Protein AF-A0AAU3QZ60-F1 (afdb_monomer_lite)

pLDDT: mean 71.46, std 16.71, range [26.64, 95.88]

Secondary structure (DSSP, 8-state):
--SHHHHHHHHHHHHH---HHHHHHHHHT-S--S-SSPPPPHHHHHHHHHHHHHHTT---SSSGGGEEEEEEEETTEEEEEES-HHHHHHHHTTS-EE-TTS-EES-TTEEEEEETTEEEEEE--S-TTSS-TT-PPPEEEEEESSSS-HHHHHHHHHHHHHHTT-EES--TT-PPPPPSSPPPGGG-HHHHHHHSHHHHHHHHT-GGGTTSSTTEEEEEEEEEEETTEEEEEEEEEE-TTS-S--HHHHHHHH-SSSS--EEEEEEEEETTEEEEEEEEPTT--TT--S-EEEEEEE-S-SSPPPPPPPTTTTPPPPPSS------S--PPPP--EEEEEEPTT-TT--TTHHHHHHHHHHHHHHHTT-EEEEEES-GGGS--TTT--SS-----------TT-SEEEEEE---SSS-EEEEEEE--TT-TTPPPPHHHHHHHHHHHHHH-SEEEEE--SHHHHTT-S-TT--SEEEEEEEEPPP-SEEPPPHHHHHHH-S-PEEPPHHHHHHHHHHHHHTT--TTSS-EEEEEEEEPTT------HHHHHHHHHHHHTT--EEEEPPP--TT----S--TT--TTTTS-HHHHHHHHHHHHHHHHHH-

Foldseek 3Di:
DADLLQLLLQLLCLFQVDDSVVLSVVCVPDLALWPSADFADLQLLLVLLVLLQLLLVDWDQQFASQWNGWHDPDRQEIETEGADLVSVLSSLQQFWWADPVRDIDHDAQWAWDDDPQWIKIWGDDDDCPPDCPPDDTHIYTYHYPDPDRVVVSNVVSVVVCVVSVIGGPYDVPDGDDDPPDDDPPVPNSSQQQSQASRVSNQCSSRRSLQQQFAQWRTKHKHWDGDPFGIAIEMETAGADPDDQDGVVNVCQCCRRRSHSNWDWPDWDDDPFKTKTKTFHDPPDDGNRTYIYIYIYGYDPHNDGDGRDDRSLDDDDDDPPDPPPPPDPDDDPPQQAEEEEEAFPQDPQSDAQLSVVVQQLLLLLVLQVPFAEEEEEQAPVSHDPVLVDDPDDDQPQDDDDDPPQAQKGKGWQLRYPDNGTYIYIYGHDNPDNPDGDDQVSLVVSVVVCSVGGNYYYYYDHDLVVLVLNNHPVDHQAYEHEGADDPQPQWDFPPPVCCVPPNRDTDGDQLLRSLSVVCCNRPSVRCSGNGQHLAYEYEYDAPDDDDPDPSNVSNQVNNVSSRHHHQFYAYYDDPDPPVPDDDSNDHPCNSPDPVSSVSSSVRSVSSVVSRD

Radius of gyration: 30.72 Å; chains: 1; bounding box: 65×63×99 Å

Structure (mmCIF, N/CA/C/O backbone):
data_AF-A0AAU3QZ60-F1
#
_entry.id   AF-A0AAU3QZ60-F1
#
loop_
_atom_site.group_PDB
_atom_site.id
_atom_site.type_symbol
_atom_site.label_atom_id
_atom_site.label_alt_id
_atom_site.label_comp_id
_atom_site.label_asym_id
_atom_site.label_entity_id
_atom_site.label_seq_id
_atom_site.pdbx_PDB_ins_code
_atom_site.Cartn_x
_atom_site.Cartn_y
_atom_site.Cartn_z
_atom_site.occupancy
_atom_site.B_iso_or_equiv
_atom_site.auth_seq_id
_atom_site.auth_comp_id
_atom_site.auth_asym_id
_atom_site.auth_atom_id
_atom_site.pdbx_PDB_model_num
ATOM 1 N N . MET A 1 1 ? 8.382 -2.026 18.860 1.00 31.92 1 MET A N 1
ATOM 2 C CA . MET A 1 1 ? 8.533 -2.100 17.407 1.00 31.92 1 MET A CA 1
ATOM 3 C C . MET A 1 1 ? 7.582 -3.173 16.961 1.00 31.92 1 MET A C 1
ATOM 5 O O . MET A 1 1 ? 7.716 -4.229 17.567 1.00 31.92 1 MET A O 1
ATOM 9 N N . ASN A 1 2 ? 6.678 -2.932 15.985 1.00 47.28 2 ASN A N 1
ATOM 10 C CA . ASN A 1 2 ? 6.165 -3.965 15.076 1.00 47.28 2 ASN A CA 1
ATOM 11 C C . ASN A 1 2 ? 4.675 -4.409 15.048 1.00 47.28 2 ASN A C 1
ATOM 13 O O . ASN A 1 2 ? 4.444 -5.571 14.747 1.00 47.28 2 ASN A O 1
ATOM 17 N N . THR A 1 3 ? 3.642 -3.560 15.163 1.00 39.97 3 THR A N 1
ATOM 18 C CA . THR A 1 3 ? 2.307 -3.902 14.575 1.00 39.97 3 THR A CA 1
ATOM 19 C C . THR A 1 3 ? 1.943 -3.045 13.379 1.00 39.97 3 THR A C 1
ATOM 21 O O . THR A 1 3 ? 1.813 -3.605 12.303 1.00 39.97 3 THR A O 1
ATOM 24 N N . HIS A 1 4 ? 1.877 -1.714 13.470 1.00 46.62 4 HIS A N 1
ATOM 25 C CA . HIS A 1 4 ? 1.606 -0.900 12.270 1.00 46.62 4 HIS A CA 1
ATOM 26 C C . HIS A 1 4 ? 2.771 -0.888 11.286 1.00 46.62 4 HIS A C 1
ATOM 28 O O . HIS A 1 4 ? 2.549 -1.030 10.088 1.00 46.62 4 HIS A O 1
ATOM 34 N N . LEU A 1 5 ? 4.012 -0.824 11.784 1.00 53.22 5 LEU A N 1
ATOM 35 C CA . LEU A 1 5 ? 5.187 -1.031 10.939 1.00 53.22 5 LEU A CA 1
ATOM 36 C C . LEU A 1 5 ? 5.140 -2.417 10.290 1.00 53.22 5 LEU A C 1
ATOM 38 O O . LEU A 1 5 ? 5.463 -2.533 9.120 1.00 53.22 5 LEU A O 1
ATOM 42 N N . ASN A 1 6 ? 4.654 -3.444 10.997 1.00 55.28 6 ASN A N 1
ATOM 43 C CA . ASN A 1 6 ? 4.525 -4.788 10.439 1.00 55.28 6 ASN A CA 1
ATOM 44 C C . ASN A 1 6 ? 3.379 -4.925 9.451 1.00 55.28 6 ASN A C 1
ATOM 46 O O . ASN A 1 6 ? 3.558 -5.589 8.443 1.00 55.28 6 ASN A O 1
ATOM 50 N N . VAL A 1 7 ? 2.218 -4.335 9.709 1.00 59.06 7 VAL A N 1
ATOM 51 C CA . VAL A 1 7 ? 1.072 -4.356 8.797 1.00 59.06 7 VAL A CA 1
ATOM 52 C C . VAL A 1 7 ? 1.437 -3.590 7.532 1.00 59.06 7 VAL A C 1
ATOM 54 O O . VAL A 1 7 ? 1.302 -4.132 6.443 1.00 59.06 7 VAL A O 1
ATOM 57 N N . ASN A 1 8 ? 2.031 -2.404 7.663 1.00 66.31 8 ASN A N 1
ATOM 58 C CA . ASN A 1 8 ? 2.459 -1.588 6.529 1.00 66.31 8 ASN A CA 1
ATOM 59 C C . ASN A 1 8 ? 3.648 -2.213 5.785 1.00 66.31 8 ASN A C 1
ATOM 61 O O . ASN A 1 8 ? 3.658 -2.227 4.557 1.00 66.31 8 ASN A O 1
ATOM 65 N N . ALA A 1 9 ? 4.629 -2.788 6.487 1.00 68.06 9 ALA A N 1
ATOM 66 C CA . ALA A 1 9 ? 5.733 -3.515 5.856 1.00 68.06 9 ALA A CA 1
ATOM 67 C C . ALA A 1 9 ? 5.265 -4.818 5.211 1.00 68.06 9 ALA A C 1
ATOM 69 O O . ALA A 1 9 ? 5.802 -5.201 4.179 1.00 68.06 9 ALA A O 1
ATOM 70 N N . THR A 1 10 ? 4.252 -5.479 5.775 1.00 67.25 10 THR A N 1
ATOM 71 C CA . THR A 1 10 ? 3.607 -6.647 5.163 1.00 67.25 10 THR A CA 1
ATOM 72 C C . THR A 1 10 ? 2.858 -6.229 3.907 1.00 67.25 10 THR A C 1
ATOM 74 O O . THR A 1 10 ? 3.080 -6.828 2.867 1.00 67.25 10 THR A O 1
ATOM 77 N N . ALA A 1 11 ? 2.042 -5.176 3.970 1.00 72.31 11 ALA A N 1
ATOM 78 C CA . ALA A 1 11 ? 1.324 -4.617 2.830 1.00 72.31 11 ALA A CA 1
ATOM 79 C C . ALA A 1 11 ? 2.277 -4.241 1.688 1.00 72.31 11 ALA A C 1
ATOM 81 O O . ALA A 1 11 ? 2.063 -4.626 0.540 1.00 72.31 11 ALA A O 1
ATOM 82 N N . VAL A 1 12 ? 3.376 -3.555 2.013 1.00 80.25 12 VAL A N 1
ATOM 83 C CA . VAL A 1 12 ? 4.444 -3.260 1.056 1.00 80.25 12 VAL A CA 1
ATOM 84 C C . VAL A 1 12 ? 5.050 -4.546 0.512 1.00 80.25 12 VAL A C 1
ATOM 86 O O . VAL A 1 12 ? 5.045 -4.720 -0.697 1.00 80.25 12 VAL A O 1
ATOM 89 N N . ALA A 1 13 ? 5.522 -5.459 1.361 1.00 79.25 13 ALA A N 1
ATOM 90 C CA . ALA A 1 13 ? 6.157 -6.705 0.929 1.00 79.25 13 ALA A CA 1
ATOM 91 C C . ALA A 1 13 ? 5.235 -7.584 0.063 1.00 79.25 13 ALA A C 1
ATOM 93 O O . ALA A 1 13 ? 5.688 -8.257 -0.868 1.00 79.25 13 ALA A O 1
ATOM 94 N N . ASP A 1 14 ? 3.934 -7.577 0.341 1.00 79.44 14 ASP A N 1
ATOM 95 C CA . ASP A 1 14 ? 2.942 -8.328 -0.416 1.00 79.44 14 ASP A CA 1
ATOM 96 C C . ASP A 1 14 ? 2.655 -7.695 -1.782 1.00 79.44 14 ASP A C 1
ATOM 98 O O . ASP A 1 14 ? 2.452 -8.446 -2.731 1.00 79.44 14 ASP A O 1
ATOM 102 N N . LEU A 1 15 ? 2.726 -6.364 -1.924 1.00 85.25 15 LEU A N 1
ATOM 103 C CA . LEU A 1 15 ? 2.548 -5.659 -3.204 1.00 85.25 15 LEU A CA 1
ATOM 104 C C . LEU A 1 15 ? 3.822 -5.569 -4.055 1.00 85.25 15 LEU A C 1
ATOM 106 O O . LEU A 1 15 ? 3.790 -5.786 -5.268 1.00 85.25 15 LEU A O 1
ATOM 110 N N . THR A 1 16 ? 4.937 -5.192 -3.430 1.00 87.69 16 THR A N 1
ATOM 111 C CA . THR A 1 16 ? 6.219 -4.924 -4.095 1.00 87.69 16 THR A CA 1
ATOM 112 C C . THR A 1 16 ? 7.027 -6.191 -4.297 1.00 87.69 16 THR A C 1
ATOM 114 O O . THR A 1 16 ? 7.856 -6.263 -5.194 1.00 87.69 16 THR A O 1
ATOM 117 N N . GLY A 1 17 ? 6.812 -7.185 -3.440 1.00 83.12 17 GLY A N 1
ATOM 118 C CA . GLY A 1 17 ? 7.649 -8.364 -3.326 1.00 83.12 17 GLY A CA 1
ATOM 119 C C . GLY A 1 17 ? 8.917 -8.196 -2.500 1.00 83.12 17 GLY A C 1
ATOM 120 O O . GLY A 1 17 ? 9.594 -9.191 -2.267 1.00 83.12 17 GLY A O 1
ATOM 121 N N . GLU A 1 18 ? 9.197 -6.986 -2.015 1.00 86.56 18 GLU A N 1
ATOM 122 C CA . GLU A 1 18 ? 10.330 -6.671 -1.145 1.00 86.56 18 GLU A CA 1
ATOM 123 C C . GLU A 1 18 ? 10.376 -7.586 0.088 1.00 86.56 18 GLU A C 1
ATOM 125 O O . GLU A 1 18 ? 9.349 -7.938 0.673 1.00 86.56 18 GLU A O 1
ATOM 130 N N . ALA A 1 19 ? 11.585 -7.941 0.531 1.00 78.12 19 ALA A N 1
ATOM 131 C CA . ALA A 1 19 ? 11.753 -8.659 1.784 1.00 78.12 19 ALA A CA 1
ATOM 132 C C . ALA A 1 19 ? 11.180 -7.835 2.945 1.00 78.12 19 ALA A C 1
ATOM 134 O O . ALA A 1 19 ? 11.531 -6.671 3.131 1.00 78.12 19 ALA A O 1
ATOM 135 N N . PHE A 1 20 ? 10.362 -8.468 3.786 1.00 72.00 20 PHE A N 1
ATOM 136 C CA . PHE A 1 20 ? 9.688 -7.815 4.909 1.00 72.00 20 PHE A CA 1
ATOM 137 C C . PHE A 1 20 ? 10.620 -6.944 5.771 1.00 72.00 20 PHE A C 1
ATOM 139 O O . PHE A 1 20 ? 10.275 -5.822 6.129 1.00 72.00 20 PHE A O 1
ATOM 146 N N . ARG A 1 21 ? 11.827 -7.438 6.082 1.00 67.06 21 ARG A N 1
ATOM 147 C CA . ARG A 1 21 ? 12.812 -6.701 6.890 1.00 67.06 21 ARG A CA 1
ATOM 148 C C . ARG A 1 21 ? 13.298 -5.426 6.194 1.00 67.06 21 ARG A C 1
ATOM 150 O O . ARG A 1 21 ? 13.477 -4.415 6.863 1.00 67.06 21 ARG A O 1
ATOM 157 N N . ALA A 1 22 ? 13.495 -5.469 4.877 1.00 70.31 22 ALA A N 1
ATOM 158 C CA . ALA A 1 22 ? 13.880 -4.298 4.092 1.00 70.31 22 ALA A CA 1
ATOM 159 C C . ALA A 1 22 ? 12.735 -3.274 4.052 1.00 70.31 22 ALA A C 1
ATOM 161 O O . ALA A 1 22 ? 12.952 -2.111 4.396 1.00 70.31 22 ALA A O 1
ATOM 162 N N . ALA A 1 23 ? 11.504 -3.741 3.808 1.00 73.44 23 ALA A N 1
ATOM 163 C CA . ALA A 1 23 ? 10.313 -2.898 3.838 1.00 73.44 23 ALA A CA 1
ATOM 164 C C . ALA A 1 23 ? 10.128 -2.238 5.215 1.00 73.44 23 ALA A C 1
ATOM 166 O O . ALA A 1 23 ? 9.909 -1.034 5.306 1.00 73.44 23 ALA A O 1
ATOM 167 N N . SER A 1 24 ? 10.287 -3.003 6.297 1.00 67.12 24 SER A N 1
ATOM 168 C CA . SER A 1 24 ? 10.201 -2.503 7.672 1.00 67.12 24 SER A CA 1
ATOM 169 C C . SER A 1 24 ? 11.253 -1.438 7.967 1.00 67.12 24 SER A C 1
ATOM 171 O O . SER A 1 24 ? 10.922 -0.424 8.568 1.00 67.12 24 SER A O 1
ATOM 173 N N . ASN A 1 25 ? 12.503 -1.638 7.545 1.00 69.44 25 ASN A N 1
ATOM 174 C CA . ASN A 1 25 ? 13.556 -0.643 7.749 1.00 69.44 25 ASN A CA 1
ATOM 175 C C . ASN A 1 25 ? 13.252 0.647 6.978 1.00 69.44 25 ASN A C 1
ATOM 177 O O . ASN A 1 25 ? 13.355 1.732 7.534 1.00 69.44 25 ASN A O 1
ATOM 181 N N . ARG A 1 26 ? 12.816 0.535 5.719 1.00 74.06 26 ARG A N 1
ATOM 182 C CA . ARG A 1 26 ? 12.483 1.694 4.879 1.00 74.06 26 ARG A CA 1
ATOM 183 C C . ARG A 1 26 ? 11.285 2.482 5.406 1.00 74.06 26 ARG A C 1
ATOM 185 O O . ARG A 1 26 ? 11.220 3.697 5.244 1.00 74.06 26 ARG A O 1
ATOM 192 N N . LEU A 1 27 ? 10.318 1.793 6.005 1.00 72.56 27 LEU A N 1
ATOM 193 C CA . LEU A 1 27 ? 9.127 2.415 6.576 1.00 72.56 27 LEU A CA 1
ATOM 194 C C . LEU A 1 27 ? 9.350 2.989 7.980 1.00 72.56 27 LEU A C 1
ATOM 196 O O . LEU A 1 27 ? 8.508 3.758 8.430 1.00 72.56 27 LEU A O 1
ATOM 200 N N . ALA A 1 28 ? 10.444 2.647 8.665 1.00 65.31 28 ALA A N 1
ATOM 201 C CA . ALA A 1 28 ? 10.695 3.099 10.033 1.00 65.31 28 ALA A CA 1
ATOM 202 C C . ALA A 1 28 ? 10.846 4.628 10.138 1.00 65.31 28 ALA A C 1
ATOM 204 O O . ALA A 1 28 ? 10.367 5.219 11.100 1.00 65.31 28 ALA A O 1
ATOM 205 N N . ASP A 1 29 ? 11.428 5.267 9.118 1.00 61.03 29 ASP A N 1
ATOM 206 C CA . ASP A 1 29 ? 11.731 6.707 9.113 1.00 61.03 29 ASP A CA 1
ATOM 207 C C . ASP A 1 29 ? 10.696 7.546 8.336 1.00 61.03 29 ASP A C 1
ATOM 209 O O . ASP A 1 29 ? 10.920 8.716 8.000 1.00 61.03 29 ASP A O 1
ATOM 213 N N . ARG A 1 30 ? 9.550 6.948 7.984 1.00 60.94 30 ARG A N 1
ATOM 214 C CA . ARG A 1 30 ? 8.523 7.609 7.173 1.00 60.94 30 ARG A CA 1
ATOM 215 C C . ARG A 1 30 ? 7.753 8.648 7.987 1.00 60.94 30 ARG A C 1
ATOM 217 O O . ARG A 1 30 ? 7.205 8.364 9.043 1.00 60.94 30 ARG A O 1
ATOM 224 N N . ARG A 1 31 ? 7.645 9.853 7.416 1.00 51.75 31 ARG A N 1
ATOM 225 C CA . ARG A 1 31 ? 6.840 10.961 7.963 1.00 51.75 31 ARG A CA 1
ATOM 226 C C . ARG A 1 31 ? 5.351 10.853 7.629 1.00 51.75 31 ARG A C 1
ATOM 228 O O . ARG A 1 31 ? 4.541 11.443 8.328 1.00 51.75 31 ARG A O 1
ATOM 235 N N . THR A 1 32 ? 5.004 10.137 6.557 1.00 55.72 32 THR A N 1
ATOM 236 C CA . THR A 1 32 ? 3.622 9.924 6.106 1.00 55.72 32 THR A CA 1
ATOM 237 C C . THR A 1 32 ? 3.388 8.448 5.819 1.00 55.72 32 THR A C 1
ATOM 239 O O . THR A 1 32 ? 4.271 7.753 5.317 1.00 55.72 32 THR A O 1
ATOM 242 N N . TRP A 1 33 ? 2.178 7.976 6.109 1.00 59.31 33 TRP A N 1
ATOM 243 C CA . TRP A 1 33 ? 1.763 6.592 5.855 1.00 59.31 33 TRP A CA 1
ATOM 244 C C . TRP A 1 33 ? 0.889 6.450 4.603 1.00 59.31 33 TRP A C 1
ATOM 246 O O . TRP A 1 33 ? 0.543 5.340 4.212 1.00 59.31 33 TRP A O 1
ATOM 256 N N . THR A 1 34 ? 0.578 7.565 3.940 1.00 61.28 34 THR A N 1
ATOM 257 C CA . THR A 1 34 ? 0.006 7.603 2.592 1.00 61.28 34 THR A CA 1
ATOM 258 C C . THR A 1 34 ? 1.075 7.237 1.556 1.00 61.28 34 THR A C 1
ATOM 260 O O . THR A 1 34 ? 2.252 7.565 1.723 1.00 61.28 34 THR A O 1
ATOM 263 N N . HIS A 1 35 ? 0.682 6.529 0.492 1.00 72.38 35 HIS A N 1
ATOM 264 C CA . HIS A 1 35 ? 1.587 6.010 -0.543 1.00 72.38 35 HIS A CA 1
ATOM 265 C C . HIS A 1 35 ? 2.756 5.174 -0.001 1.00 72.38 35 HIS A C 1
ATOM 267 O O . HIS A 1 35 ? 3.920 5.455 -0.280 1.00 72.38 35 HIS A O 1
ATOM 273 N N . LEU A 1 36 ? 2.472 4.102 0.742 1.00 74.38 36 LEU A N 1
ATOM 274 C CA . LEU A 1 36 ? 3.447 3.144 1.270 1.00 74.38 36 LEU A CA 1
ATOM 275 C C . LEU A 1 36 ? 4.472 2.676 0.221 1.00 74.38 36 LEU A C 1
ATOM 277 O O . LEU A 1 36 ? 5.655 2.506 0.539 1.00 74.38 36 LEU A O 1
ATOM 281 N N . VAL A 1 37 ? 4.043 2.559 -1.035 1.00 84.06 37 VAL A N 1
ATOM 282 C CA . VAL A 1 37 ? 4.919 2.442 -2.204 1.00 84.06 37 VAL A CA 1
ATOM 283 C C . VAL A 1 37 ? 5.070 3.825 -2.851 1.00 84.06 37 VAL A C 1
ATOM 285 O O . VAL A 1 37 ? 4.139 4.328 -3.485 1.00 84.06 37 VAL A O 1
ATOM 288 N N . ASP A 1 38 ? 6.249 4.431 -2.669 1.00 78.19 38 ASP A N 1
ATOM 289 C CA . ASP A 1 38 ? 6.566 5.793 -3.119 1.00 78.19 38 ASP A CA 1
ATOM 290 C C . ASP A 1 38 ? 6.308 6.008 -4.614 1.00 78.19 38 ASP A C 1
ATOM 292 O O . ASP A 1 38 ? 6.589 5.136 -5.441 1.00 78.19 38 ASP A O 1
ATOM 296 N N . SER A 1 39 ? 5.884 7.223 -4.968 1.00 82.50 39 SER A N 1
ATOM 297 C CA . SER A 1 39 ? 5.967 7.710 -6.351 1.00 82.50 39 SER A CA 1
ATOM 298 C C . SER A 1 39 ? 7.424 8.002 -6.726 1.00 82.50 39 SER A C 1
ATOM 300 O O . SER A 1 39 ? 8.230 8.395 -5.880 1.00 82.50 39 SER A O 1
ATOM 302 N N . ALA A 1 40 ? 7.780 7.790 -7.989 1.00 87.88 40 ALA A N 1
ATOM 303 C CA . ALA A 1 40 ? 9.113 8.093 -8.492 1.00 87.88 40 ALA A CA 1
ATOM 304 C C . ALA A 1 40 ? 9.294 9.604 -8.739 1.00 87.88 40 ALA A C 1
ATOM 306 O O . ALA A 1 40 ? 8.330 10.336 -8.979 1.00 87.88 40 ALA A O 1
ATOM 307 N N . SER A 1 41 ? 10.543 10.084 -8.728 1.00 86.44 41 SER A N 1
ATOM 308 C CA . SER A 1 41 ? 10.864 11.402 -9.293 1.00 86.44 41 SER A CA 1
ATOM 309 C C . SER A 1 41 ? 10.535 11.419 -10.794 1.00 86.44 41 SER A C 1
ATOM 311 O O . SER A 1 41 ? 10.400 10.366 -11.404 1.00 86.44 41 SER A O 1
ATOM 313 N N . GLN A 1 42 ? 10.386 12.588 -11.420 1.00 85.38 42 GLN A N 1
ATOM 314 C CA . GLN A 1 42 ? 9.928 12.667 -12.817 1.00 85.38 42 GLN A CA 1
ATOM 315 C C . GLN A 1 42 ? 10.822 11.889 -13.804 1.00 85.38 42 GLN A C 1
ATOM 317 O O . GLN A 1 42 ? 10.310 11.151 -14.645 1.00 85.38 42 GLN A O 1
ATOM 322 N N . ASP A 1 43 ? 12.146 12.019 -13.684 1.00 86.44 43 ASP A N 1
ATOM 323 C CA . ASP A 1 43 ? 13.094 11.320 -14.561 1.00 86.44 43 ASP A CA 1
ATOM 324 C C . ASP A 1 43 ? 13.192 9.825 -14.223 1.00 86.44 43 ASP A C 1
ATOM 326 O O . ASP A 1 43 ? 13.292 8.992 -15.125 1.00 86.44 43 ASP A O 1
ATOM 330 N N . GLN A 1 44 ? 13.085 9.466 -12.940 1.00 91.88 44 GLN A N 1
ATOM 331 C CA . GLN A 1 44 ? 13.022 8.069 -12.513 1.00 91.88 44 GLN A CA 1
ATOM 332 C C . GLN A 1 44 ? 11.732 7.395 -13.000 1.00 91.88 44 GLN A C 1
ATOM 334 O O . GLN A 1 44 ? 11.781 6.287 -13.525 1.00 91.88 44 GLN A O 1
ATOM 339 N N . ALA A 1 45 ? 10.590 8.079 -12.906 1.00 91.81 45 ALA A N 1
ATOM 340 C CA . ALA A 1 45 ? 9.303 7.604 -13.400 1.00 91.81 45 ALA A CA 1
ATOM 341 C C . ALA A 1 45 ? 9.358 7.353 -14.909 1.00 91.81 45 ALA A C 1
ATOM 343 O O . ALA A 1 45 ? 8.811 6.373 -15.400 1.00 91.81 45 ALA A O 1
ATOM 344 N N . LEU A 1 46 ? 10.044 8.227 -15.649 1.00 91.31 46 LEU A N 1
ATOM 345 C CA . LEU A 1 46 ? 10.229 8.082 -17.087 1.00 91.31 46 LEU A CA 1
ATOM 346 C C . LEU A 1 46 ? 11.093 6.863 -17.430 1.00 91.31 46 LEU A C 1
ATOM 348 O O . LEU A 1 46 ? 10.723 6.100 -18.320 1.00 91.31 46 LEU A O 1
ATOM 352 N N . LEU A 1 47 ? 12.205 6.642 -16.720 1.00 93.00 47 LEU A N 1
ATOM 353 C CA . LEU A 1 47 ? 13.001 5.421 -16.880 1.00 93.00 47 LEU A CA 1
ATOM 354 C C . LEU A 1 47 ? 12.160 4.170 -16.581 1.00 93.00 47 LEU A C 1
ATOM 356 O O . LEU A 1 47 ? 12.146 3.231 -17.373 1.00 93.00 47 LEU A O 1
ATOM 360 N N . GLU A 1 48 ? 11.411 4.183 -15.481 1.00 94.81 48 GLU A N 1
ATOM 361 C CA . GLU A 1 48 ? 10.521 3.089 -15.086 1.00 94.81 48 GLU A CA 1
ATOM 362 C C . GLU A 1 48 ? 9.407 2.835 -16.111 1.00 94.81 48 GLU A C 1
ATOM 364 O O . GLU A 1 48 ? 9.102 1.684 -16.406 1.00 94.81 48 GLU A O 1
ATOM 369 N N . ALA A 1 49 ? 8.848 3.879 -16.723 1.00 92.94 49 ALA A N 1
ATOM 370 C CA . ALA A 1 49 ? 7.844 3.750 -17.775 1.00 92.94 49 ALA A CA 1
ATOM 371 C C . ALA A 1 49 ? 8.396 3.093 -19.046 1.00 92.94 49 ALA A C 1
ATOM 373 O O . ALA A 1 49 ? 7.723 2.270 -19.665 1.00 92.94 49 ALA A O 1
ATOM 374 N N . LEU A 1 50 ? 9.630 3.432 -19.426 1.00 91.56 50 LEU A N 1
ATOM 375 C CA . LEU A 1 50 ? 10.313 2.831 -20.573 1.00 91.56 50 LEU A CA 1
ATOM 376 C C . LEU A 1 50 ? 10.655 1.357 -20.309 1.00 91.56 50 LEU A C 1
ATOM 378 O O . LEU A 1 50 ? 10.471 0.515 -21.185 1.00 91.56 50 LEU A O 1
ATOM 382 N N . ILE A 1 51 ? 11.094 1.041 -19.087 1.00 93.81 51 ILE A N 1
ATOM 383 C CA . ILE A 1 51 ? 11.322 -0.334 -18.618 1.00 93.81 51 ILE A CA 1
ATOM 384 C C . ILE A 1 51 ? 10.021 -1.131 -18.660 1.00 93.81 51 ILE A C 1
ATOM 386 O O . ILE A 1 51 ? 9.998 -2.231 -19.208 1.00 93.81 51 ILE A O 1
ATOM 390 N N . LEU A 1 52 ? 8.929 -0.565 -18.142 1.00 92.44 52 LEU A N 1
ATOM 391 C CA . LEU A 1 52 ? 7.615 -1.194 -18.183 1.00 92.44 52 LEU A CA 1
ATOM 392 C C . LEU A 1 52 ? 7.183 -1.480 -19.631 1.00 92.44 52 LEU A C 1
ATOM 394 O O . LEU A 1 52 ? 6.713 -2.579 -19.916 1.00 92.44 52 LEU A O 1
ATOM 398 N N . GLY A 1 53 ? 7.393 -0.531 -20.549 1.00 89.00 53 GLY A N 1
ATOM 399 C CA . GLY A 1 53 ? 7.130 -0.716 -21.978 1.00 89.00 53 GLY A CA 1
ATOM 400 C C . GLY A 1 53 ? 7.938 -1.862 -22.601 1.00 89.00 53 GLY A C 1
ATOM 401 O O . GLY A 1 53 ? 7.398 -2.618 -23.405 1.00 89.00 53 GLY A O 1
ATOM 402 N N . GLY A 1 54 ? 9.200 -2.044 -22.196 1.00 88.62 54 GLY A N 1
ATOM 403 C CA . GLY A 1 54 ? 10.019 -3.189 -22.611 1.00 88.62 54 GLY A CA 1
ATOM 404 C C . GLY A 1 54 ? 9.513 -4.523 -22.052 1.00 88.62 54 GLY A C 1
ATOM 405 O O . GLY A 1 54 ? 9.384 -5.498 -22.790 1.00 88.62 54 GLY A O 1
ATOM 406 N N . LEU A 1 55 ? 9.162 -4.564 -20.763 1.00 89.75 55 LEU A N 1
ATOM 407 C CA . LEU A 1 55 ? 8.652 -5.771 -20.097 1.00 89.75 55 LEU A CA 1
ATOM 408 C C . LEU A 1 55 ? 7.257 -6.180 -20.573 1.00 89.75 55 LEU A C 1
ATOM 410 O O . LEU A 1 55 ? 6.935 -7.364 -20.547 1.00 89.75 55 LEU A O 1
ATOM 414 N N . ALA A 1 56 ? 6.448 -5.232 -21.050 1.00 83.00 56 ALA A N 1
ATOM 415 C CA . ALA A 1 56 ? 5.114 -5.482 -21.595 1.00 83.00 56 ALA A CA 1
ATOM 416 C C . ALA A 1 56 ? 5.114 -6.493 -22.760 1.00 83.00 56 ALA A C 1
ATOM 418 O O . ALA A 1 56 ? 4.130 -7.197 -22.988 1.00 83.00 56 ALA A O 1
ATOM 419 N N . LEU A 1 57 ? 6.238 -6.594 -23.478 1.00 71.31 57 LEU A N 1
ATOM 420 C CA . LEU A 1 57 ? 6.440 -7.537 -24.580 1.00 71.31 57 LEU A CA 1
ATOM 421 C C . LEU A 1 57 ? 6.719 -8.968 -24.099 1.00 71.31 57 LEU A C 1
ATOM 423 O O . LEU A 1 57 ? 6.655 -9.912 -24.889 1.00 71.31 57 LEU A O 1
ATOM 427 N N . HIS A 1 58 ? 7.028 -9.144 -22.814 1.00 74.31 58 HIS A N 1
ATOM 428 C CA . HIS A 1 58 ? 7.348 -10.427 -22.217 1.00 74.31 58 HIS A CA 1
ATOM 429 C C . HIS A 1 58 ? 6.152 -11.001 -21.450 1.00 74.31 58 HIS A C 1
ATOM 431 O O . HIS A 1 58 ? 5.488 -10.317 -20.675 1.00 74.31 58 HIS A O 1
ATOM 437 N N . ARG A 1 59 ? 5.891 -12.295 -21.653 1.00 68.25 59 ARG A N 1
ATOM 438 C CA . ARG A 1 59 ? 4.829 -13.033 -20.967 1.00 68.25 59 ARG A CA 1
ATOM 439 C C . ARG A 1 59 ? 5.465 -14.142 -20.152 1.00 68.25 59 ARG A C 1
ATOM 441 O O . ARG A 1 59 ? 6.107 -15.019 -20.734 1.00 68.25 59 ARG A O 1
ATOM 448 N N . THR A 1 60 ? 5.247 -14.134 -18.843 1.00 66.81 60 THR A N 1
ATOM 449 C CA . THR A 1 60 ? 5.457 -15.326 -18.023 1.00 66.81 60 THR A CA 1
ATOM 450 C C . THR A 1 60 ? 4.142 -15.741 -17.381 1.00 66.81 60 THR A C 1
ATOM 452 O O . THR A 1 60 ? 3.288 -14.890 -17.117 1.00 66.81 60 THR A O 1
ATOM 455 N N . PRO A 1 61 ? 3.937 -17.052 -17.170 1.00 62.00 61 PRO A N 1
ATOM 456 C CA . PRO A 1 61 ? 2.742 -17.526 -16.501 1.00 62.00 61 PRO A CA 1
ATOM 457 C C . PRO A 1 61 ? 2.723 -17.081 -15.038 1.00 62.00 61 PRO A C 1
ATOM 459 O O . PRO A 1 61 ? 1.662 -16.763 -14.529 1.00 62.00 61 PRO A O 1
ATOM 462 N N . GLU A 1 62 ? 3.858 -17.112 -14.332 1.00 68.44 62 GLU A N 1
ATOM 463 C CA . GLU A 1 62 ? 3.920 -16.954 -12.869 1.00 68.44 62 GLU A CA 1
ATOM 464 C C . GLU A 1 62 ? 3.858 -15.503 -12.390 1.00 68.44 62 GLU A C 1
ATOM 466 O O . GLU A 1 62 ? 3.098 -15.208 -11.466 1.00 68.44 62 GLU A O 1
ATOM 471 N N . HIS A 1 63 ? 4.601 -14.599 -13.030 1.00 75.62 63 HIS A N 1
ATOM 472 C CA . HIS A 1 63 ? 4.663 -13.193 -12.645 1.00 75.62 63 HIS A CA 1
ATOM 473 C C . HIS A 1 63 ? 4.284 -12.307 -13.831 1.00 75.62 63 HIS A C 1
ATOM 475 O O . HIS A 1 63 ? 5.049 -12.189 -14.786 1.00 75.62 63 HIS A O 1
ATOM 481 N N . PRO A 1 64 ? 3.138 -11.618 -13.791 1.00 69.31 64 PRO A N 1
ATOM 482 C CA . PRO A 1 64 ? 2.787 -10.631 -14.798 1.00 69.31 64 PRO A CA 1
ATOM 483 C C . PRO A 1 64 ? 3.948 -9.643 -15.010 1.00 69.31 64 PRO A C 1
ATOM 485 O O . PRO A 1 64 ? 4.454 -9.067 -14.049 1.00 69.31 64 PRO A O 1
ATOM 488 N N . LEU A 1 65 ? 4.392 -9.486 -16.267 1.00 78.00 65 LEU A N 1
ATOM 489 C CA . LEU A 1 65 ? 5.557 -8.680 -16.695 1.00 78.00 65 LEU A CA 1
ATOM 490 C C . LEU A 1 65 ? 6.949 -9.256 -16.342 1.00 78.00 65 LEU A C 1
ATOM 492 O O . LEU A 1 65 ? 7.963 -8.603 -16.584 1.00 78.00 65 LEU A O 1
ATOM 496 N N . GLY A 1 66 ? 7.031 -10.467 -15.782 1.00 85.44 66 GLY A N 1
ATOM 497 C CA . GLY A 1 66 ? 8.289 -11.121 -15.402 1.00 85.44 66 GLY A CA 1
ATOM 498 C C . GLY A 1 66 ? 9.011 -10.471 -14.215 1.00 85.44 66 GLY A C 1
ATOM 499 O O . GLY A 1 66 ? 10.204 -10.717 -14.027 1.00 85.44 66 GLY A O 1
ATOM 500 N N . VAL A 1 67 ? 8.315 -9.634 -13.434 1.00 89.81 67 VAL A N 1
ATOM 501 C CA . VAL A 1 67 ? 8.858 -8.927 -12.263 1.00 89.81 67 VAL A CA 1
ATOM 502 C C . VAL A 1 67 ? 8.422 -9.634 -10.986 1.00 89.81 67 VAL A C 1
ATOM 504 O O . VAL A 1 67 ? 7.238 -9.730 -10.681 1.00 89.81 67 VAL A O 1
ATOM 507 N N . VAL A 1 68 ? 9.393 -10.098 -10.207 1.00 87.25 68 VAL A N 1
ATOM 508 C CA . VAL A 1 68 ? 9.162 -10.816 -8.947 1.00 87.25 68 VAL A CA 1
ATOM 509 C C . VAL A 1 68 ? 9.168 -9.859 -7.758 1.00 87.25 68 VAL A C 1
ATOM 511 O O . VAL A 1 68 ? 8.389 -10.026 -6.811 1.00 87.25 68 VAL A O 1
ATOM 514 N N . GLU A 1 69 ? 10.055 -8.862 -7.806 1.00 91.06 69 GLU A N 1
ATOM 515 C CA . GLU A 1 69 ? 10.201 -7.828 -6.783 1.00 91.06 69 GLU A CA 1
ATOM 516 C C . GLU A 1 69 ? 10.529 -6.479 -7.426 1.00 91.06 69 GLU A C 1
ATOM 518 O O . GLU A 1 69 ? 11.334 -6.418 -8.357 1.00 91.06 69 GLU A O 1
ATOM 523 N N . ALA A 1 70 ? 9.934 -5.405 -6.908 1.00 92.19 70 ALA A N 1
ATOM 524 C CA . ALA A 1 70 ? 10.206 -4.033 -7.313 1.00 92.19 70 ALA A CA 1
ATOM 525 C C . ALA A 1 70 ? 10.169 -3.103 -6.100 1.00 92.19 70 ALA A C 1
ATOM 527 O O . ALA A 1 70 ? 9.096 -2.815 -5.576 1.00 92.19 70 ALA A O 1
ATOM 528 N N . PHE A 1 71 ? 11.316 -2.603 -5.645 1.00 89.06 71 PHE A N 1
ATOM 529 C CA . PHE A 1 71 ? 11.352 -1.705 -4.489 1.00 89.06 71 PHE A CA 1
ATOM 530 C C . PHE A 1 71 ? 12.378 -0.592 -4.641 1.00 89.06 71 PHE A C 1
ATOM 532 O O . PHE A 1 71 ? 13.390 -0.708 -5.330 1.00 89.06 71 PHE A O 1
ATOM 539 N N . ARG A 1 72 ? 12.087 0.524 -3.982 1.00 85.81 72 ARG A N 1
ATOM 540 C CA . ARG A 1 72 ? 12.937 1.707 -3.965 1.00 85.81 72 ARG A CA 1
ATOM 541 C C . ARG A 1 72 ? 14.057 1.512 -2.942 1.00 85.81 72 ARG A C 1
ATOM 543 O O . ARG A 1 72 ? 13.752 1.391 -1.759 1.00 85.81 72 ARG A O 1
ATOM 550 N N . ALA A 1 73 ? 15.316 1.551 -3.379 1.00 78.50 73 ALA A N 1
ATOM 551 C CA . ALA A 1 73 ? 16.453 1.636 -2.456 1.00 78.50 73 ALA A CA 1
ATOM 552 C C . ALA A 1 73 ? 16.783 3.090 -2.102 1.00 78.50 73 ALA A C 1
ATOM 554 O O . ALA A 1 73 ? 16.955 3.412 -0.932 1.00 78.50 73 ALA A O 1
ATOM 555 N N . GLU A 1 74 ? 16.795 3.985 -3.096 1.00 78.44 74 GLU A N 1
ATOM 556 C CA . GLU A 1 74 ? 17.103 5.410 -2.913 1.00 78.44 74 GLU A CA 1
ATOM 557 C C . GLU A 1 74 ? 16.155 6.296 -3.740 1.00 78.44 74 GLU A C 1
ATOM 559 O O . GLU A 1 74 ? 15.238 5.813 -4.399 1.00 78.44 74 GLU A O 1
ATOM 564 N N . VAL A 1 75 ? 16.303 7.625 -3.691 1.00 76.12 75 VAL A N 1
ATOM 565 C CA . VAL A 1 75 ? 15.418 8.566 -4.419 1.00 76.12 75 VAL A CA 1
ATOM 566 C C . VAL A 1 75 ? 15.366 8.277 -5.926 1.00 76.12 75 VAL A C 1
ATOM 568 O O . VAL A 1 75 ? 14.274 8.254 -6.491 1.00 76.12 75 VAL A O 1
ATOM 571 N N . ASN A 1 76 ? 16.515 8.007 -6.550 1.00 83.62 76 ASN A N 1
ATOM 572 C CA . ASN A 1 76 ? 16.651 7.775 -7.993 1.00 83.62 76 ASN A CA 1
ATOM 573 C C . ASN A 1 76 ? 17.179 6.362 -8.307 1.00 83.62 76 ASN A C 1
ATOM 575 O O . ASN A 1 76 ? 17.891 6.169 -9.290 1.00 83.62 76 ASN A O 1
ATOM 579 N N . LEU A 1 77 ? 16.860 5.385 -7.448 1.00 89.12 77 LEU A N 1
ATOM 580 C CA . LEU A 1 77 ? 17.275 3.994 -7.618 1.00 89.12 77 LEU A CA 1
ATOM 581 C C . LEU A 1 77 ? 16.137 3.021 -7.289 1.00 89.12 77 LEU A C 1
ATOM 583 O O . LEU A 1 77 ? 15.695 2.917 -6.138 1.00 89.12 77 LEU A O 1
ATOM 587 N N . LEU A 1 78 ? 15.710 2.274 -8.307 1.00 93.69 78 LEU A N 1
ATOM 588 C CA . LEU A 1 78 ? 14.785 1.148 -8.178 1.00 93.69 78 LEU A CA 1
ATOM 589 C C . LEU A 1 78 ? 15.549 -0.177 -8.290 1.00 93.69 78 LEU A C 1
ATOM 591 O O . LEU A 1 78 ? 16.329 -0.358 -9.219 1.00 93.69 78 LEU A O 1
ATOM 595 N N . HIS A 1 79 ? 15.281 -1.129 -7.399 1.00 93.12 79 HIS A N 1
ATOM 596 C CA . HIS A 1 79 ? 15.677 -2.522 -7.593 1.00 93.12 79 HIS A CA 1
ATOM 597 C C . HIS A 1 79 ? 14.542 -3.301 -8.240 1.00 93.12 79 HIS A C 1
ATOM 599 O O . HIS A 1 79 ? 13.404 -3.244 -7.773 1.00 93.12 79 HIS A O 1
ATOM 605 N N . LEU A 1 80 ? 14.878 -4.061 -9.280 1.00 94.19 80 LEU A N 1
ATOM 606 C CA . LEU A 1 80 ? 13.998 -5.015 -9.937 1.00 94.19 80 LEU A CA 1
ATOM 607 C C . LEU A 1 80 ? 14.613 -6.408 -9.871 1.00 94.19 80 LEU A C 1
ATOM 609 O O . LEU A 1 80 ? 15.751 -6.618 -10.292 1.00 94.19 80 LEU A O 1
ATOM 613 N N . ARG A 1 81 ? 13.841 -7.383 -9.395 1.00 92.06 81 ARG A N 1
ATOM 614 C CA . ARG A 1 81 ? 14.186 -8.799 -9.514 1.00 92.06 81 ARG A CA 1
ATOM 615 C C . ARG A 1 81 ? 13.317 -9.431 -10.586 1.00 92.06 81 ARG A C 1
ATOM 617 O O . ARG A 1 81 ? 12.099 -9.474 -10.439 1.00 92.06 81 ARG A O 1
ATOM 624 N N . LEU A 1 82 ? 13.945 -9.897 -11.658 1.00 91.81 82 LEU A N 1
ATOM 625 C CA . LEU A 1 82 ? 13.273 -10.496 -12.804 1.00 91.81 82 LEU A CA 1
ATOM 626 C C . LEU A 1 82 ? 13.308 -12.022 -12.726 1.00 91.81 82 LEU A C 1
ATOM 628 O O . LEU A 1 82 ? 14.276 -12.619 -12.247 1.00 91.81 82 LEU A O 1
ATOM 632 N N . GLU A 1 83 ? 12.236 -12.642 -13.208 1.00 89.12 83 GLU A N 1
ATOM 633 C CA . GLU A 1 83 ? 12.033 -14.093 -13.169 1.00 89.12 83 GLU A CA 1
ATOM 634 C C . GLU A 1 83 ? 12.973 -14.828 -14.134 1.00 89.12 83 GLU A C 1
ATOM 636 O O . GLU A 1 83 ? 13.515 -15.879 -13.800 1.00 89.12 83 GLU A O 1
ATOM 641 N N . SER A 1 84 ? 13.192 -14.270 -15.332 1.00 88.81 84 SER A N 1
ATOM 642 C CA . SER A 1 84 ? 13.889 -14.959 -16.421 1.00 88.81 84 SER A CA 1
ATOM 643 C C . SER A 1 84 ? 14.858 -14.059 -17.188 1.00 88.81 84 SER A C 1
ATOM 645 O O . SER A 1 84 ? 14.680 -12.842 -17.282 1.00 88.81 84 SER A O 1
ATOM 647 N N . ALA A 1 85 ? 15.866 -14.674 -17.814 1.00 89.75 85 ALA A N 1
ATOM 648 C CA . ALA A 1 85 ? 16.794 -13.965 -18.689 1.00 89.75 85 ALA A CA 1
ATOM 649 C C . ALA A 1 85 ? 16.099 -13.363 -19.918 1.00 89.75 85 ALA A C 1
ATOM 651 O O . ALA A 1 85 ? 16.549 -12.345 -20.426 1.00 89.75 85 ALA A O 1
ATOM 652 N N . LYS A 1 86 ? 14.960 -13.914 -20.362 1.00 88.56 86 LYS A N 1
ATOM 653 C CA . LYS A 1 86 ? 14.164 -13.329 -21.454 1.00 88.56 86 LYS A CA 1
ATOM 654 C C . LYS A 1 86 ? 13.587 -11.959 -21.083 1.00 88.56 86 LYS A C 1
ATOM 656 O O . LYS A 1 86 ? 13.543 -11.078 -21.936 1.00 88.56 86 LYS A O 1
ATOM 661 N N . ALA A 1 87 ? 13.185 -11.762 -19.825 1.00 89.25 87 ALA A N 1
ATOM 662 C CA . ALA A 1 87 ? 12.754 -10.452 -19.336 1.00 89.25 87 ALA A CA 1
ATOM 663 C C . ALA A 1 87 ? 13.921 -9.448 -19.340 1.00 89.25 87 ALA A C 1
ATOM 665 O O . ALA A 1 87 ? 13.750 -8.295 -19.727 1.00 89.25 87 ALA A O 1
ATOM 666 N N . VAL A 1 88 ? 15.128 -9.903 -18.981 1.00 91.50 88 VAL A N 1
ATOM 667 C CA . VAL A 1 88 ? 16.355 -9.097 -19.080 1.00 91.50 88 VAL A CA 1
ATOM 668 C C . VAL A 1 88 ? 16.668 -8.767 -20.544 1.00 91.50 88 VAL A C 1
ATOM 670 O O . VAL A 1 88 ? 16.925 -7.609 -20.856 1.00 91.50 88 VAL A O 1
ATOM 673 N N . GLU A 1 89 ? 16.607 -9.745 -21.453 1.00 90.75 89 GLU A N 1
ATOM 674 C CA . GLU A 1 89 ? 16.823 -9.541 -22.893 1.00 90.75 89 GLU A CA 1
ATOM 675 C C . GLU A 1 89 ? 15.855 -8.479 -23.455 1.00 90.75 89 GLU A C 1
ATOM 677 O O . GLU A 1 89 ? 16.306 -7.577 -24.159 1.00 90.75 89 GLU A O 1
ATOM 682 N N . ALA A 1 90 ? 14.574 -8.498 -23.062 1.00 89.94 90 ALA A N 1
ATOM 683 C CA . ALA A 1 90 ? 13.589 -7.488 -23.470 1.00 89.94 90 ALA A CA 1
ATOM 684 C C . ALA A 1 90 ? 13.957 -6.061 -23.016 1.00 89.94 90 ALA A C 1
ATOM 686 O O . ALA A 1 90 ? 13.732 -5.093 -23.741 1.00 89.94 90 ALA A O 1
ATOM 687 N N . LEU A 1 91 ? 14.571 -5.912 -21.838 1.00 92.62 91 LEU A N 1
ATOM 688 C CA . LEU A 1 91 ? 15.091 -4.621 -21.379 1.00 92.62 91 LEU A CA 1
ATOM 689 C C . LEU A 1 91 ? 16.356 -4.203 -22.131 1.00 92.62 91 LEU A C 1
ATOM 691 O O . LEU A 1 91 ? 16.532 -3.028 -22.450 1.00 92.62 91 LEU A O 1
ATOM 695 N N . LEU A 1 92 ? 17.231 -5.156 -22.447 1.00 91.69 92 LEU A N 1
ATOM 696 C CA . LEU A 1 92 ? 18.437 -4.902 -23.233 1.00 91.69 92 LEU A CA 1
ATOM 697 C C . LEU A 1 92 ? 18.126 -4.554 -24.700 1.00 91.69 92 LEU A C 1
ATOM 699 O O . LEU A 1 92 ? 18.934 -3.896 -25.361 1.00 91.69 92 LEU A O 1
ATOM 703 N N . ASP A 1 93 ? 16.955 -4.935 -25.212 1.00 90.12 93 ASP A N 1
ATOM 704 C CA . ASP A 1 93 ? 16.469 -4.525 -26.534 1.00 90.12 93 ASP A CA 1
ATOM 705 C C . ASP A 1 93 ? 16.141 -3.024 -26.609 1.00 90.12 93 ASP A C 1
ATOM 707 O O . ASP A 1 93 ? 16.165 -2.443 -27.698 1.00 90.12 93 ASP A O 1
ATOM 711 N N . LEU A 1 94 ? 15.927 -2.366 -25.463 1.00 90.12 94 LEU A N 1
ATOM 712 C CA . LEU A 1 94 ? 15.741 -0.916 -25.381 1.00 90.12 94 LEU A CA 1
ATOM 713 C C . LEU A 1 94 ? 17.043 -0.132 -25.616 1.00 90.12 94 LEU A C 1
ATOM 715 O O . LEU A 1 94 ? 16.993 1.079 -25.853 1.00 90.12 94 LEU A O 1
ATOM 719 N N . LEU A 1 95 ? 18.209 -0.785 -25.540 1.00 89.19 95 LEU A N 1
ATOM 720 C CA . LEU A 1 95 ? 19.505 -0.115 -25.629 1.00 89.19 95 LEU A CA 1
ATOM 721 C C . LEU A 1 95 ? 19.775 0.455 -27.037 1.00 89.19 95 LEU A C 1
ATOM 723 O O . LEU A 1 95 ? 19.451 -0.178 -28.048 1.00 89.19 95 LEU A O 1
ATOM 727 N N . PRO A 1 96 ? 20.378 1.655 -27.134 1.00 86.69 96 PRO A N 1
ATOM 728 C CA . PRO A 1 96 ? 20.465 2.383 -28.397 1.00 86.69 96 PRO A CA 1
ATOM 729 C C . PRO A 1 96 ? 21.579 1.895 -29.336 1.00 86.69 96 PRO A C 1
ATOM 731 O O . PRO A 1 96 ? 22.747 1.982 -28.986 1.00 86.69 96 PRO A O 1
ATOM 734 N N . TYR A 1 97 ? 21.286 1.452 -30.561 1.00 84.94 97 TYR A N 1
ATOM 735 C CA . TYR A 1 97 ? 22.310 1.075 -31.564 1.00 84.94 97 TYR A CA 1
ATOM 736 C C . TYR A 1 97 ? 22.140 1.858 -32.862 1.00 84.94 97 TYR A C 1
ATOM 738 O O . TYR A 1 97 ? 21.083 2.427 -33.128 1.00 84.94 97 TYR A O 1
ATOM 746 N N . ALA A 1 98 ? 23.180 1.874 -33.694 1.00 82.81 98 ALA A N 1
AT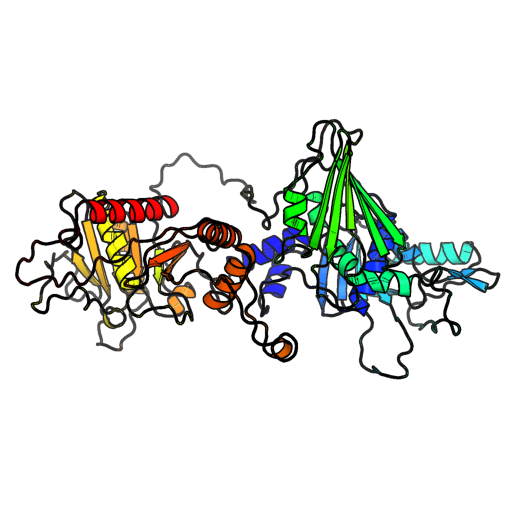OM 747 C CA . ALA A 1 98 ? 23.124 2.394 -35.052 1.00 82.81 98 ALA A CA 1
ATOM 748 C C . ALA A 1 98 ? 23.254 1.272 -36.086 1.00 82.81 98 ALA A C 1
ATOM 750 O O . ALA A 1 98 ? 24.189 0.476 -36.049 1.00 82.81 98 ALA A O 1
ATOM 751 N N . GLU A 1 99 ? 22.337 1.241 -37.047 1.00 82.12 99 GLU A N 1
ATOM 752 C CA . GLU A 1 99 ? 22.447 0.401 -38.240 1.00 82.12 99 GLU A CA 1
ATOM 753 C C . GLU A 1 99 ? 23.508 0.967 -39.208 1.00 82.12 99 GLU A C 1
ATOM 755 O O . GLU A 1 99 ? 23.783 2.170 -39.205 1.00 82.12 99 GLU A O 1
ATOM 760 N N . LYS A 1 100 ? 24.043 0.146 -40.128 1.00 74.00 100 LYS A N 1
ATOM 761 C CA . LYS A 1 100 ? 25.033 0.580 -41.145 1.00 74.00 100 LYS A CA 1
ATOM 762 C C . LYS A 1 100 ? 24.631 1.816 -41.953 1.00 74.00 100 LYS A C 1
ATOM 764 O O . LYS A 1 100 ? 25.490 2.574 -42.388 1.00 74.00 100 LYS A O 1
ATOM 769 N N . ARG A 1 101 ? 23.328 2.005 -42.185 1.00 72.75 101 ARG A N 1
ATOM 770 C CA . ARG A 1 101 ? 22.769 3.153 -42.922 1.00 72.75 101 ARG A CA 1
ATOM 771 C C . ARG A 1 101 ? 22.556 4.392 -42.035 1.00 72.75 101 ARG A C 1
ATOM 773 O O . ARG A 1 101 ? 21.873 5.321 -42.446 1.00 72.75 101 ARG A O 1
ATOM 780 N N . GLY A 1 102 ? 23.105 4.403 -40.818 1.00 65.12 102 GLY A N 1
ATOM 781 C CA . GLY A 1 102 ? 23.061 5.531 -39.883 1.00 65.12 102 GLY A CA 1
ATOM 782 C C . GLY A 1 102 ? 21.744 5.690 -39.113 1.00 65.12 102 GLY A C 1
ATOM 783 O O . GLY A 1 102 ? 21.602 6.650 -38.354 1.00 65.12 102 GLY A O 1
ATOM 784 N N . THR A 1 103 ? 20.784 4.770 -39.273 1.00 75.44 103 THR A N 1
ATOM 785 C CA . THR A 1 103 ? 19.518 4.806 -38.524 1.00 75.44 103 THR A CA 1
ATOM 786 C C . THR A 1 103 ? 19.777 4.388 -37.083 1.00 75.44 103 THR A C 1
ATOM 788 O O . THR A 1 103 ? 20.200 3.261 -36.828 1.00 75.44 103 THR A O 1
ATOM 791 N N . LYS A 1 104 ? 19.543 5.304 -36.137 1.00 74.06 104 LYS A N 1
ATOM 792 C CA . LYS A 1 104 ? 19.620 5.016 -34.701 1.00 74.06 104 LYS A CA 1
ATOM 793 C C . LYS A 1 104 ? 18.313 4.376 -34.231 1.00 74.06 104 LYS A C 1
ATOM 795 O O . LYS A 1 104 ? 17.235 4.897 -34.517 1.00 74.06 104 LYS A O 1
ATOM 800 N N . ARG A 1 105 ? 18.424 3.267 -33.509 1.00 81.56 105 ARG A N 1
ATOM 801 C CA . ARG A 1 105 ? 17.339 2.515 -32.867 1.00 81.56 105 ARG A CA 1
ATOM 802 C C . ARG A 1 105 ? 17.544 2.515 -31.353 1.00 81.56 105 ARG A C 1
ATOM 804 O O . ARG A 1 105 ? 18.613 2.901 -30.889 1.00 81.56 105 ARG A O 1
ATOM 811 N N . GLY A 1 106 ? 16.532 2.073 -30.609 1.00 83.44 106 GLY A N 1
ATOM 812 C CA . GLY A 1 106 ? 16.535 2.062 -29.144 1.00 83.44 106 GLY A CA 1
ATOM 813 C C . GLY A 1 106 ? 16.355 3.452 -28.527 1.00 83.44 106 GLY A C 1
ATOM 814 O O . GLY A 1 106 ? 16.108 4.437 -29.227 1.00 83.44 106 GLY A O 1
ATOM 815 N N . ILE A 1 107 ? 16.449 3.520 -27.201 1.00 84.50 107 ILE A N 1
ATOM 816 C CA . ILE A 1 107 ? 16.185 4.725 -26.412 1.00 84.50 107 ILE A CA 1
ATOM 817 C C . ILE A 1 107 ? 17.475 5.545 -26.281 1.00 84.50 107 ILE A C 1
ATOM 819 O O . ILE A 1 107 ? 18.431 5.093 -25.644 1.00 84.50 107 ILE A O 1
ATOM 823 N N . PRO A 1 108 ? 17.537 6.768 -26.842 1.00 78.00 108 PRO A N 1
ATOM 824 C CA . PRO A 1 108 ? 18.712 7.617 -26.703 1.00 78.00 108 PRO A CA 1
ATOM 825 C C . PRO A 1 108 ? 19.012 7.931 -25.234 1.00 78.00 108 PRO A C 1
ATOM 827 O O . PRO A 1 108 ? 18.114 8.273 -24.471 1.00 78.00 108 PRO A O 1
ATOM 830 N N . GLY A 1 109 ? 20.287 7.853 -24.850 1.00 76.81 109 GLY A N 1
ATOM 831 C CA . GLY A 1 109 ? 20.736 8.182 -23.495 1.00 76.81 109 GLY A CA 1
ATOM 832 C C . GLY A 1 109 ? 20.595 7.051 -22.471 1.00 76.81 109 GLY A C 1
ATOM 833 O O . GLY A 1 109 ? 21.154 7.197 -21.385 1.00 76.81 109 GLY A O 1
ATOM 834 N N . LEU A 1 110 ? 19.928 5.938 -22.810 1.00 85.94 110 LEU A N 1
ATOM 835 C CA . LEU A 1 110 ? 19.888 4.726 -21.987 1.00 85.94 110 LEU A CA 1
ATOM 836 C C . LEU A 1 110 ? 21.222 3.970 -22.075 1.00 85.94 110 LEU A C 1
ATOM 838 O O . LEU A 1 110 ? 21.806 3.834 -23.152 1.00 85.94 110 LEU A O 1
ATOM 842 N N . ARG A 1 111 ? 21.706 3.479 -20.936 1.00 86.31 111 ARG A N 1
ATOM 843 C CA . ARG A 1 111 ? 22.975 2.758 -20.789 1.00 86.31 111 ARG A CA 1
ATOM 844 C C . ARG A 1 111 ? 22.781 1.527 -19.922 1.00 86.31 111 ARG A C 1
ATOM 846 O O . ARG A 1 111 ? 21.888 1.501 -19.081 1.00 86.31 111 ARG A O 1
ATOM 853 N N . ALA A 1 112 ? 23.665 0.556 -20.118 1.00 89.12 112 ALA A N 1
ATOM 854 C CA . ALA A 1 112 ? 23.756 -0.653 -19.318 1.00 89.12 112 ALA A CA 1
ATOM 855 C C . ALA A 1 112 ? 25.201 -0.875 -18.864 1.00 89.12 112 ALA A C 1
ATOM 857 O O . ALA A 1 112 ? 26.130 -0.760 -19.669 1.00 89.12 112 ALA A O 1
ATOM 858 N N . SER A 1 113 ? 25.387 -1.223 -17.595 1.00 87.25 113 SER A N 1
ATOM 859 C CA . SER A 1 113 ? 26.683 -1.621 -17.039 1.00 87.25 113 SER A CA 1
ATOM 860 C C . SER A 1 113 ? 26.520 -2.649 -15.929 1.00 87.25 113 SER A C 1
ATOM 862 O O . SER A 1 113 ? 25.485 -2.704 -15.274 1.00 87.25 113 SER A O 1
ATOM 864 N N . MET A 1 114 ? 27.555 -3.452 -15.692 1.00 87.44 114 MET A N 1
ATOM 865 C CA . MET A 1 114 ? 27.584 -4.375 -14.558 1.00 87.44 114 MET A CA 1
ATOM 866 C C . MET A 1 114 ? 28.087 -3.666 -13.299 1.00 87.44 114 MET A C 1
ATOM 868 O O . MET A 1 114 ? 29.123 -3.004 -13.337 1.00 87.44 114 MET A O 1
ATOM 872 N N . ILE A 1 115 ? 27.390 -3.862 -12.179 1.00 82.94 115 ILE A N 1
ATOM 873 C CA . ILE A 1 115 ? 27.826 -3.463 -10.837 1.00 82.94 115 ILE A CA 1
ATOM 874 C C . ILE A 1 115 ? 27.840 -4.716 -9.965 1.00 82.94 115 ILE A C 1
ATOM 876 O O . ILE A 1 115 ? 26.803 -5.238 -9.554 1.00 82.94 115 ILE A O 1
ATOM 880 N N . GLY A 1 116 ? 29.036 -5.260 -9.730 1.00 83.38 116 GLY A N 1
ATOM 881 C CA . GLY A 1 116 ? 29.181 -6.571 -9.101 1.00 83.38 116 GLY A CA 1
ATOM 882 C C . GLY A 1 116 ? 28.445 -7.650 -9.904 1.00 83.38 116 GLY A C 1
ATOM 883 O O . GLY A 1 116 ? 28.796 -7.926 -11.048 1.00 83.38 116 GLY A O 1
ATOM 884 N N . LYS A 1 117 ? 27.414 -8.257 -9.304 1.00 84.12 117 LYS A N 1
ATOM 885 C CA . LYS A 1 117 ? 26.569 -9.288 -9.938 1.00 84.12 117 LYS A CA 1
ATOM 886 C C . LYS A 1 117 ? 25.253 -8.746 -10.514 1.00 84.12 117 LYS A C 1
ATOM 888 O O . LYS A 1 117 ? 24.420 -9.535 -10.945 1.00 84.12 117 LYS A O 1
ATOM 893 N N . GLN A 1 118 ? 25.049 -7.433 -10.486 1.00 89.38 118 GLN A N 1
ATOM 894 C CA . GLN A 1 118 ? 23.804 -6.778 -10.885 1.00 89.38 118 GLN A CA 1
ATOM 895 C C . GLN A 1 118 ? 23.997 -6.036 -12.204 1.00 89.38 118 GLN A C 1
ATOM 897 O O . GLN A 1 118 ? 25.093 -5.555 -12.500 1.00 89.38 118 GLN A O 1
ATOM 902 N N . LEU A 1 119 ? 22.922 -5.924 -12.978 1.00 90.88 119 LEU A N 1
ATOM 903 C CA . LEU A 1 119 ? 22.884 -5.089 -14.172 1.00 90.88 119 LEU A CA 1
ATOM 904 C C . LEU A 1 119 ? 22.273 -3.735 -13.798 1.00 90.88 119 LEU A C 1
ATOM 906 O O . LEU A 1 119 ? 21.125 -3.675 -13.377 1.00 90.88 119 LEU A O 1
ATOM 910 N N . GLU A 1 120 ? 23.019 -2.649 -13.961 1.00 91.69 120 GLU A N 1
ATOM 911 C CA . GLU A 1 120 ? 22.501 -1.291 -13.814 1.00 91.69 120 GLU A CA 1
ATOM 912 C C . GLU A 1 120 ? 22.044 -0.758 -15.176 1.00 91.69 120 GLU A C 1
ATOM 914 O O . GLU A 1 120 ? 22.828 -0.726 -16.129 1.00 91.69 120 GLU A O 1
ATOM 919 N N . LEU A 1 121 ? 20.789 -0.308 -15.247 1.00 92.00 121 LEU A N 1
ATOM 920 C CA . LEU A 1 121 ? 20.275 0.531 -16.324 1.00 92.00 121 LEU A CA 1
ATOM 921 C C . LEU A 1 121 ? 20.180 1.976 -15.850 1.00 92.00 121 LEU A C 1
ATOM 923 O O . LEU A 1 121 ? 19.509 2.262 -14.862 1.00 92.00 121 LEU A O 1
ATOM 927 N N . THR A 1 122 ? 20.791 2.885 -16.600 1.00 89.12 122 THR A N 1
ATOM 928 C CA . THR A 1 122 ? 20.824 4.318 -16.280 1.00 89.12 122 THR A CA 1
ATOM 929 C C . THR A 1 122 ? 20.441 5.113 -17.516 1.00 89.12 122 THR A C 1
ATOM 931 O O . THR A 1 122 ? 20.864 4.771 -18.622 1.00 89.12 122 THR A O 1
ATOM 934 N N . ALA A 1 123 ? 19.658 6.180 -17.363 1.00 84.94 123 ALA A N 1
ATOM 935 C CA . ALA A 1 123 ? 19.244 7.013 -18.489 1.00 84.94 123 ALA A CA 1
ATOM 936 C C . ALA A 1 123 ? 19.562 8.489 -18.274 1.00 84.94 123 ALA A C 1
ATOM 938 O O . ALA A 1 123 ? 19.399 9.017 -17.184 1.00 84.94 123 ALA A O 1
ATOM 939 N N . SER A 1 124 ? 19.979 9.171 -19.342 1.00 79.75 124 SER A N 1
ATOM 940 C CA . SER A 1 124 ? 20.211 10.616 -19.323 1.00 79.75 124 SER A CA 1
ATOM 941 C C . SER A 1 124 ? 19.283 11.316 -20.314 1.00 79.75 124 SER A C 1
ATOM 943 O O . SER A 1 124 ? 19.471 11.237 -21.530 1.00 79.75 124 SER A O 1
ATOM 945 N N . PHE A 1 125 ? 18.254 11.982 -19.788 1.00 73.31 125 PHE A N 1
ATOM 946 C CA . PHE A 1 125 ? 17.168 12.583 -20.564 1.00 73.31 125 PHE A CA 1
ATOM 947 C C . PHE A 1 125 ? 17.369 14.096 -20.785 1.00 73.31 125 PHE A C 1
ATOM 949 O O . PHE A 1 125 ? 16.540 14.903 -20.369 1.00 73.31 125 PHE A O 1
ATOM 956 N N . GLY A 1 126 ? 18.453 14.508 -21.453 1.00 59.94 126 GLY A N 1
ATOM 957 C CA . GLY A 1 126 ? 18.643 15.902 -21.896 1.00 59.94 126 GLY A CA 1
ATOM 958 C C . GLY A 1 126 ? 20.032 16.497 -21.650 1.00 59.94 126 GLY A C 1
ATOM 959 O O . GLY A 1 126 ? 20.938 15.834 -21.153 1.00 59.94 126 GLY A O 1
ATOM 960 N N . ASP A 1 127 ? 20.199 17.760 -22.051 1.00 50.19 127 ASP A N 1
ATOM 961 C CA . ASP A 1 127 ? 21.477 18.476 -22.017 1.00 50.19 127 ASP A CA 1
ATOM 962 C C . ASP A 1 127 ? 21.749 19.038 -20.609 1.00 50.19 127 ASP A C 1
ATOM 964 O O . ASP A 1 127 ? 21.136 20.021 -20.179 1.00 50.19 127 ASP A O 1
ATOM 968 N N . LYS A 1 128 ? 22.670 18.409 -19.866 1.00 52.62 128 LYS A N 1
ATOM 969 C CA . LYS A 1 128 ? 23.081 18.832 -18.509 1.00 52.62 128 LYS A CA 1
ATOM 970 C C . LYS A 1 128 ? 23.750 20.217 -18.480 1.00 52.62 128 LYS A C 1
ATOM 972 O O . LYS A 1 128 ? 24.008 20.748 -17.404 1.00 52.62 128 LYS A O 1
ATOM 977 N N . ALA A 1 129 ? 23.979 20.831 -19.643 1.00 42.53 129 ALA A N 1
ATOM 978 C CA . ALA A 1 129 ? 24.732 22.066 -19.812 1.00 42.53 129 ALA A CA 1
ATOM 979 C C . ALA A 1 129 ? 24.083 23.344 -19.241 1.00 42.53 129 ALA A C 1
ATOM 981 O O . ALA A 1 129 ? 24.777 24.356 -19.159 1.00 42.53 129 ALA A O 1
ATOM 982 N N . ARG A 1 130 ? 22.791 23.362 -18.856 1.00 41.03 130 ARG A N 1
ATOM 983 C CA . ARG A 1 130 ? 22.129 24.635 -18.480 1.00 41.03 130 ARG A CA 1
ATOM 984 C C . ARG A 1 130 ? 21.506 24.776 -17.092 1.00 41.03 130 ARG A C 1
ATOM 986 O O . ARG A 1 130 ? 21.397 25.921 -16.673 1.00 41.03 130 ARG A O 1
ATOM 993 N N . ILE A 1 131 ? 21.081 23.728 -16.371 1.00 46.44 131 ILE A N 1
ATOM 994 C CA . ILE A 1 131 ? 20.291 23.961 -15.129 1.00 46.44 131 ILE A CA 1
ATOM 995 C C . ILE A 1 131 ? 20.612 23.024 -13.944 1.00 46.44 131 ILE A C 1
ATOM 997 O O . ILE A 1 131 ? 20.360 23.408 -12.806 1.00 46.44 131 ILE A O 1
ATOM 1001 N N . ARG A 1 132 ? 21.203 21.831 -14.121 1.00 48.19 132 ARG A N 1
ATOM 1002 C CA . ARG A 1 132 ? 21.459 20.918 -12.981 1.00 48.19 132 ARG A CA 1
ATOM 1003 C C . ARG A 1 132 ? 22.750 20.114 -13.132 1.00 48.19 132 ARG A C 1
ATOM 1005 O O . ARG A 1 132 ? 22.718 18.959 -13.538 1.00 48.19 132 ARG A O 1
ATOM 1012 N N . TRP A 1 133 ? 23.877 20.706 -12.745 1.00 46.78 133 TRP A N 1
ATOM 1013 C CA . TRP A 1 133 ? 25.168 20.003 -12.685 1.00 46.78 133 TRP A CA 1
ATOM 1014 C C . TRP A 1 133 ? 25.220 18.908 -11.598 1.00 46.78 133 TRP A C 1
ATOM 1016 O O . TRP A 1 133 ? 26.040 18.003 -11.699 1.00 46.78 133 TRP A O 1
ATOM 1026 N N . ASN A 1 134 ? 24.294 18.928 -10.627 1.00 53.22 134 ASN A N 1
ATOM 1027 C CA . ASN A 1 134 ? 24.262 18.004 -9.481 1.00 53.22 134 ASN A CA 1
ATOM 1028 C C . ASN A 1 134 ? 23.066 17.029 -9.486 1.00 53.22 134 ASN A C 1
ATOM 1030 O O . ASN A 1 134 ? 22.779 16.415 -8.462 1.00 53.22 134 ASN A O 1
ATOM 1034 N N . ALA A 1 135 ? 22.316 16.912 -10.588 1.00 63.09 135 ALA A N 1
ATOM 1035 C CA . ALA A 1 135 ? 21.242 15.920 -10.662 1.00 63.09 135 ALA A CA 1
ATOM 1036 C C . ALA A 1 135 ? 21.824 14.548 -11.026 1.00 63.09 135 ALA A C 1
ATOM 1038 O O . ALA A 1 135 ? 22.371 14.368 -12.120 1.00 63.09 135 ALA A O 1
ATOM 1039 N N . GLU A 1 136 ? 21.705 13.595 -10.103 1.00 73.56 136 GLU A N 1
ATOM 1040 C CA . GLU A 1 136 ? 22.002 12.191 -10.378 1.00 73.56 136 GLU A CA 1
ATOM 1041 C C . GLU A 1 136 ? 21.061 11.656 -11.460 1.00 73.56 136 GLU A C 1
ATOM 1043 O O . GLU A 1 136 ? 19.860 11.937 -11.445 1.00 73.56 136 GLU A O 1
ATOM 1048 N N . ASP A 1 137 ? 21.616 10.900 -12.411 1.00 83.25 137 ASP A N 1
ATOM 1049 C CA . ASP A 1 137 ? 20.806 10.228 -13.425 1.00 83.25 137 ASP A CA 1
ATOM 1050 C C . ASP A 1 137 ? 19.918 9.156 -12.757 1.00 83.25 137 ASP A C 1
ATOM 1052 O O . ASP A 1 137 ? 20.373 8.520 -11.802 1.00 83.25 137 ASP A O 1
ATOM 1056 N N . PRO A 1 138 ? 18.683 8.931 -13.242 1.00 89.62 138 PRO A N 1
ATOM 1057 C CA . PRO A 1 138 ? 17.827 7.838 -12.786 1.00 89.62 138 PRO A CA 1
ATOM 1058 C C . PRO A 1 138 ? 18.443 6.470 -13.083 1.00 89.62 138 PRO A C 1
ATOM 1060 O O . PRO A 1 138 ? 19.019 6.266 -14.159 1.00 89.62 138 PRO A O 1
ATOM 1063 N N . LYS A 1 139 ? 18.285 5.530 -12.144 1.00 91.88 139 LYS A N 1
ATOM 1064 C CA . LYS A 1 139 ? 18.910 4.203 -12.180 1.00 91.88 139 LYS A CA 1
ATOM 1065 C C . LYS A 1 139 ? 17.927 3.094 -11.831 1.00 91.88 139 LYS A C 1
ATOM 1067 O O . LYS A 1 139 ? 17.022 3.258 -11.006 1.00 91.88 139 LYS A O 1
ATOM 1072 N N . VAL A 1 140 ? 18.159 1.925 -12.419 1.00 94.56 140 VAL A N 1
ATOM 1073 C CA . VAL A 1 140 ? 17.510 0.670 -12.043 1.00 94.56 140 VAL A CA 1
ATOM 1074 C C . VAL A 1 140 ? 18.547 -0.439 -11.927 1.00 94.56 140 VAL A C 1
ATOM 1076 O O . VAL A 1 140 ? 19.280 -0.706 -12.876 1.00 94.56 140 VAL A O 1
ATOM 1079 N N . HIS A 1 141 ? 18.591 -1.104 -10.775 1.00 94.19 141 HIS A N 1
ATOM 1080 C CA . HIS A 1 141 ? 19.410 -2.295 -10.549 1.00 94.19 141 HIS A CA 1
ATOM 1081 C C . HIS A 1 141 ? 18.580 -3.546 -10.783 1.00 94.19 141 HIS A C 1
ATOM 1083 O O . HIS A 1 141 ? 17.553 -3.763 -10.143 1.00 94.19 141 HIS A O 1
ATOM 1089 N N . ILE A 1 142 ? 19.038 -4.377 -11.709 1.00 94.00 142 ILE A N 1
ATOM 1090 C CA . ILE A 1 142 ? 18.365 -5.596 -12.133 1.00 94.00 142 ILE A CA 1
ATOM 1091 C C . ILE A 1 142 ? 19.102 -6.800 -11.563 1.00 94.00 142 ILE A C 1
ATOM 1093 O O . ILE A 1 142 ? 20.312 -6.970 -11.740 1.00 94.00 142 ILE A O 1
ATOM 1097 N N . HIS A 1 143 ? 18.322 -7.661 -10.925 1.00 92.12 143 HIS A N 1
ATOM 1098 C CA . HIS A 1 143 ? 18.714 -8.974 -10.448 1.00 92.12 143 HIS A CA 1
ATOM 1099 C C . HIS A 1 143 ? 17.946 -10.041 -11.218 1.00 92.12 143 HIS A C 1
ATOM 1101 O O . HIS A 1 143 ? 16.763 -9.869 -11.510 1.00 92.12 143 HIS A O 1
ATOM 1107 N N . LEU A 1 144 ? 18.597 -11.167 -11.490 1.00 89.31 144 LEU A N 1
ATOM 1108 C CA . LEU A 1 144 ? 17.949 -12.348 -12.045 1.00 89.31 144 LEU A CA 1
ATOM 1109 C C . LEU A 1 144 ? 17.733 -13.376 -10.930 1.00 89.31 144 LEU A C 1
ATOM 1111 O O . LEU A 1 144 ? 18.617 -13.569 -10.100 1.00 89.31 144 LEU A O 1
ATOM 1115 N N . GLN A 1 145 ? 16.554 -14.002 -10.883 1.00 84.44 145 GLN A N 1
ATOM 1116 C CA . GLN A 1 145 ? 16.265 -15.064 -9.911 1.00 84.44 145 GLN A CA 1
ATOM 1117 C C . GLN A 1 145 ? 17.009 -16.377 -10.217 1.00 84.44 145 GLN A C 1
ATOM 1119 O O . GLN A 1 145 ? 17.305 -17.124 -9.289 1.00 84.44 145 GLN A O 1
ATOM 1124 N N . GLY A 1 146 ? 17.284 -16.666 -11.491 1.00 77.31 146 GLY A N 1
ATOM 1125 C CA . GLY A 1 146 ? 18.008 -17.864 -11.924 1.00 77.31 146 GLY A CA 1
ATOM 1126 C C . GLY A 1 146 ? 19.534 -17.729 -11.892 1.00 77.31 146 GLY A C 1
ATOM 1127 O O . GLY A 1 146 ? 20.077 -16.646 -11.689 1.00 77.31 146 GLY A O 1
ATOM 1128 N N . ASP A 1 147 ? 20.215 -18.843 -12.167 1.00 80.19 147 ASP A N 1
ATOM 1129 C CA . ASP A 1 147 ? 21.680 -18.956 -12.087 1.00 80.19 147 ASP A CA 1
ATOM 1130 C C . ASP A 1 147 ? 22.428 -18.389 -13.306 1.00 80.19 147 ASP A C 1
ATOM 1132 O O . ASP A 1 147 ? 23.661 -18.346 -13.318 1.00 80.19 147 ASP A O 1
ATOM 1136 N N . GLU A 1 148 ? 21.711 -17.961 -14.351 1.00 86.81 148 GLU A N 1
ATOM 1137 C CA . GLU A 1 148 ? 22.344 -17.417 -15.552 1.00 86.81 148 GLU A CA 1
ATOM 1138 C C . GLU A 1 148 ? 23.071 -16.098 -15.223 1.00 86.81 148 GLU A C 1
ATOM 1140 O O . GLU A 1 148 ? 22.465 -15.149 -14.714 1.00 86.81 148 GLU A O 1
ATOM 1145 N N . PRO A 1 149 ? 24.379 -15.986 -15.505 1.00 88.06 149 PRO A N 1
ATOM 1146 C CA . PRO A 1 149 ? 25.115 -14.780 -15.173 1.00 88.06 149 PRO A CA 1
ATOM 1147 C C . PRO A 1 149 ? 24.661 -13.619 -16.064 1.00 88.06 149 PRO A C 1
ATOM 1149 O O . PRO A 1 149 ? 24.845 -13.644 -17.279 1.00 88.06 149 PRO A O 1
ATOM 1152 N N . LEU A 1 150 ? 24.148 -12.546 -15.450 1.00 88.69 150 LEU A N 1
ATOM 1153 C CA . LEU A 1 150 ? 23.712 -11.323 -16.147 1.00 88.69 150 LEU A CA 1
ATOM 1154 C C . LEU A 1 150 ? 24.790 -10.732 -17.070 1.00 88.69 150 LEU A C 1
ATOM 1156 O O . LEU A 1 150 ? 24.471 -10.190 -18.128 1.00 88.69 150 LEU A O 1
ATOM 1160 N N . ALA A 1 151 ? 26.067 -10.888 -16.708 1.00 89.06 151 ALA A N 1
ATOM 1161 C CA . ALA A 1 151 ? 27.189 -10.498 -17.556 1.00 89.06 151 ALA A CA 1
ATOM 1162 C C . ALA A 1 151 ? 27.194 -11.249 -18.900 1.00 89.06 151 ALA A C 1
ATOM 1164 O O . ALA A 1 151 ? 27.446 -10.636 -19.934 1.00 89.06 151 ALA A O 1
ATOM 1165 N N . ALA A 1 152 ? 26.866 -12.546 -18.907 1.00 90.06 152 ALA A N 1
ATOM 1166 C CA . ALA A 1 152 ? 26.766 -13.331 -20.134 1.00 90.06 152 ALA A CA 1
ATOM 1167 C C . ALA A 1 152 ? 25.555 -12.909 -20.977 1.00 90.06 152 ALA A C 1
ATOM 1169 O O . ALA A 1 152 ? 25.679 -12.808 -22.194 1.00 90.06 152 ALA A O 1
ATOM 1170 N N . VAL A 1 153 ? 24.416 -12.586 -20.352 1.00 91.19 153 VAL A N 1
ATOM 1171 C CA . VAL A 1 153 ? 23.225 -12.080 -21.061 1.00 91.19 153 VAL A CA 1
ATOM 1172 C C . VAL A 1 153 ? 23.528 -10.743 -21.754 1.00 91.19 153 VAL A C 1
ATOM 1174 O O . VAL A 1 153 ? 23.231 -10.569 -22.939 1.00 91.19 153 VAL A O 1
ATOM 1177 N N . LEU A 1 154 ? 24.182 -9.813 -21.047 1.00 90.44 154 LEU A N 1
ATOM 1178 C CA . LEU A 1 154 ? 24.608 -8.525 -21.604 1.00 90.44 154 LEU A CA 1
ATOM 1179 C C . LEU A 1 154 ? 25.627 -8.702 -22.741 1.00 90.44 154 LEU A C 1
ATOM 1181 O O . LEU A 1 154 ? 25.496 -8.076 -23.795 1.00 90.44 154 LEU A O 1
ATOM 1185 N N . GLN A 1 155 ? 26.614 -9.578 -22.545 1.00 89.12 155 GLN A N 1
ATOM 1186 C CA . GLN A 1 155 ? 27.640 -9.881 -23.541 1.00 89.12 155 GLN A CA 1
ATOM 1187 C C . GLN A 1 155 ? 27.034 -10.505 -24.808 1.00 89.12 155 GLN A C 1
ATOM 1189 O O . GLN A 1 155 ? 27.303 -10.046 -25.916 1.00 89.12 155 GLN A O 1
ATOM 1194 N N . LYS A 1 156 ? 26.126 -11.473 -24.657 1.00 90.44 156 LYS A N 1
ATOM 1195 C CA . LYS A 1 156 ? 25.391 -12.104 -25.763 1.00 90.44 156 LYS A CA 1
ATOM 1196 C C . LYS A 1 156 ? 24.573 -11.087 -26.564 1.00 90.44 156 LYS A C 1
ATOM 1198 O O . LYS A 1 156 ? 24.499 -11.179 -27.791 1.00 90.44 156 LYS A O 1
ATOM 1203 N N . ARG A 1 157 ? 23.971 -10.087 -25.904 1.00 90.31 157 ARG A N 1
ATOM 1204 C CA . ARG A 1 157 ? 23.287 -8.977 -26.593 1.00 90.31 157 ARG A CA 1
ATOM 1205 C C . ARG A 1 157 ? 24.268 -8.126 -27.395 1.00 90.31 157 ARG A C 1
ATOM 1207 O O . ARG A 1 157 ? 23.971 -7.786 -28.540 1.00 90.31 157 ARG A O 1
ATOM 1214 N N . TYR A 1 158 ? 25.410 -7.776 -26.807 1.00 87.44 158 TYR A N 1
ATOM 1215 C CA . TYR A 1 158 ? 26.455 -7.022 -27.497 1.00 87.44 158 TYR A CA 1
ATOM 1216 C C . TYR A 1 158 ? 26.923 -7.764 -28.759 1.00 87.44 158 TYR A C 1
ATOM 1218 O O . TYR A 1 158 ? 26.926 -7.193 -29.849 1.00 87.44 158 TYR A O 1
ATOM 1226 N N . GLU A 1 159 ? 27.215 -9.059 -28.634 1.00 89.38 159 GLU A N 1
ATOM 1227 C CA . GLU A 1 159 ? 27.630 -9.922 -29.743 1.00 89.38 159 GLU A CA 1
ATOM 1228 C C . GLU A 1 159 ? 26.571 -10.014 -30.842 1.00 89.38 159 GLU A C 1
ATOM 1230 O O . GLU A 1 159 ? 26.913 -9.902 -32.018 1.00 89.38 159 GLU A O 1
ATOM 1235 N N . ARG A 1 160 ? 25.284 -10.142 -30.486 1.00 88.44 160 ARG A N 1
ATOM 1236 C CA . ARG A 1 160 ? 24.175 -10.161 -31.455 1.00 88.44 160 ARG A CA 1
ATOM 1237 C C . ARG A 1 160 ? 24.139 -8.885 -32.298 1.00 88.44 160 ARG A C 1
ATOM 1239 O O . ARG A 1 160 ? 24.068 -8.957 -33.520 1.00 88.44 160 ARG A O 1
ATOM 1246 N N . VAL A 1 161 ? 24.249 -7.723 -31.658 1.00 86.44 161 VAL A N 1
ATOM 1247 C CA . VAL A 1 161 ? 24.197 -6.414 -32.334 1.00 86.44 161 VAL A CA 1
ATOM 1248 C C . VAL A 1 161 ? 25.398 -6.231 -33.263 1.00 86.44 161 VAL A C 1
ATOM 1250 O O . VAL A 1 161 ? 25.248 -5.773 -34.397 1.00 86.44 161 VAL A O 1
ATOM 1253 N N . VAL A 1 162 ? 26.587 -6.643 -32.818 1.00 86.81 162 VAL A N 1
ATOM 1254 C CA . VAL A 1 162 ? 27.798 -6.617 -33.649 1.00 86.81 162 VAL A CA 1
ATOM 1255 C C . VAL A 1 162 ? 27.689 -7.606 -34.817 1.00 86.81 162 VAL A C 1
ATOM 1257 O O . VAL A 1 162 ? 28.064 -7.266 -35.941 1.00 86.81 162 VAL A O 1
ATOM 1260 N N . HIS A 1 163 ? 27.128 -8.799 -34.597 1.00 89.19 163 HIS A N 1
ATOM 1261 C CA . HIS A 1 163 ? 26.899 -9.809 -35.637 1.00 89.19 163 HIS A CA 1
ATOM 1262 C C . HIS A 1 163 ? 25.916 -9.325 -36.714 1.00 89.19 163 HIS A C 1
ATOM 1264 O O . HIS A 1 163 ? 26.164 -9.494 -37.908 1.00 89.19 163 HIS A O 1
ATOM 1270 N N . GLU A 1 164 ? 24.859 -8.615 -36.310 1.00 85.88 164 GLU A N 1
ATOM 1271 C CA . GLU A 1 164 ? 23.922 -7.905 -37.197 1.00 85.88 164 GLU A CA 1
ATOM 1272 C C . GLU A 1 164 ? 24.569 -6.716 -37.935 1.00 85.88 164 GLU A C 1
ATOM 1274 O O . GLU A 1 164 ? 23.942 -6.049 -38.761 1.00 85.88 164 GLU A O 1
ATOM 1279 N N . ARG A 1 165 ? 25.867 -6.481 -37.699 1.00 80.94 165 ARG A N 1
ATOM 1280 C CA . ARG A 1 165 ? 26.678 -5.403 -38.266 1.00 80.94 165 ARG A CA 1
ATOM 1281 C C . ARG A 1 165 ? 26.167 -4.010 -37.886 1.00 80.94 165 ARG A C 1
ATOM 1283 O O . ARG A 1 165 ? 26.334 -3.059 -38.656 1.00 80.94 165 ARG A O 1
ATOM 1290 N N . CYS A 1 166 ? 25.556 -3.907 -36.712 1.00 84.56 166 CYS A N 1
ATOM 1291 C CA . CYS A 1 166 ? 25.161 -2.664 -36.071 1.00 84.56 166 CYS A CA 1
ATOM 1292 C C . CYS A 1 166 ? 26.249 -2.205 -35.089 1.00 84.56 166 CYS A C 1
ATOM 1294 O O . CYS A 1 166 ? 27.031 -3.005 -34.575 1.00 84.56 166 CYS A O 1
ATOM 1296 N N . THR A 1 167 ? 26.285 -0.906 -34.805 1.00 83.38 167 THR A N 1
ATOM 1297 C CA . THR A 1 167 ? 27.192 -0.320 -33.815 1.00 83.38 167 THR A CA 1
ATOM 1298 C C . THR A 1 167 ? 26.423 -0.084 -32.515 1.00 83.38 167 THR A C 1
ATOM 1300 O O . THR A 1 167 ? 25.513 0.752 -32.505 1.00 83.38 167 THR A O 1
ATOM 1303 N N . PRO A 1 168 ? 26.748 -0.779 -31.411 1.00 80.19 168 PRO A N 1
ATOM 1304 C CA . PRO A 1 168 ? 26.130 -0.510 -30.120 1.00 80.19 168 PRO A CA 1
ATOM 1305 C C . PRO A 1 168 ? 26.544 0.882 -29.637 1.00 80.19 168 PRO A C 1
ATOM 1307 O O . PRO A 1 168 ? 27.727 1.217 -29.598 1.00 80.19 168 PRO A O 1
ATOM 1310 N N . HIS A 1 169 ? 25.569 1.715 -29.279 1.00 73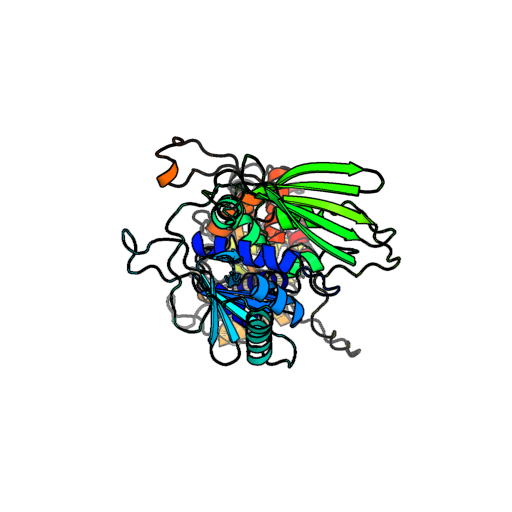.81 169 HIS A N 1
ATOM 1311 C CA . HIS A 1 169 ? 25.798 3.017 -28.648 1.00 73.81 169 HIS A CA 1
ATOM 1312 C C . HIS A 1 169 ? 25.511 2.929 -27.140 1.00 73.81 169 HIS A C 1
ATOM 1314 O O . HIS A 1 169 ? 25.082 3.886 -26.507 1.00 73.81 169 HIS A O 1
ATOM 1320 N N . TRP A 1 170 ? 25.756 1.764 -26.552 1.00 71.19 170 TRP A N 1
ATOM 1321 C CA . TRP A 1 170 ? 25.871 1.562 -25.116 1.00 71.19 170 TRP A CA 1
ATOM 1322 C C . TRP A 1 170 ? 27.207 0.855 -24.892 1.00 71.19 170 TRP A C 1
ATOM 1324 O O . TRP A 1 170 ? 27.469 -0.206 -25.453 1.00 71.19 170 TRP A O 1
ATOM 1334 N N . VAL A 1 171 ? 28.093 1.480 -24.127 1.00 56.31 171 VAL A N 1
ATOM 1335 C CA . VAL A 1 171 ? 29.367 0.891 -23.705 1.00 56.31 171 VAL A CA 1
ATOM 1336 C C . VAL A 1 171 ? 29.554 1.275 -22.237 1.00 56.31 171 VAL A C 1
ATOM 1338 O O . VAL A 1 171 ? 29.226 2.418 -21.889 1.00 56.31 171 VAL A O 1
ATOM 1341 N N . PRO A 1 172 ? 30.067 0.377 -21.372 1.00 46.75 172 PRO A N 1
ATOM 1342 C CA . PRO A 1 172 ? 30.420 0.730 -20.001 1.00 46.75 172 PRO A CA 1
ATOM 1343 C C . PRO A 1 172 ? 31.349 1.957 -19.991 1.00 46.75 172 PRO A C 1
ATOM 1345 O O . PRO A 1 172 ? 32.473 1.893 -20.479 1.00 46.75 172 PRO A O 1
ATOM 1348 N N . GLY A 1 173 ? 30.858 3.095 -19.485 1.00 38.81 173 GLY A N 1
ATOM 1349 C CA . GLY A 1 173 ? 31.648 4.316 -19.259 1.00 38.81 173 GLY A CA 1
ATOM 1350 C C . GLY A 1 173 ? 31.532 5.453 -20.291 1.00 38.81 173 GLY A C 1
ATOM 1351 O O . GLY A 1 173 ? 32.064 6.530 -20.037 1.00 38.81 173 GLY A O 1
ATOM 1352 N N . GLY A 1 174 ? 30.822 5.287 -21.415 1.00 45.19 174 GLY A N 1
ATOM 1353 C CA . GLY A 1 174 ? 30.709 6.332 -22.449 1.00 45.19 174 GLY A CA 1
ATOM 1354 C C . GLY A 1 174 ? 29.339 7.013 -22.508 1.00 45.19 174 GLY A C 1
ATOM 1355 O O . GLY A 1 174 ? 28.324 6.357 -22.737 1.00 45.19 174 GLY A O 1
ATOM 1356 N N . ALA A 1 175 ? 29.285 8.340 -22.353 1.00 46.25 175 ALA A N 1
ATOM 1357 C CA . ALA A 1 175 ? 28.056 9.101 -22.561 1.00 46.25 175 ALA A CA 1
ATOM 1358 C C . ALA A 1 175 ? 27.726 9.263 -24.047 1.00 46.25 175 ALA A C 1
ATOM 1360 O O . ALA A 1 175 ? 28.498 9.847 -24.803 1.00 46.25 175 ALA A O 1
ATOM 1361 N N . VAL A 1 176 ? 26.549 8.796 -24.467 1.00 50.25 176 VAL A N 1
ATOM 1362 C CA . VAL A 1 176 ? 26.068 9.030 -25.833 1.00 50.25 176 VAL A CA 1
ATOM 1363 C C . VAL A 1 176 ? 25.360 10.366 -25.897 1.00 50.25 176 VAL A C 1
ATOM 1365 O O . VAL A 1 176 ? 24.350 10.575 -25.228 1.00 50.25 176 VAL A O 1
ATOM 1368 N N . ALA A 1 177 ? 25.915 11.269 -26.706 1.00 52.47 177 ALA A N 1
ATOM 1369 C CA . ALA A 1 177 ? 25.355 12.593 -26.911 1.00 52.47 177 ALA A CA 1
ATOM 1370 C C . ALA A 1 177 ? 23.899 12.493 -27.409 1.00 52.47 177 ALA A C 1
ATOM 1372 O O . ALA A 1 177 ? 23.617 11.693 -28.317 1.00 52.47 177 ALA A O 1
ATOM 1373 N N . PRO A 1 178 ? 22.976 13.301 -26.853 1.00 55.03 178 PRO A N 1
ATOM 1374 C CA . PRO A 1 178 ? 21.601 13.340 -27.321 1.00 55.03 178 PRO A CA 1
ATOM 1375 C C . PRO A 1 178 ? 21.556 13.707 -28.815 1.00 55.03 178 PRO A C 1
ATOM 1377 O O . PRO A 1 178 ? 22.468 14.362 -29.337 1.00 55.03 178 PRO A O 1
ATOM 1380 N N . PRO A 1 179 ? 20.524 13.268 -29.554 1.00 54.78 179 PRO A N 1
ATOM 1381 C CA . PRO A 1 179 ? 20.390 13.626 -30.959 1.00 54.78 179 PRO A CA 1
ATOM 1382 C C . PRO A 1 179 ? 20.366 15.157 -31.125 1.00 54.78 179 PRO A C 1
ATOM 1384 O O . PRO A 1 179 ? 19.558 15.840 -30.506 1.00 54.78 179 PRO A O 1
ATOM 1387 N N . ARG A 1 180 ? 21.235 15.698 -31.998 1.00 53.44 180 ARG A N 1
ATOM 1388 C CA . ARG A 1 180 ? 21.345 17.150 -32.277 1.00 53.44 180 ARG A CA 1
ATOM 1389 C C . ARG A 1 180 ? 20.065 17.768 -32.859 1.00 53.44 180 ARG A C 1
ATOM 1391 O O . ARG A 1 180 ? 19.914 18.984 -32.843 1.00 53.44 180 ARG A O 1
ATOM 1398 N N . ARG A 1 181 ? 19.159 16.949 -33.403 1.00 54.78 181 ARG A N 1
ATOM 1399 C CA . ARG A 1 181 ? 17.881 17.371 -33.989 1.00 54.78 181 ARG A CA 1
ATOM 1400 C C . ARG A 1 181 ? 16.745 16.670 -33.252 1.00 54.78 181 ARG A C 1
ATOM 1402 O O . ARG A 1 181 ? 16.778 15.448 -33.109 1.00 54.78 181 ARG A O 1
ATOM 1409 N N . ARG A 1 182 ? 15.750 17.442 -32.808 1.00 55.59 182 ARG A N 1
ATOM 1410 C CA . ARG A 1 182 ? 14.542 16.918 -32.159 1.00 55.59 182 ARG A CA 1
ATOM 1411 C C . ARG A 1 182 ? 13.822 15.977 -33.128 1.00 55.59 182 ARG A C 1
ATOM 1413 O O . ARG A 1 182 ? 13.577 16.348 -34.278 1.00 55.59 182 ARG A O 1
ATOM 1420 N N . LEU A 1 183 ? 13.544 14.754 -32.681 1.00 59.69 183 LEU A N 1
ATOM 1421 C CA . LEU A 1 183 ? 12.769 13.792 -33.460 1.00 59.69 183 LEU A CA 1
ATOM 1422 C C . LEU A 1 183 ? 11.316 14.293 -33.574 1.00 59.69 183 LEU A C 1
ATOM 1424 O O . LEU A 1 183 ? 10.837 14.973 -32.664 1.00 59.69 183 LEU A O 1
ATOM 1428 N N . PRO A 1 184 ? 10.600 13.987 -34.670 1.00 55.47 184 PRO A N 1
ATOM 1429 C CA . PRO A 1 184 ? 9.155 14.195 -34.721 1.00 55.47 184 PRO A CA 1
ATOM 1430 C C . PRO A 1 184 ? 8.477 13.509 -33.527 1.00 55.47 184 PRO A C 1
ATOM 1432 O O . PRO A 1 184 ? 8.872 12.397 -33.184 1.00 55.47 184 PRO A O 1
ATOM 1435 N N . LEU A 1 185 ? 7.442 14.120 -32.937 1.00 53.62 185 LEU A N 1
ATOM 1436 C CA . LEU A 1 185 ? 6.727 13.596 -31.756 1.00 53.62 185 LEU A CA 1
ATOM 1437 C C . LEU A 1 185 ? 6.268 12.138 -31.921 1.00 53.62 185 LEU A C 1
ATOM 1439 O O . LEU A 1 185 ? 6.379 11.354 -30.988 1.00 53.62 185 LEU A O 1
ATOM 1443 N N . ALA A 1 186 ? 5.847 11.740 -33.127 1.00 48.31 186 ALA A N 1
ATOM 1444 C CA . ALA A 1 186 ? 5.466 10.360 -33.449 1.00 48.31 186 ALA A CA 1
ATOM 1445 C C . ALA A 1 186 ? 6.619 9.337 -33.319 1.00 48.31 186 ALA A C 1
ATOM 1447 O O . ALA A 1 186 ? 6.376 8.139 -33.229 1.00 48.31 186 ALA A O 1
ATOM 1448 N N . ARG A 1 187 ? 7.877 9.794 -33.316 1.00 61.59 187 ARG A N 1
ATOM 1449 C CA . ARG A 1 187 ? 9.099 8.980 -33.181 1.00 61.59 187 ARG A CA 1
ATOM 1450 C C . ARG A 1 187 ? 9.869 9.269 -31.885 1.00 61.59 187 ARG A C 1
ATOM 1452 O O . ARG A 1 187 ? 10.911 8.660 -31.659 1.00 61.59 187 ARG A O 1
ATOM 1459 N N . ASP A 1 188 ? 9.391 10.200 -31.061 1.00 74.00 188 ASP A N 1
ATOM 1460 C CA . ASP A 1 188 ? 10.027 10.598 -29.804 1.00 74.00 188 ASP A CA 1
ATOM 1461 C C . ASP A 1 188 ? 9.418 9.816 -28.631 1.00 74.00 188 ASP A C 1
ATOM 1463 O O . ASP A 1 188 ? 8.543 10.295 -27.909 1.00 74.00 188 ASP A O 1
ATOM 1467 N N . VAL A 1 189 ? 9.895 8.581 -28.461 1.00 78.69 189 VAL A N 1
ATOM 1468 C CA . VAL A 1 189 ? 9.449 7.646 -27.412 1.00 78.69 189 VAL A CA 1
ATOM 1469 C C . VAL A 1 189 ? 9.566 8.265 -26.012 1.00 78.69 189 VAL A C 1
ATOM 1471 O O . VAL A 1 189 ? 8.717 8.017 -25.156 1.00 78.69 189 VAL A O 1
ATOM 1474 N N . ILE A 1 190 ? 10.576 9.114 -25.786 1.00 81.75 190 ILE A N 1
ATOM 1475 C CA . ILE A 1 190 ? 10.812 9.804 -24.511 1.00 81.75 190 ILE A CA 1
ATOM 1476 C C . ILE A 1 190 ? 9.687 10.807 -24.242 1.00 81.75 190 ILE A C 1
ATOM 1478 O O . ILE A 1 190 ? 9.105 10.800 -23.158 1.00 81.75 190 ILE A O 1
ATOM 1482 N N . ALA A 1 191 ? 9.356 11.654 -25.221 1.00 77.69 191 ALA A N 1
ATOM 1483 C CA . ALA A 1 191 ? 8.267 12.619 -25.082 1.00 77.69 191 ALA A CA 1
ATOM 1484 C C . ALA A 1 191 ? 6.906 11.934 -24.873 1.00 77.69 191 ALA A C 1
ATOM 1486 O O . ALA A 1 191 ? 6.112 12.410 -24.064 1.00 77.69 191 ALA A O 1
ATOM 1487 N N . GLN A 1 192 ? 6.667 10.805 -25.549 1.00 79.75 192 GLN A N 1
ATOM 1488 C CA . GLN A 1 192 ? 5.435 10.018 -25.418 1.00 79.75 192 GLN A CA 1
ATOM 1489 C C . GLN A 1 192 ? 5.276 9.438 -24.005 1.00 79.75 192 GLN A C 1
ATOM 1491 O O . GLN A 1 192 ? 4.253 9.649 -23.359 1.00 79.75 192 GLN A O 1
ATOM 1496 N N . HIS A 1 193 ? 6.310 8.769 -23.483 1.00 86.19 193 HIS A N 1
ATOM 1497 C CA . HIS A 1 193 ? 6.250 8.152 -22.154 1.00 86.19 193 HIS A CA 1
ATOM 1498 C C . HIS A 1 193 ? 6.251 9.187 -21.026 1.00 86.19 193 HIS A C 1
ATOM 1500 O O . HIS A 1 193 ? 5.665 8.940 -19.977 1.00 86.19 193 HIS A O 1
ATOM 1506 N N . ARG A 1 194 ? 6.846 10.371 -21.231 1.00 86.75 194 ARG A N 1
ATOM 1507 C CA . ARG A 1 194 ? 6.909 11.431 -20.210 1.00 86.75 194 ARG A CA 1
ATOM 1508 C C . ARG A 1 194 ? 5.528 11.898 -19.742 1.00 86.75 194 ARG A C 1
ATOM 1510 O O . ARG A 1 194 ? 5.399 12.273 -18.581 1.00 86.75 194 ARG A O 1
ATOM 1517 N N . ALA A 1 195 ? 4.508 11.858 -20.600 1.00 82.44 195 ALA A N 1
ATOM 1518 C CA . ALA A 1 195 ? 3.149 12.268 -20.244 1.00 82.44 195 ALA A CA 1
ATOM 1519 C C . ALA A 1 195 ? 2.473 11.320 -19.232 1.00 82.44 195 ALA A C 1
ATOM 1521 O O . ALA A 1 195 ? 1.745 11.804 -18.368 1.00 82.44 195 ALA A O 1
ATOM 1522 N N . SER A 1 196 ? 2.782 10.017 -19.299 1.00 86.81 196 SER A N 1
ATOM 1523 C CA . SER A 1 196 ? 2.165 8.921 -18.520 1.00 86.81 196 SER A CA 1
ATOM 1524 C C . SER A 1 196 ? 3.171 8.200 -17.598 1.00 86.81 196 SER A C 1
ATOM 1526 O O . SER A 1 196 ? 2.945 7.089 -17.113 1.00 86.81 196 SER A O 1
ATOM 1528 N N . ALA A 1 197 ? 4.334 8.818 -17.369 1.00 89.94 197 ALA A N 1
ATOM 1529 C CA . ALA A 1 197 ? 5.469 8.191 -16.699 1.00 89.94 197 ALA A CA 1
ATOM 1530 C C . ALA A 1 197 ? 5.159 7.735 -15.263 1.00 89.94 197 ALA A C 1
ATOM 1532 O O . ALA A 1 197 ? 5.586 6.664 -14.837 1.00 89.94 197 ALA A O 1
ATOM 1533 N N . GLN A 1 198 ? 4.399 8.536 -14.517 1.00 89.44 198 GLN A N 1
ATOM 1534 C CA . GLN A 1 198 ? 4.055 8.245 -13.126 1.00 89.44 198 GLN A CA 1
ATOM 1535 C C . GLN A 1 198 ? 3.044 7.106 -13.016 1.00 89.44 198 GLN A C 1
ATOM 1537 O O . GLN A 1 198 ? 3.183 6.259 -12.138 1.00 89.44 198 GLN A O 1
ATOM 1542 N N . MET A 1 199 ? 2.076 7.041 -13.935 1.00 89.75 199 MET A N 1
ATOM 1543 C CA . MET A 1 199 ? 1.114 5.941 -13.993 1.00 89.75 199 MET A CA 1
ATOM 1544 C C . MET A 1 199 ? 1.835 4.614 -14.241 1.00 89.75 199 MET A C 1
ATOM 1546 O O . MET A 1 199 ? 1.678 3.667 -13.475 1.00 89.75 199 MET A O 1
ATOM 1550 N N . ALA A 1 200 ? 2.700 4.574 -15.255 1.00 91.12 200 ALA A N 1
ATOM 1551 C CA . ALA A 1 200 ? 3.504 3.399 -15.567 1.00 91.12 200 ALA A CA 1
ATOM 1552 C C . ALA A 1 200 ? 4.406 2.982 -14.388 1.00 91.12 200 ALA A C 1
ATOM 1554 O O . ALA A 1 200 ? 4.403 1.824 -13.971 1.00 91.12 200 ALA A O 1
ATOM 1555 N N . SER A 1 201 ? 5.128 3.936 -13.793 1.00 92.75 201 SER A N 1
ATOM 1556 C CA . SER A 1 201 ? 5.958 3.704 -12.604 1.00 92.75 201 SER A CA 1
ATOM 1557 C C . SER A 1 201 ? 5.150 3.122 -11.436 1.00 92.75 201 SER A C 1
ATOM 1559 O O . SER A 1 201 ? 5.577 2.151 -10.805 1.00 92.75 201 SER A O 1
ATOM 1561 N N . ALA A 1 202 ? 3.950 3.647 -11.171 1.00 90.94 202 ALA A N 1
ATOM 1562 C CA . ALA A 1 202 ? 3.099 3.164 -10.090 1.00 90.94 202 ALA A CA 1
ATOM 1563 C C . ALA A 1 202 ? 2.674 1.697 -10.282 1.00 90.94 202 ALA A C 1
ATOM 1565 O O . ALA A 1 202 ? 2.652 0.944 -9.302 1.00 90.94 202 ALA A O 1
ATOM 1566 N N . LEU A 1 203 ? 2.393 1.281 -11.521 1.00 90.62 203 LEU A N 1
ATOM 1567 C CA . LEU A 1 203 ? 2.057 -0.106 -11.857 1.00 90.62 203 LEU A CA 1
ATOM 1568 C C . LEU A 1 203 ? 3.285 -1.026 -11.765 1.00 90.62 203 LEU A C 1
ATOM 1570 O O . LEU A 1 203 ? 3.192 -2.105 -11.179 1.00 90.62 203 LEU A O 1
ATOM 1574 N N . LEU A 1 204 ? 4.446 -0.589 -12.273 1.00 92.50 204 LEU A N 1
ATOM 1575 C CA . LEU A 1 204 ? 5.696 -1.362 -12.225 1.00 92.50 204 LEU A CA 1
ATOM 1576 C C . LEU A 1 204 ? 6.136 -1.663 -10.786 1.00 92.50 204 LEU A C 1
ATOM 1578 O O . LEU A 1 204 ? 6.612 -2.757 -10.497 1.00 92.50 204 LEU A O 1
ATOM 1582 N N . ARG A 1 205 ? 5.963 -0.701 -9.872 1.00 92.38 205 ARG A N 1
ATOM 1583 C CA . ARG A 1 205 ? 6.353 -0.824 -8.457 1.00 92.38 205 ARG A CA 1
ATOM 1584 C C . ARG A 1 205 ? 5.451 -1.752 -7.635 1.00 92.38 205 ARG A C 1
ATOM 1586 O O . ARG A 1 205 ? 5.747 -1.994 -6.468 1.00 92.38 205 ARG A O 1
ATOM 1593 N N . ARG A 1 206 ? 4.353 -2.263 -8.202 1.00 91.31 206 ARG A N 1
ATOM 1594 C CA . ARG A 1 206 ? 3.383 -3.146 -7.523 1.00 91.31 206 ARG A CA 1
ATOM 1595 C C . ARG A 1 206 ? 3.204 -4.468 -8.284 1.00 91.31 206 ARG A C 1
ATOM 1597 O O . ARG A 1 206 ? 2.076 -4.840 -8.605 1.00 91.31 206 ARG A O 1
ATOM 1604 N N . PRO A 1 207 ? 4.291 -5.201 -8.589 1.00 88.12 207 PRO A N 1
ATOM 1605 C CA . PRO A 1 207 ? 4.238 -6.358 -9.480 1.00 88.12 207 PRO A CA 1
ATOM 1606 C C . PRO A 1 207 ? 3.312 -7.472 -8.973 1.00 88.12 207 PRO A C 1
ATOM 1608 O O . PRO A 1 207 ? 2.656 -8.141 -9.769 1.00 88.12 207 PRO A O 1
ATOM 1611 N N . ARG A 1 208 ? 3.192 -7.651 -7.651 1.00 83.81 208 ARG A N 1
ATOM 1612 C CA . ARG A 1 208 ? 2.364 -8.708 -7.047 1.00 83.81 208 ARG A CA 1
ATOM 1613 C C . ARG A 1 208 ? 0.884 -8.349 -6.925 1.00 83.81 208 ARG A C 1
ATOM 1615 O O . ARG A 1 208 ? 0.072 -9.224 -6.645 1.00 83.81 208 ARG A O 1
ATOM 1622 N N . MET A 1 209 ? 0.509 -7.096 -7.187 1.00 85.88 209 MET A N 1
ATOM 1623 C CA . MET A 1 209 ? -0.901 -6.703 -7.288 1.00 85.88 209 MET A CA 1
ATOM 1624 C C . MET A 1 209 ? -1.624 -7.537 -8.355 1.00 85.88 209 MET A C 1
ATOM 1626 O O . MET A 1 209 ? -2.755 -7.961 -8.155 1.00 85.88 209 MET A O 1
ATOM 1630 N N . TRP A 1 210 ? -0.943 -7.829 -9.465 1.00 82.94 210 TRP A N 1
ATOM 1631 C CA . TRP A 1 210 ? -1.511 -8.573 -10.587 1.00 82.94 210 TRP A CA 1
ATOM 1632 C C . TRP A 1 210 ? -1.705 -10.066 -10.302 1.00 82.94 210 TRP A C 1
ATOM 1634 O O . TRP A 1 210 ? -2.596 -10.679 -10.881 1.00 82.94 210 TRP A O 1
ATOM 1644 N N . THR A 1 211 ? -0.910 -10.647 -9.397 1.00 75.81 211 THR A N 1
ATOM 1645 C CA . THR A 1 211 ? -1.028 -12.061 -8.994 1.00 75.81 211 THR A CA 1
ATOM 1646 C C . THR A 1 211 ? -2.016 -12.284 -7.852 1.00 75.81 211 THR A C 1
ATOM 1648 O O . THR A 1 211 ? -2.386 -13.422 -7.571 1.00 75.81 211 THR A O 1
ATOM 1651 N N . ALA A 1 212 ? -2.465 -11.216 -7.192 1.00 73.25 212 ALA A N 1
ATOM 1652 C CA . ALA A 1 212 ? -3.437 -11.281 -6.105 1.00 73.25 212 ALA A CA 1
ATOM 1653 C C . ALA A 1 212 ? -4.888 -11.472 -6.567 1.00 73.25 212 ALA A C 1
ATOM 1655 O O . ALA A 1 212 ? -5.756 -11.817 -5.769 1.00 73.25 212 ALA A O 1
ATOM 1656 N N . LEU A 1 213 ? -5.160 -11.247 -7.851 1.00 75.06 213 LEU A N 1
ATOM 1657 C CA . LEU A 1 213 ? -6.512 -11.228 -8.394 1.00 75.06 213 LEU A CA 1
ATOM 1658 C C . LEU A 1 213 ? -7.063 -12.650 -8.586 1.00 75.06 213 LEU A C 1
ATOM 1660 O O . LEU A 1 213 ? -6.360 -13.549 -9.051 1.00 75.06 213 LEU A O 1
ATOM 1664 N N . VAL A 1 214 ? -8.338 -12.855 -8.251 1.00 65.62 214 VAL A N 1
ATOM 1665 C CA . VAL A 1 214 ? -8.975 -14.183 -8.260 1.00 65.62 214 VAL A CA 1
ATOM 1666 C C . VAL A 1 214 ? -9.106 -14.729 -9.683 1.00 65.62 214 VAL A C 1
ATOM 1668 O O . VAL A 1 214 ? -9.452 -14.004 -10.615 1.00 65.62 214 VAL A O 1
ATOM 1671 N N . GLY A 1 215 ? -8.829 -16.022 -9.868 1.00 70.62 215 GLY A N 1
ATOM 1672 C CA . GLY A 1 215 ? -9.020 -16.700 -11.151 1.00 70.62 215 GLY A CA 1
ATOM 1673 C C . GLY A 1 215 ? -8.086 -16.208 -12.255 1.00 70.62 215 GLY A C 1
ATOM 1674 O O . GLY A 1 215 ? -8.362 -16.460 -13.420 1.00 70.62 215 GLY A O 1
ATOM 1675 N N . HIS A 1 216 ? -7.016 -15.489 -11.907 1.00 78.00 216 HIS A N 1
ATOM 1676 C CA . HIS A 1 216 ? -6.027 -14.985 -12.851 1.00 78.00 216 HIS A CA 1
ATOM 1677 C C . HIS A 1 216 ? -5.256 -16.122 -13.535 1.00 78.00 216 HIS A C 1
ATOM 1679 O O . HIS A 1 216 ? -4.656 -16.960 -12.863 1.00 78.00 216 HIS A O 1
ATOM 1685 N N . ASP A 1 217 ? -5.200 -16.081 -14.866 1.00 80.81 217 ASP A N 1
ATOM 1686 C CA . ASP A 1 217 ? -4.420 -17.024 -15.679 1.00 80.81 217 ASP A CA 1
ATOM 1687 C C . ASP A 1 217 ? -3.281 -16.359 -16.448 1.00 80.81 217 ASP A C 1
ATOM 1689 O O . ASP A 1 217 ? -2.284 -17.001 -16.779 1.00 80.81 217 ASP A O 1
ATOM 1693 N N . GLY A 1 218 ? -3.432 -15.073 -16.759 1.00 82.31 218 GLY A N 1
ATOM 1694 C CA . GLY A 1 218 ? -2.467 -14.356 -17.574 1.00 82.31 218 GLY A CA 1
ATOM 1695 C C . GLY A 1 218 ? -2.763 -12.870 -17.688 1.00 82.31 218 GLY A C 1
ATOM 1696 O O . GLY A 1 218 ? -3.874 -12.394 -17.432 1.00 82.31 218 GLY A O 1
ATOM 1697 N N . LEU A 1 219 ? -1.715 -12.130 -18.034 1.00 86.56 219 LEU A N 1
ATOM 1698 C CA . LEU A 1 219 ? -1.742 -10.690 -18.224 1.00 86.56 219 LEU A CA 1
ATOM 1699 C C . LEU A 1 219 ? -0.988 -10.357 -19.503 1.00 86.56 219 LEU A C 1
ATOM 1701 O O . LEU A 1 219 ? 0.124 -10.841 -19.724 1.00 86.56 219 LEU A O 1
ATOM 1705 N N . THR A 1 220 ? -1.558 -9.484 -20.317 1.00 86.69 220 THR A N 1
ATOM 1706 C CA . THR A 1 220 ? -0.823 -8.830 -21.394 1.00 86.69 220 THR A CA 1
ATOM 1707 C C . THR A 1 220 ? -0.999 -7.339 -21.262 1.00 86.69 220 THR A C 1
ATOM 1709 O O . THR A 1 220 ? -2.052 -6.865 -20.845 1.00 86.69 220 THR A O 1
ATOM 1712 N N . MET A 1 221 ? 0.051 -6.597 -21.574 1.00 89.38 221 MET A N 1
ATOM 1713 C CA . MET A 1 221 ? 0.033 -5.157 -21.452 1.00 89.38 221 MET A CA 1
ATOM 1714 C C . MET A 1 221 ? 0.600 -4.551 -22.723 1.00 89.38 221 MET A C 1
ATOM 1716 O O . MET A 1 221 ? 1.478 -5.114 -23.371 1.00 89.38 221 MET A O 1
ATOM 1720 N N . SER A 1 222 ? 0.051 -3.415 -23.104 1.00 88.88 222 SER A N 1
ATOM 1721 C CA . SER A 1 222 ? 0.429 -2.673 -24.293 1.00 88.88 222 SER A CA 1
ATOM 1722 C C . SER A 1 222 ? 0.209 -1.192 -24.038 1.00 88.88 222 SER A C 1
ATOM 1724 O O . SER A 1 222 ? -0.474 -0.811 -23.085 1.00 88.88 222 SER A O 1
ATOM 1726 N N . SER A 1 223 ? 0.801 -0.357 -24.878 1.00 88.31 223 SER A N 1
ATOM 1727 C CA . SER A 1 223 ? 0.601 1.080 -24.818 1.00 88.31 223 SER A CA 1
ATOM 1728 C C . SER A 1 223 ? 0.287 1.638 -26.198 1.00 88.31 223 SER A C 1
ATOM 1730 O O . SER A 1 223 ? 0.762 1.132 -27.218 1.00 88.31 223 SER A O 1
ATOM 1732 N N . ALA A 1 224 ? -0.551 2.669 -26.226 1.00 87.44 224 ALA A N 1
ATOM 1733 C CA . ALA A 1 224 ? -0.967 3.355 -27.437 1.00 87.44 224 ALA A CA 1
ATOM 1734 C C . ALA A 1 224 ? -0.846 4.866 -27.238 1.00 87.44 224 ALA A C 1
ATOM 1736 O O . ALA A 1 224 ? -1.178 5.401 -26.183 1.00 87.44 224 ALA A O 1
ATOM 1737 N N . ILE A 1 225 ? -0.340 5.559 -28.256 1.00 82.94 225 ILE A N 1
ATOM 1738 C CA . ILE A 1 225 ? -0.211 7.018 -28.225 1.00 82.94 225 ILE A CA 1
ATOM 1739 C C . ILE A 1 225 ? -1.596 7.626 -28.456 1.00 82.94 225 ILE A C 1
ATOM 1741 O O . ILE A 1 225 ? -2.276 7.259 -29.415 1.00 82.94 225 ILE A O 1
ATOM 1745 N N . SER A 1 226 ? -1.975 8.580 -27.613 1.00 77.50 226 SER A N 1
ATOM 1746 C CA . SER A 1 226 ? -3.227 9.332 -27.691 1.00 77.50 226 SER A CA 1
ATOM 1747 C C . SER A 1 226 ? -2.951 10.840 -27.763 1.00 77.50 226 SER A C 1
ATOM 1749 O O . SER A 1 226 ? -1.818 11.295 -27.589 1.00 77.50 226 SER A O 1
ATOM 1751 N N . GLU A 1 227 ? -3.980 11.652 -28.025 1.00 70.12 227 GLU A N 1
ATOM 1752 C CA . GLU A 1 227 ? -3.842 13.120 -28.086 1.00 70.12 227 GLU A CA 1
ATOM 1753 C C . GLU A 1 227 ? -3.386 13.736 -26.752 1.00 70.12 227 GLU A C 1
ATOM 1755 O O . GLU A 1 227 ? -2.768 14.799 -26.722 1.00 70.12 227 GLU A O 1
ATOM 1760 N N . HIS A 1 228 ? -3.670 13.053 -25.643 1.00 66.38 228 HIS A N 1
ATOM 1761 C CA . HIS A 1 228 ? -3.393 13.512 -24.287 1.00 66.38 228 HIS A CA 1
ATOM 1762 C C . HIS A 1 228 ? -2.159 12.844 -23.657 1.00 66.38 228 HIS A C 1
ATOM 1764 O O . HIS A 1 228 ? -1.759 13.228 -22.555 1.00 66.38 228 HIS A O 1
ATOM 1770 N N . GLY A 1 229 ? -1.514 11.894 -24.345 1.00 73.25 229 GLY A N 1
ATOM 1771 C CA . GLY A 1 229 ? -0.295 11.245 -23.871 1.00 73.25 229 GLY A CA 1
ATOM 1772 C C . GLY A 1 229 ? -0.157 9.797 -24.330 1.00 73.25 229 GLY A C 1
ATOM 1773 O O . GLY A 1 229 ? -0.182 9.503 -25.524 1.00 73.25 229 GLY A O 1
ATOM 1774 N N . LEU A 1 230 ? 0.070 8.906 -23.365 1.00 84.38 230 LEU A N 1
ATOM 1775 C CA . LEU A 1 230 ? 0.234 7.473 -23.589 1.00 84.38 230 LEU A CA 1
ATOM 1776 C C . LEU A 1 230 ? -0.793 6.721 -22.744 1.00 84.38 230 LEU A C 1
ATOM 1778 O O . LEU A 1 230 ? -0.767 6.802 -21.511 1.00 84.38 230 LEU A O 1
ATOM 1782 N N . ASP A 1 231 ? -1.652 5.975 -23.425 1.00 89.69 231 ASP A N 1
ATOM 1783 C CA . ASP A 1 231 ? -2.651 5.113 -22.812 1.00 89.69 231 ASP A CA 1
ATOM 1784 C C . ASP A 1 231 ? -2.064 3.722 -22.618 1.00 89.69 231 ASP A C 1
ATOM 1786 O O . ASP A 1 231 ? -1.364 3.197 -23.489 1.00 89.69 231 ASP A O 1
ATOM 1790 N N . TRP A 1 232 ? -2.357 3.120 -21.471 1.00 90.88 232 TRP A N 1
ATOM 1791 C CA . TRP A 1 232 ? -1.952 1.761 -21.145 1.00 90.88 232 TRP A CA 1
ATOM 1792 C C . TRP A 1 232 ? -3.162 0.848 -21.268 1.00 90.88 232 TRP A C 1
ATOM 1794 O O . TRP A 1 232 ? -4.187 1.077 -20.633 1.00 90.88 232 TRP A O 1
ATOM 1804 N N . ALA A 1 233 ? -3.046 -0.197 -22.077 1.00 92.56 233 ALA A N 1
ATOM 1805 C CA . ALA A 1 233 ? -4.074 -1.210 -22.242 1.00 92.56 233 ALA A CA 1
ATOM 1806 C C . ALA A 1 233 ? -3.567 -2.536 -21.684 1.00 92.56 233 ALA A C 1
ATOM 1808 O O . ALA A 1 233 ? -2.557 -3.080 -22.137 1.00 92.56 233 ALA A O 1
ATOM 1809 N N . LEU A 1 234 ? -4.286 -3.050 -20.698 1.00 92.31 234 LEU A N 1
ATOM 1810 C CA . LEU A 1 234 ? -4.002 -4.294 -20.016 1.00 92.31 234 LEU A CA 1
ATOM 1811 C C . LEU A 1 234 ? -5.138 -5.270 -20.294 1.00 92.31 234 LEU A C 1
ATOM 1813 O O . LEU A 1 234 ? -6.300 -4.968 -20.039 1.00 92.31 234 LEU A O 1
ATOM 1817 N N . VAL A 1 235 ? -4.804 -6.449 -20.803 1.00 91.75 235 VAL A N 1
ATOM 1818 C CA . VAL A 1 235 ? -5.752 -7.546 -20.981 1.00 91.75 235 VAL A CA 1
ATOM 1819 C C . VAL A 1 235 ? -5.433 -8.618 -19.951 1.00 91.75 235 VAL A C 1
ATOM 1821 O O . VAL A 1 235 ? -4.376 -9.251 -19.999 1.00 91.75 235 VAL A O 1
ATOM 1824 N N . ARG A 1 236 ? -6.346 -8.788 -19.000 1.00 90.44 236 ARG A N 1
ATOM 1825 C CA . ARG A 1 236 ? -6.324 -9.826 -17.975 1.00 90.44 236 ARG A CA 1
ATOM 1826 C C . ARG A 1 236 ? -7.159 -11.003 -18.465 1.00 90.44 236 ARG A C 1
ATOM 1828 O O . ARG A 1 236 ? -8.351 -10.862 -18.710 1.00 90.44 236 ARG A O 1
ATOM 1835 N N . THR A 1 237 ? -6.552 -12.175 -18.533 1.00 89.38 237 THR A N 1
ATOM 1836 C CA . THR A 1 237 ? -7.267 -13.427 -18.795 1.00 89.38 237 THR A CA 1
ATOM 1837 C C . THR A 1 237 ? -7.576 -14.133 -17.479 1.00 89.38 237 THR A C 1
ATOM 1839 O O . THR A 1 237 ? -6.681 -14.267 -16.634 1.00 89.38 237 THR A O 1
ATOM 1842 N N . VAL A 1 238 ? -8.822 -14.571 -17.305 1.00 89.69 238 VAL A N 1
ATOM 1843 C CA . VAL A 1 238 ? -9.287 -15.342 -16.142 1.00 89.69 238 VAL A CA 1
ATOM 1844 C C . VAL A 1 238 ? -9.857 -16.695 -16.553 1.00 89.69 238 VAL A C 1
ATOM 1846 O O . VAL A 1 238 ? -10.353 -16.838 -17.669 1.00 89.69 238 VAL A O 1
ATOM 1849 N N . ALA A 1 239 ? -9.833 -17.680 -15.663 1.00 87.31 239 ALA A N 1
ATOM 1850 C CA . ALA A 1 239 ? -10.306 -19.020 -15.999 1.00 87.31 239 ALA A CA 1
ATOM 1851 C C . ALA A 1 239 ? -11.791 -19.066 -16.357 1.00 87.31 239 ALA A C 1
ATOM 1853 O O . ALA A 1 239 ? -12.605 -18.272 -15.875 1.00 87.31 239 ALA A O 1
ATOM 1854 N N . ARG A 1 240 ? -12.164 -20.046 -17.184 1.00 84.19 240 ARG A N 1
ATOM 1855 C CA . ARG A 1 240 ? -13.556 -20.297 -17.563 1.00 84.19 240 ARG A CA 1
ATOM 1856 C C . ARG A 1 240 ? -14.390 -20.561 -16.310 1.00 84.19 240 ARG A C 1
ATOM 1858 O O . ARG A 1 240 ? -14.120 -21.491 -15.561 1.00 84.19 240 ARG A O 1
ATOM 1865 N N . GLY A 1 241 ? -15.409 -19.730 -16.099 1.00 79.62 241 GLY A N 1
ATOM 1866 C CA . GLY A 1 241 ? -16.280 -19.780 -14.920 1.00 79.62 241 GLY A CA 1
ATOM 1867 C C . GLY A 1 241 ? -15.904 -18.804 -13.801 1.00 79.62 241 GLY A C 1
ATOM 1868 O O . GLY A 1 241 ? -16.719 -18.591 -12.908 1.00 79.62 241 GLY A O 1
ATOM 1869 N N . ALA A 1 242 ? -14.733 -18.160 -13.859 1.00 83.75 242 ALA A N 1
ATOM 1870 C CA . ALA A 1 242 ? -14.425 -17.032 -12.984 1.00 83.75 242 ALA A CA 1
ATOM 1871 C C . ALA A 1 242 ? -15.245 -15.793 -13.386 1.00 83.75 242 ALA A C 1
ATOM 1873 O O . ALA A 1 242 ? -15.561 -15.588 -14.566 1.00 83.75 242 ALA A O 1
ATOM 1874 N N . ALA A 1 243 ? -15.579 -14.955 -12.402 1.00 85.69 243 ALA A N 1
ATOM 1875 C CA . ALA A 1 243 ? -16.238 -13.681 -12.655 1.00 85.69 243 ALA A CA 1
ATOM 1876 C C . ALA A 1 243 ? -15.310 -12.754 -13.459 1.00 85.69 243 ALA A C 1
ATOM 1878 O O . ALA A 1 243 ? -14.127 -12.616 -13.153 1.00 85.69 243 ALA A O 1
ATOM 1879 N N . LEU A 1 244 ? -15.856 -12.122 -14.502 1.00 87.31 244 LEU A N 1
ATOM 1880 C CA . LEU A 1 244 ? -15.128 -11.131 -15.303 1.00 87.31 244 LEU A CA 1
ATOM 1881 C C . LEU A 1 244 ? -14.994 -9.797 -14.567 1.00 87.31 244 LEU A C 1
ATOM 1883 O O . LEU A 1 244 ? -14.007 -9.085 -14.740 1.00 87.31 244 LEU A O 1
ATOM 1887 N N . HIS A 1 245 ? -16.004 -9.456 -13.768 1.00 87.06 245 HIS A N 1
ATOM 1888 C CA . HIS A 1 245 ? -15.953 -8.321 -12.866 1.00 87.06 245 HIS A CA 1
ATOM 1889 C C . HIS A 1 245 ? -15.288 -8.730 -11.552 1.00 87.06 245 HIS A C 1
ATOM 1891 O O . HIS A 1 245 ? -15.628 -9.763 -10.979 1.00 87.06 245 HIS A O 1
ATOM 1897 N N . ASP A 1 246 ? -14.348 -7.910 -11.095 1.00 81.12 246 ASP A N 1
ATOM 1898 C CA . ASP A 1 246 ? -13.570 -8.135 -9.883 1.00 81.12 246 ASP A CA 1
ATOM 1899 C C . ASP A 1 246 ? -13.496 -6.815 -9.108 1.00 81.12 246 ASP A C 1
ATOM 1901 O O . ASP A 1 246 ? -12.694 -5.937 -9.436 1.00 81.12 246 ASP A O 1
ATOM 1905 N N . GLU A 1 247 ? -14.367 -6.653 -8.111 1.00 81.06 247 GLU A N 1
ATOM 1906 C CA . GLU A 1 247 ? -14.430 -5.447 -7.272 1.00 81.06 247 GLU A CA 1
ATOM 1907 C C . GLU A 1 247 ? -13.092 -5.190 -6.567 1.00 81.06 247 GLU A C 1
ATOM 1909 O O . GLU A 1 247 ? -12.650 -4.045 -6.468 1.00 81.06 247 GLU A O 1
ATOM 1914 N N . ARG A 1 248 ? -12.369 -6.256 -6.199 1.00 77.50 248 ARG A N 1
ATOM 1915 C CA . ARG A 1 248 ? -11.052 -6.172 -5.558 1.00 77.50 248 ARG A CA 1
ATOM 1916 C C . ARG A 1 248 ? -10.030 -5.455 -6.435 1.00 77.50 248 ARG A C 1
ATOM 1918 O O . ARG A 1 248 ? -9.181 -4.723 -5.931 1.00 77.50 248 ARG A O 1
ATOM 1925 N N . LEU A 1 249 ? -10.092 -5.657 -7.753 1.00 85.19 249 LEU A N 1
ATOM 1926 C CA . LEU A 1 249 ? -9.219 -4.958 -8.696 1.00 85.19 249 LEU A CA 1
ATOM 1927 C C . LEU A 1 249 ? -9.472 -3.447 -8.659 1.00 85.19 249 LEU A C 1
ATOM 1929 O O . LEU A 1 249 ? -8.521 -2.667 -8.665 1.00 85.19 249 LEU A O 1
ATOM 1933 N N . VAL A 1 250 ? -10.742 -3.042 -8.609 1.00 85.44 250 VAL A N 1
ATOM 1934 C CA . VAL A 1 250 ? -11.129 -1.631 -8.511 1.00 85.44 250 VAL A CA 1
ATOM 1935 C C . VAL A 1 250 ? -10.621 -1.052 -7.191 1.00 85.44 250 VAL A C 1
ATOM 1937 O O . VAL A 1 250 ? -9.907 -0.051 -7.204 1.00 85.44 250 VAL A O 1
ATOM 1940 N N . GLU A 1 251 ? -10.873 -1.731 -6.072 1.00 82.19 251 GLU A N 1
ATOM 1941 C CA . GLU A 1 251 ? -10.413 -1.297 -4.750 1.00 82.19 251 GLU A CA 1
ATOM 1942 C C . GLU A 1 251 ? -8.884 -1.145 -4.671 1.00 82.19 251 GLU A C 1
ATOM 1944 O O . GLU A 1 251 ? -8.403 -0.104 -4.220 1.00 82.19 251 GLU A O 1
ATOM 1949 N N . LEU A 1 252 ? -8.106 -2.126 -5.162 1.00 82.94 252 LEU A N 1
ATOM 1950 C CA . LEU A 1 252 ? -6.634 -2.065 -5.169 1.00 82.94 252 LEU A CA 1
ATOM 1951 C C . LEU A 1 252 ? -6.110 -0.875 -5.967 1.00 82.94 252 LEU A C 1
ATOM 1953 O O . LEU A 1 252 ? -5.146 -0.233 -5.549 1.00 82.94 252 LEU A O 1
ATOM 1957 N N . LEU A 1 253 ? -6.707 -0.595 -7.126 1.00 87.31 253 LEU A N 1
ATOM 1958 C CA . LEU A 1 253 ? -6.254 0.483 -8.002 1.00 87.31 253 LEU A CA 1
ATOM 1959 C C . LEU A 1 253 ? -6.605 1.863 -7.440 1.00 87.31 253 LEU A C 1
ATOM 1961 O O . LEU A 1 253 ? -5.838 2.803 -7.636 1.00 87.31 253 LEU A O 1
ATOM 1965 N N . GLN A 1 254 ? -7.713 1.976 -6.708 1.00 83.38 254 GLN A N 1
ATOM 1966 C CA . GLN A 1 254 ? -8.143 3.216 -6.060 1.00 83.38 254 GLN A CA 1
ATOM 1967 C C . GLN A 1 254 ? -7.542 3.419 -4.658 1.00 83.38 254 GLN A C 1
ATOM 1969 O O . GLN A 1 254 ? -7.746 4.467 -4.042 1.00 83.38 254 GLN A O 1
ATOM 1974 N N . ASP A 1 255 ? -6.833 2.437 -4.097 1.00 78.44 255 ASP A N 1
ATOM 1975 C CA . ASP A 1 255 ? -6.219 2.534 -2.771 1.00 78.44 255 ASP A CA 1
ATOM 1976 C C . ASP A 1 255 ? -5.136 3.643 -2.737 1.00 78.44 255 ASP A C 1
ATOM 1978 O O . ASP A 1 255 ? -4.209 3.664 -3.548 1.00 78.44 255 ASP A O 1
ATOM 1982 N N . THR A 1 256 ? -5.269 4.582 -1.790 1.00 75.19 256 THR A N 1
ATOM 1983 C CA . THR A 1 256 ? -4.395 5.761 -1.620 1.00 75.19 256 THR A CA 1
ATOM 1984 C C . THR A 1 256 ? -3.163 5.458 -0.761 1.00 75.19 256 THR A C 1
ATOM 1986 O O . THR A 1 256 ? -2.156 6.170 -0.803 1.00 75.19 256 THR A O 1
ATOM 1989 N N . ILE A 1 257 ? -3.230 4.403 0.045 1.00 69.06 257 ILE A N 1
ATOM 1990 C CA . ILE A 1 257 ? -2.207 3.989 0.995 1.00 69.06 257 ILE A CA 1
ATOM 1991 C C . ILE A 1 257 ? -1.245 3.041 0.297 1.00 69.06 257 ILE A C 1
ATOM 1993 O O . ILE A 1 257 ? -0.053 3.325 0.232 1.00 69.06 257 ILE A O 1
ATOM 1997 N N . ALA A 1 258 ? -1.728 1.941 -0.261 1.00 73.06 258 ALA A N 1
ATOM 1998 C CA . ALA A 1 258 ? -0.868 0.914 -0.834 1.00 73.06 258 ALA A CA 1
ATOM 1999 C C . ALA A 1 258 ? -1.042 0.784 -2.356 1.00 73.06 258 ALA A C 1
ATOM 2001 O O . ALA A 1 258 ? -0.091 0.427 -3.059 1.00 73.06 258 ALA A O 1
ATOM 2002 N N . GLY A 1 259 ? -2.210 1.156 -2.879 1.00 78.75 259 GLY A N 1
ATOM 2003 C CA . GLY A 1 259 ? -2.506 1.186 -4.309 1.00 78.75 259 GLY A CA 1
ATOM 2004 C C . GLY A 1 259 ? -1.838 2.338 -5.071 1.00 78.75 259 GLY A C 1
ATOM 2005 O O . GLY A 1 259 ? -1.069 3.124 -4.501 1.00 78.75 259 GLY A O 1
ATOM 2006 N N . PRO A 1 260 ? -2.057 2.405 -6.395 1.00 84.69 260 PRO A N 1
ATOM 2007 C CA . PRO A 1 260 ? -1.567 3.470 -7.262 1.00 84.69 260 PRO A CA 1
ATOM 2008 C C . PRO A 1 260 ? -2.391 4.769 -7.193 1.00 84.69 260 PRO A C 1
ATOM 2010 O O . PRO A 1 260 ? -1.983 5.734 -7.836 1.00 84.69 260 PRO A O 1
ATOM 2013 N N . ASP A 1 261 ? -3.479 4.819 -6.411 1.00 85.06 261 ASP A N 1
ATOM 2014 C CA . ASP A 1 261 ? -4.359 5.991 -6.263 1.00 85.06 261 ASP A CA 1
ATOM 2015 C C . ASP A 1 261 ? -4.951 6.483 -7.600 1.00 85.06 261 ASP A C 1
ATOM 2017 O O . ASP A 1 261 ? -4.842 7.651 -7.989 1.00 85.06 261 ASP A O 1
ATOM 2021 N N . LEU A 1 262 ? -5.523 5.548 -8.357 1.00 86.56 262 LEU A N 1
ATOM 2022 C CA . LEU A 1 262 ? -6.209 5.830 -9.612 1.00 86.56 262 LEU A CA 1
ATOM 2023 C C . LEU A 1 262 ? -7.694 6.110 -9.375 1.00 86.56 262 LEU A C 1
ATOM 2025 O O . LEU A 1 262 ? -8.308 5.592 -8.450 1.00 86.56 262 LEU A O 1
ATOM 2029 N N . GLN A 1 263 ? -8.300 6.899 -10.253 1.00 87.00 263 GLN A N 1
ATOM 2030 C CA . GLN A 1 263 ? -9.730 7.171 -10.257 1.00 87.00 263 GLN A CA 1
ATOM 2031 C C . GLN A 1 263 ? -10.404 6.374 -11.374 1.00 87.00 263 GLN A C 1
ATOM 2033 O O . GLN A 1 263 ? -9.979 6.447 -12.528 1.00 87.00 263 GLN A O 1
ATOM 2038 N N . LEU A 1 264 ? -11.457 5.626 -11.037 1.00 87.88 264 LEU A N 1
ATOM 2039 C CA . LEU A 1 264 ? -12.293 4.939 -12.018 1.00 87.88 264 LEU A CA 1
ATOM 2040 C C . LEU A 1 264 ? -13.068 5.982 -12.839 1.00 87.88 264 LEU A C 1
ATOM 2042 O O . LEU A 1 264 ? -13.795 6.798 -12.275 1.00 87.88 264 LEU A O 1
ATOM 2046 N N . LEU A 1 265 ? -12.886 5.958 -14.158 1.00 86.44 265 LEU A N 1
ATOM 2047 C CA . LEU A 1 265 ? -13.637 6.766 -15.117 1.00 86.44 265 LEU A CA 1
ATOM 2048 C C . LEU A 1 265 ? -14.935 6.079 -15.520 1.00 86.44 265 LEU A C 1
ATOM 2050 O O . LEU A 1 265 ? -16.007 6.672 -15.449 1.00 86.44 265 LEU A O 1
ATOM 2054 N N . ASP A 1 266 ? -14.811 4.841 -15.990 1.00 88.06 266 ASP A N 1
ATOM 2055 C CA . ASP A 1 266 ? -15.921 4.055 -16.499 1.00 88.06 266 ASP A CA 1
ATOM 2056 C C . ASP A 1 266 ? -15.702 2.562 -16.249 1.00 88.06 266 ASP A C 1
ATOM 2058 O O . ASP A 1 266 ? -14.584 2.080 -16.033 1.00 88.06 266 ASP A O 1
ATOM 2062 N N . HIS A 1 267 ? -16.821 1.848 -16.231 1.00 92.19 267 HIS A N 1
ATOM 2063 C CA . HIS A 1 267 ? -16.892 0.419 -16.003 1.00 92.19 267 HIS A CA 1
ATOM 2064 C C . HIS A 1 267 ? -18.011 -0.153 -16.871 1.00 92.19 267 HIS A C 1
ATOM 2066 O O . HIS A 1 267 ? -19.173 0.220 -16.722 1.00 92.19 267 HIS A O 1
ATOM 2072 N N . THR A 1 268 ? -17.651 -1.051 -17.787 1.00 92.38 268 THR A N 1
ATOM 2073 C CA . THR A 1 268 ? -18.585 -1.680 -18.725 1.00 92.38 268 THR A CA 1
ATOM 2074 C C . THR A 1 268 ? -18.445 -3.197 -18.667 1.00 92.38 268 THR A C 1
ATOM 2076 O O . THR A 1 268 ? -17.384 -3.737 -18.984 1.00 92.38 268 THR A O 1
ATOM 2079 N N . CYS A 1 269 ? -19.524 -3.887 -18.296 1.00 91.62 269 CYS A N 1
ATOM 2080 C CA . CYS A 1 269 ? -19.601 -5.348 -18.286 1.00 91.62 269 CYS A CA 1
ATOM 2081 C C . CYS A 1 269 ? -20.438 -5.851 -19.461 1.00 91.62 269 CYS A C 1
ATOM 2083 O O . CYS A 1 269 ? -21.647 -5.639 -19.515 1.00 91.62 269 CYS A O 1
ATOM 2085 N N . GLU A 1 270 ? -19.791 -6.568 -20.369 1.00 90.62 270 GLU A N 1
ATOM 2086 C CA . GLU A 1 270 ? -20.413 -7.318 -21.455 1.00 90.62 270 GLU A CA 1
ATOM 2087 C C . GLU A 1 270 ? -20.387 -8.829 -21.146 1.00 90.62 270 GLU A C 1
ATOM 2089 O O . GLU A 1 270 ? -19.602 -9.274 -20.304 1.00 90.62 270 GLU A O 1
ATOM 2094 N N . PRO A 1 271 ? -21.180 -9.668 -21.846 1.00 86.94 271 PRO A N 1
ATOM 2095 C CA . PRO A 1 271 ? -21.283 -11.101 -21.542 1.00 86.94 271 PRO A CA 1
ATOM 2096 C C . PRO A 1 271 ? -19.959 -11.880 -21.562 1.00 86.94 271 PRO A C 1
ATOM 2098 O O . PRO A 1 271 ? -19.867 -12.942 -20.952 1.00 86.94 271 PRO A O 1
ATOM 2101 N N . LYS A 1 272 ? -18.952 -11.390 -22.295 1.00 89.50 272 LYS A N 1
ATOM 2102 C CA . LYS A 1 272 ? -17.647 -12.055 -22.465 1.00 89.50 272 LYS A CA 1
ATOM 2103 C C . LYS A 1 272 ? -16.458 -11.217 -22.005 1.00 89.50 272 LYS A C 1
ATOM 2105 O O . LYS A 1 272 ? -15.341 -11.729 -21.974 1.00 89.50 272 LYS A O 1
ATOM 2110 N N . THR A 1 273 ? -16.677 -9.949 -21.670 1.00 93.50 273 THR A N 1
ATOM 2111 C CA . THR A 1 273 ? -15.601 -9.019 -21.325 1.00 93.50 273 THR A CA 1
ATOM 2112 C C . THR A 1 273 ? -16.058 -8.007 -20.290 1.00 93.50 273 THR A C 1
ATOM 2114 O O . THR A 1 273 ? -17.147 -7.457 -20.396 1.00 93.50 273 THR A O 1
ATOM 2117 N N . CYS A 1 274 ? -15.199 -7.699 -19.327 1.00 94.69 274 CYS A N 1
ATOM 2118 C CA . CYS A 1 274 ? -15.377 -6.576 -18.410 1.00 94.69 274 CYS A CA 1
ATOM 2119 C C . CYS A 1 274 ? -14.269 -5.559 -18.667 1.00 94.69 274 CYS A C 1
ATOM 2121 O O . CYS A 1 274 ? -13.094 -5.916 -18.631 1.00 94.69 274 CYS A O 1
ATOM 2123 N N . THR A 1 275 ? -14.623 -4.308 -18.947 1.00 95.88 275 THR A N 1
ATOM 2124 C CA . THR A 1 275 ? -13.659 -3.234 -19.196 1.00 95.88 275 THR A CA 1
ATOM 2125 C C . THR A 1 275 ? -13.768 -2.178 -18.107 1.00 95.88 275 THR A C 1
ATOM 2127 O O . THR A 1 275 ? -14.848 -1.647 -17.856 1.00 95.88 275 THR A O 1
ATOM 2130 N N . LEU A 1 276 ? -12.639 -1.868 -17.477 1.00 95.44 276 LEU A N 1
ATOM 2131 C CA . LEU A 1 276 ? -12.478 -0.811 -16.486 1.00 95.44 276 LEU A CA 1
ATOM 2132 C C . LEU A 1 276 ? -11.503 0.228 -17.030 1.00 95.44 276 LEU A C 1
ATOM 2134 O O . LEU A 1 276 ? -10.424 -0.135 -17.506 1.00 95.44 276 LEU A O 1
ATOM 2138 N N . ARG A 1 277 ? -11.841 1.514 -16.945 1.00 92.62 277 ARG A N 1
ATOM 2139 C CA . ARG A 1 277 ? -10.950 2.600 -17.374 1.00 92.62 277 ARG A CA 1
ATOM 2140 C C . ARG A 1 277 ? -10.640 3.508 -16.205 1.00 92.62 277 ARG A C 1
ATOM 2142 O O . ARG A 1 277 ? -11.537 3.938 -15.490 1.00 92.62 277 ARG A O 1
ATOM 2149 N N . PHE A 1 278 ? -9.362 3.807 -16.028 1.00 91.62 278 PHE A N 1
ATOM 2150 C CA . PHE A 1 278 ? -8.846 4.589 -14.917 1.00 91.62 278 PHE A CA 1
ATOM 2151 C C . PHE A 1 278 ? -7.988 5.751 -15.404 1.00 91.62 278 PHE A C 1
ATOM 2153 O O . PHE A 1 278 ? -7.288 5.648 -16.413 1.00 91.62 278 PHE A O 1
ATOM 2160 N N . VAL A 1 279 ? -7.984 6.831 -14.631 1.00 87.94 279 VAL A N 1
ATOM 2161 C CA . VAL A 1 279 ? -7.051 7.957 -14.769 1.00 87.94 279 VAL A CA 1
ATOM 2162 C C . VAL A 1 279 ? -6.294 8.176 -13.472 1.00 87.94 279 VAL A C 1
ATOM 2164 O O . VAL A 1 279 ? -6.705 7.704 -12.412 1.00 87.94 279 VAL A O 1
ATOM 2167 N N . GLY A 1 280 ? -5.177 8.900 -13.537 1.00 79.12 280 GLY A N 1
ATOM 2168 C CA . GLY A 1 280 ? -4.559 9.420 -12.321 1.00 79.12 280 GLY A CA 1
ATOM 2169 C C . GLY A 1 280 ? -5.528 10.348 -11.587 1.00 79.12 280 GLY A C 1
ATOM 2170 O O . GLY A 1 280 ? -6.246 11.109 -12.234 1.00 79.12 280 GLY A O 1
ATOM 2171 N N . PHE A 1 281 ? -5.551 10.292 -10.252 1.00 69.56 281 PHE A N 1
ATOM 2172 C CA . PHE A 1 281 ? -6.389 11.190 -9.461 1.00 69.56 281 PHE A CA 1
ATOM 2173 C C . PHE A 1 281 ? -6.071 12.656 -9.787 1.00 69.56 281 PHE A C 1
ATOM 2175 O O . PHE A 1 281 ? -4.916 13.101 -9.722 1.00 69.56 281 PHE A O 1
ATOM 2182 N N . ASP A 1 282 ? -7.119 13.381 -10.174 1.00 51.16 282 ASP A N 1
ATOM 2183 C CA . ASP A 1 282 ? -7.047 14.714 -10.755 1.00 51.16 282 ASP A CA 1
ATOM 2184 C C . ASP A 1 282 ? -6.275 15.668 -9.818 1.00 51.16 282 ASP A C 1
ATOM 2186 O O . ASP A 1 282 ? -6.579 15.762 -8.623 1.00 51.16 282 ASP A O 1
ATOM 2190 N N . ARG A 1 283 ? -5.268 16.379 -10.362 1.00 48.91 283 ARG A N 1
ATOM 2191 C CA . ARG A 1 283 ? -4.309 17.324 -9.716 1.00 48.91 283 ARG A CA 1
ATOM 2192 C C . ARG A 1 283 ? -2.882 16.835 -9.398 1.00 48.91 283 ARG A C 1
ATOM 2194 O O . ARG A 1 283 ? -2.121 17.617 -8.817 1.00 48.91 283 ARG A O 1
ATOM 2201 N N . ARG A 1 284 ? -2.447 15.630 -9.778 1.00 53.69 284 ARG A N 1
ATOM 2202 C CA . ARG A 1 284 ? -0.997 15.321 -9.789 1.00 53.69 284 ARG A CA 1
ATOM 2203 C C . ARG A 1 284 ? -0.370 15.921 -11.053 1.00 53.69 284 ARG A C 1
ATOM 2205 O O . ARG A 1 284 ? -0.955 15.830 -12.124 1.00 53.69 284 ARG A O 1
ATOM 2212 N N . GLY A 1 285 ? 0.772 16.596 -10.912 1.00 58.94 285 GLY A N 1
ATOM 2213 C CA . GLY A 1 285 ? 1.465 17.291 -12.007 1.00 58.94 285 GLY A CA 1
ATOM 2214 C C . GLY A 1 285 ? 1.895 16.381 -13.170 1.00 58.94 285 GLY A C 1
ATOM 2215 O O . GLY A 1 285 ? 1.484 15.227 -13.269 1.00 58.94 285 GLY A O 1
ATOM 2216 N N . ASP A 1 286 ? 2.735 16.909 -14.064 1.00 62.94 286 ASP A N 1
ATOM 2217 C CA . ASP A 1 286 ? 3.225 16.197 -15.254 1.00 62.94 286 ASP A CA 1
ATOM 2218 C C . ASP A 1 286 ? 3.602 14.724 -14.978 1.00 62.94 286 ASP A C 1
ATOM 2220 O O . ASP A 1 286 ? 4.323 14.419 -14.027 1.00 62.94 286 ASP A O 1
ATOM 2224 N N . GLY A 1 287 ? 3.126 13.808 -15.833 1.00 72.00 287 GLY A N 1
ATOM 2225 C CA . GLY A 1 287 ? 3.405 12.368 -15.744 1.00 72.00 287 GLY A CA 1
ATOM 2226 C C . GLY A 1 287 ? 2.205 11.464 -15.436 1.00 72.00 287 GLY A C 1
ATOM 2227 O O . GLY A 1 287 ? 2.363 10.249 -15.501 1.00 72.00 287 GLY A O 1
ATOM 2228 N N . TRP A 1 288 ? 1.024 12.013 -15.134 1.00 82.44 288 TRP A N 1
ATOM 2229 C CA . TRP A 1 288 ? -0.216 11.250 -14.880 1.00 82.44 288 TRP A CA 1
ATOM 2230 C C . TRP A 1 288 ? -1.245 11.313 -16.022 1.00 82.44 288 TRP A C 1
ATOM 2232 O O . TRP A 1 288 ? -2.392 10.913 -15.841 1.00 82.44 288 TRP A O 1
ATOM 2242 N N . ARG A 1 289 ? -0.857 11.830 -17.193 1.00 80.38 289 ARG A N 1
ATOM 2243 C CA . ARG A 1 289 ? -1.752 11.971 -18.348 1.00 80.38 289 ARG A CA 1
ATOM 2244 C C . ARG A 1 289 ? -1.812 10.662 -19.131 1.00 80.38 289 ARG A C 1
ATOM 2246 O O . ARG A 1 289 ? -0.771 10.093 -19.447 1.00 80.38 289 ARG A O 1
ATOM 2253 N N . GLY A 1 290 ? -3.018 10.236 -19.482 1.00 82.44 290 GLY A N 1
ATOM 2254 C CA . GLY A 1 290 ? -3.280 8.961 -20.148 1.00 82.44 290 GLY A CA 1
ATOM 2255 C C . GLY A 1 290 ? -4.385 8.193 -19.436 1.00 82.44 290 GLY A C 1
ATOM 2256 O O . GLY A 1 290 ? -4.780 8.549 -18.323 1.00 82.44 290 GLY A O 1
ATOM 2257 N N . ILE A 1 291 ? -4.872 7.140 -20.079 1.00 89.50 291 ILE A N 1
ATOM 2258 C CA . ILE A 1 291 ? -5.898 6.252 -19.534 1.00 89.50 291 ILE A CA 1
ATOM 2259 C C . ILE A 1 291 ? -5.312 4.852 -19.361 1.00 89.50 291 ILE A C 1
ATOM 2261 O O . ILE A 1 291 ? -4.742 4.286 -20.294 1.00 89.50 291 ILE A O 1
ATOM 2265 N N . LEU A 1 292 ? -5.490 4.270 -18.175 1.00 92.81 292 LEU A N 1
ATOM 2266 C CA . L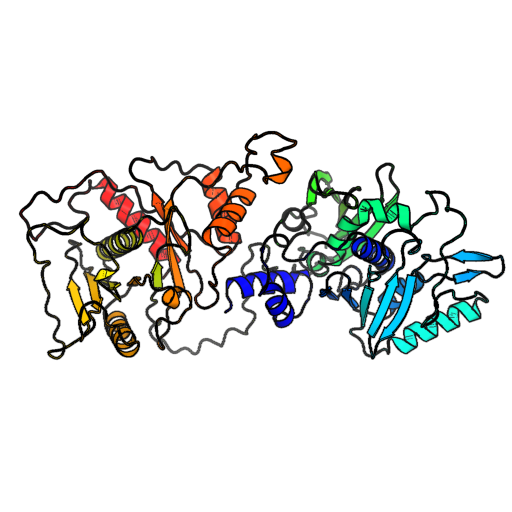EU A 1 292 ? -5.281 2.844 -17.948 1.00 92.81 292 LEU A CA 1
ATOM 2267 C C . LEU A 1 292 ? -6.591 2.111 -18.236 1.00 92.81 292 LEU A C 1
ATOM 2269 O O . LEU A 1 292 ? -7.557 2.236 -17.489 1.00 92.81 292 LEU A O 1
ATOM 2273 N N . THR A 1 293 ? -6.619 1.332 -19.308 1.00 94.69 293 THR A N 1
ATOM 2274 C CA . THR A 1 293 ? -7.744 0.468 -19.668 1.00 94.69 293 THR A CA 1
ATOM 2275 C C . THR A 1 293 ? -7.414 -0.964 -19.284 1.00 94.69 293 THR A C 1
ATOM 2277 O O . THR A 1 293 ? -6.432 -1.521 -19.769 1.00 94.69 293 THR A O 1
ATOM 2280 N N . ILE A 1 294 ? -8.237 -1.574 -18.440 1.00 94.81 294 ILE A N 1
ATOM 2281 C CA . ILE A 1 294 ? -8.125 -2.978 -18.058 1.00 94.81 294 ILE A CA 1
ATOM 2282 C C . ILE A 1 294 ? -9.310 -3.728 -18.642 1.00 94.81 294 ILE A C 1
ATOM 2284 O O . ILE A 1 294 ? -10.449 -3.488 -18.256 1.00 94.81 294 ILE A O 1
ATOM 2288 N N . ARG A 1 295 ? -9.035 -4.651 -19.559 1.00 94.75 295 ARG A N 1
ATOM 2289 C CA . ARG A 1 295 ? -10.019 -5.575 -20.114 1.00 94.75 295 ARG A CA 1
ATOM 2290 C C . ARG A 1 295 ? -9.820 -6.950 -19.494 1.00 94.75 295 ARG A C 1
ATOM 2292 O O . ARG A 1 295 ? -8.757 -7.542 -19.648 1.00 94.75 295 ARG A O 1
ATOM 2299 N N . THR A 1 296 ? -10.837 -7.461 -18.821 1.00 94.12 296 THR A N 1
ATOM 2300 C CA . THR A 1 296 ? -10.874 -8.824 -18.294 1.00 94.12 296 THR A CA 1
ATOM 2301 C C . THR A 1 296 ? -11.688 -9.704 -19.232 1.00 94.12 296 THR A C 1
ATOM 2303 O O . THR A 1 296 ? -12.823 -9.364 -19.566 1.00 94.12 296 THR A O 1
ATOM 2306 N N . GLU A 1 297 ? -11.117 -10.825 -19.658 1.00 93.88 297 GLU A N 1
ATOM 2307 C CA . GLU A 1 297 ? -11.737 -11.795 -20.568 1.00 93.88 297 GLU A CA 1
ATOM 2308 C C . GLU A 1 297 ? -11.475 -13.233 -20.102 1.00 93.88 297 GLU A C 1
ATOM 2310 O O . GLU A 1 297 ? -10.514 -13.495 -19.374 1.00 93.88 297 GLU A O 1
ATOM 2315 N N . HIS A 1 298 ? -12.323 -14.182 -20.504 1.00 91.50 298 HIS A N 1
ATOM 2316 C CA . HIS A 1 298 ? -12.088 -15.595 -20.200 1.00 91.50 298 HIS A CA 1
ATOM 2317 C C . HIS A 1 298 ? -10.956 -16.159 -21.061 1.00 91.50 298 HIS A C 1
ATOM 2319 O O . HIS A 1 298 ? -10.960 -16.011 -22.282 1.00 91.50 298 HIS A O 1
ATOM 2325 N N . GLY A 1 299 ? -10.009 -16.836 -20.420 1.00 85.56 299 GLY A N 1
ATOM 2326 C CA . GLY A 1 299 ? -8.978 -17.626 -21.076 1.00 85.56 299 GLY A CA 1
ATOM 2327 C C . GLY A 1 299 ? -9.450 -19.039 -21.426 1.00 85.56 299 GLY A C 1
ATOM 2328 O O . GLY A 1 299 ? -10.613 -19.419 -21.264 1.00 85.56 299 GLY A O 1
ATOM 2329 N N . ASP A 1 300 ? -8.505 -19.850 -21.893 1.00 81.38 300 ASP A N 1
ATOM 2330 C CA . ASP A 1 300 ? -8.755 -21.257 -22.215 1.00 81.38 300 ASP A CA 1
ATOM 2331 C C . ASP A 1 300 ? -8.625 -22.195 -21.012 1.00 81.38 300 ASP A C 1
ATOM 2333 O O . ASP A 1 300 ? -9.074 -23.340 -21.083 1.00 81.38 300 ASP A O 1
ATOM 2337 N N . SER A 1 301 ? -8.056 -21.722 -19.898 1.00 77.94 301 SER A N 1
ATOM 2338 C CA . SER A 1 301 ? -7.943 -22.536 -18.689 1.00 77.94 301 SER A CA 1
ATOM 2339 C C . SER A 1 301 ? -9.314 -22.782 -18.066 1.00 77.94 301 SER A C 1
ATOM 2341 O O . SER A 1 301 ? -10.135 -21.875 -17.935 1.00 77.94 301 SER A O 1
ATOM 2343 N N . VAL A 1 302 ? -9.545 -24.022 -17.639 1.00 71.44 302 VAL A N 1
ATOM 2344 C CA . VAL A 1 302 ? -10.735 -24.425 -16.871 1.00 71.44 302 VAL A CA 1
ATOM 2345 C C . VAL A 1 302 ? -10.496 -24.266 -15.366 1.00 71.44 302 VAL A C 1
ATOM 2347 O O . VAL A 1 302 ? -11.441 -24.116 -14.600 1.00 71.44 302 VAL A O 1
ATOM 2350 N N . VAL A 1 303 ? -9.230 -24.272 -14.937 1.00 73.25 303 VAL A N 1
ATOM 2351 C CA . VAL A 1 303 ? -8.835 -24.127 -13.533 1.00 73.25 303 VAL A CA 1
ATOM 2352 C C . VAL A 1 303 ? -8.031 -22.844 -13.398 1.00 73.25 303 VAL A C 1
ATOM 2354 O O . VAL A 1 303 ? -6.912 -22.748 -13.903 1.00 73.25 303 VAL A O 1
ATOM 2357 N N . GLY A 1 304 ? -8.629 -21.855 -12.739 1.00 63.53 304 GLY A N 1
ATOM 2358 C CA . GLY A 1 304 ? -7.972 -20.586 -12.448 1.00 63.53 304 GLY A CA 1
ATOM 2359 C C . GLY A 1 304 ? -7.004 -20.706 -11.292 1.00 63.53 304 GLY A C 1
ATOM 2360 O O . GLY A 1 304 ? -7.129 -21.593 -10.443 1.00 63.53 304 GLY A O 1
ATOM 2361 N N . ARG A 1 305 ? -6.044 -19.787 -11.226 1.00 66.69 305 ARG A N 1
ATOM 2362 C CA . ARG A 1 305 ? -5.172 -19.718 -10.057 1.00 66.69 305 ARG A CA 1
ATOM 2363 C C . ARG A 1 305 ? -5.933 -19.138 -8.867 1.00 66.69 305 ARG A C 1
ATOM 2365 O O . ARG A 1 305 ? -6.693 -18.177 -9.038 1.00 66.69 305 ARG A O 1
ATOM 2372 N N . PRO A 1 306 ? -5.736 -19.697 -7.661 1.00 59.75 306 PRO A N 1
ATOM 2373 C CA . PRO A 1 306 ? -6.268 -19.080 -6.461 1.00 59.75 306 PRO A CA 1
ATOM 2374 C C . PRO A 1 306 ? -5.642 -17.690 -6.313 1.00 59.75 306 PRO A C 1
ATOM 2376 O O . PRO A 1 306 ? -4.425 -17.537 -6.441 1.00 59.75 306 PRO A O 1
ATOM 2379 N N . GLY A 1 307 ? -6.481 -16.681 -6.071 1.00 60.38 307 GLY A N 1
ATOM 2380 C CA . GLY A 1 307 ? -6.001 -15.339 -5.752 1.00 60.38 307 GLY A CA 1
ATOM 2381 C C . GLY A 1 307 ? -5.136 -15.385 -4.493 1.00 60.38 307 GLY A C 1
ATOM 2382 O O . GLY A 1 307 ? -5.389 -16.168 -3.573 1.00 60.38 307 GLY A O 1
ATOM 2383 N N . ARG A 1 308 ? -4.086 -14.567 -4.453 1.00 60.91 308 ARG A N 1
ATOM 2384 C CA . ARG A 1 308 ? -3.258 -14.408 -3.255 1.00 60.91 308 ARG A CA 1
ATOM 2385 C C . ARG A 1 308 ? -3.852 -13.322 -2.360 1.00 60.91 308 ARG A C 1
ATOM 2387 O O . ARG A 1 308 ? -3.984 -12.182 -2.794 1.00 60.91 308 ARG A O 1
ATOM 2394 N N . ALA A 1 309 ? -4.103 -13.648 -1.093 1.00 57.94 309 ALA A N 1
ATOM 2395 C CA . ALA A 1 309 ? -4.500 -12.661 -0.092 1.00 57.94 309 ALA A CA 1
ATOM 2396 C C . ALA A 1 309 ? -3.405 -11.588 0.079 1.00 57.94 309 ALA A C 1
ATOM 2398 O O . ALA A 1 309 ? -2.245 -11.911 0.360 1.00 57.94 309 ALA A O 1
ATOM 2399 N N . LEU A 1 310 ? -3.771 -10.315 -0.099 1.00 61.91 310 LEU A N 1
ATOM 2400 C CA . LEU A 1 310 ? -2.918 -9.159 0.185 1.00 61.91 310 LEU A CA 1
ATOM 2401 C C . LEU A 1 310 ? -3.352 -8.513 1.497 1.00 61.91 310 LEU A C 1
ATOM 2403 O O . LEU A 1 310 ? -4.531 -8.221 1.672 1.00 61.91 310 LEU A O 1
ATOM 2407 N N . ALA A 1 311 ? -2.393 -8.162 2.356 1.00 55.88 311 ALA A N 1
ATOM 2408 C CA . ALA A 1 311 ? -2.661 -7.437 3.606 1.00 55.88 311 ALA A CA 1
ATOM 2409 C C . ALA A 1 311 ? -3.287 -6.037 3.417 1.00 55.88 311 ALA A C 1
ATOM 2411 O O . ALA A 1 311 ? -3.681 -5.399 4.385 1.00 55.88 311 ALA A O 1
ATOM 2412 N N . VAL A 1 312 ? -3.350 -5.552 2.177 1.00 52.97 312 VAL A N 1
ATOM 2413 C CA . VAL A 1 312 ? -3.916 -4.254 1.787 1.00 52.97 312 VAL A CA 1
ATOM 2414 C C . VAL A 1 312 ? -5.439 -4.302 1.672 1.00 52.97 312 VAL A C 1
ATOM 2416 O O . VAL A 1 312 ? -6.093 -3.284 1.861 1.00 52.97 312 VAL A O 1
ATOM 2419 N N . LEU A 1 313 ? -6.012 -5.480 1.405 1.00 48.50 313 LEU A N 1
ATOM 2420 C CA . LEU A 1 313 ? -7.454 -5.655 1.265 1.00 48.50 313 LEU A CA 1
ATOM 2421 C C . LEU A 1 313 ? -7.939 -6.828 2.096 1.00 48.50 313 LEU A C 1
ATOM 2423 O O . LEU A 1 313 ? -7.855 -7.962 1.627 1.00 48.50 313 LEU A O 1
ATOM 2427 N N . GLY A 1 314 ? -8.434 -6.496 3.295 1.00 41.78 314 GLY A N 1
ATOM 2428 C CA . GLY A 1 314 ? -9.630 -7.037 3.964 1.00 41.78 314 GLY A CA 1
ATOM 2429 C C . GLY A 1 314 ? -9.786 -8.545 4.181 1.00 41.78 314 GLY A C 1
ATOM 2430 O O . GLY A 1 314 ? -10.701 -8.948 4.887 1.00 41.78 314 GLY A O 1
ATOM 2431 N N . GLU A 1 315 ? -8.936 -9.385 3.609 1.00 39.81 315 GLU A N 1
ATOM 2432 C CA . GLU A 1 315 ? -9.024 -10.831 3.716 1.00 39.81 315 GLU A CA 1
ATOM 2433 C C . GLU A 1 315 ? -8.145 -11.312 4.862 1.00 39.81 315 GLU A C 1
ATOM 2435 O O . GLU A 1 315 ? -6.964 -10.958 4.966 1.00 39.81 315 GLU A O 1
ATOM 2440 N N . GLU A 1 316 ? -8.729 -12.147 5.720 1.00 36.50 316 GLU A N 1
ATOM 2441 C CA . GLU A 1 316 ? -7.997 -12.829 6.775 1.00 36.50 316 GLU A CA 1
ATOM 2442 C C . GLU A 1 316 ? -6.810 -13.577 6.174 1.00 36.50 316 GLU A C 1
ATOM 2444 O O . GLU A 1 316 ? -6.933 -14.445 5.305 1.00 36.50 316 GLU A O 1
ATOM 2449 N N . ARG A 1 317 ? -5.615 -13.220 6.643 1.00 42.47 317 ARG A N 1
ATOM 2450 C CA . ARG A 1 317 ? -4.401 -13.903 6.229 1.00 42.47 317 ARG A CA 1
ATOM 2451 C C . ARG A 1 317 ? -4.471 -15.341 6.754 1.00 42.47 317 ARG A C 1
ATOM 2453 O O . ARG A 1 317 ? -4.563 -15.513 7.972 1.00 42.47 317 ARG A O 1
ATOM 2460 N N . PRO A 1 318 ? -4.319 -16.379 5.912 1.00 32.31 318 PRO A N 1
ATOM 2461 C CA . PRO A 1 318 ? -4.044 -17.702 6.443 1.00 32.31 318 PRO A CA 1
ATOM 2462 C C . PRO A 1 318 ? -2.723 -17.621 7.225 1.00 32.31 318 PRO A C 1
ATOM 2464 O O . PRO A 1 318 ? -1.751 -17.037 6.727 1.00 32.31 318 PRO A O 1
ATOM 2467 N N . PRO A 1 319 ? -2.666 -18.139 8.463 1.00 34.38 319 PRO A N 1
ATOM 2468 C CA . PRO A 1 319 ? -1.498 -17.992 9.315 1.00 34.38 319 PRO A CA 1
ATOM 2469 C C . PRO A 1 319 ? -0.252 -18.497 8.582 1.00 34.38 319 PRO A C 1
ATOM 2471 O O . PRO A 1 319 ? -0.158 -19.654 8.182 1.00 34.38 319 PRO A O 1
ATOM 2474 N N . SER A 1 320 ? 0.742 -17.622 8.418 1.00 32.44 320 SER A N 1
ATOM 2475 C CA . SER A 1 320 ? 2.003 -17.908 7.716 1.00 32.44 320 SER A CA 1
ATOM 2476 C C . SER A 1 320 ? 2.954 -18.816 8.509 1.00 32.44 320 SER A C 1
ATOM 2478 O O . SER A 1 320 ? 4.133 -18.941 8.184 1.00 32.44 320 SER A O 1
ATOM 2480 N N . ARG A 1 321 ? 2.458 -19.441 9.579 1.00 31.41 321 ARG A N 1
ATOM 2481 C CA . ARG A 1 321 ? 3.119 -20.518 10.307 1.00 31.41 321 ARG A CA 1
ATOM 2482 C C . ARG A 1 321 ? 2.187 -21.722 10.267 1.00 31.41 321 ARG A C 1
ATOM 2484 O O . ARG A 1 321 ? 0.993 -21.523 10.489 1.00 31.41 321 ARG A O 1
ATOM 2491 N N . PRO A 1 322 ? 2.697 -22.951 10.052 1.00 27.89 322 PRO A N 1
ATOM 2492 C CA . PRO A 1 322 ? 1.885 -24.129 10.304 1.00 27.89 322 PRO A CA 1
ATOM 2493 C C . PRO A 1 322 ? 1.322 -23.985 11.714 1.00 27.89 322 PRO A C 1
ATOM 2495 O O . PRO A 1 322 ? 2.088 -23.757 12.658 1.00 27.89 322 PRO A O 1
ATOM 2498 N N . ALA A 1 323 ? -0.008 -24.035 11.828 1.00 26.64 323 ALA A N 1
ATOM 2499 C CA . ALA A 1 323 ? -0.684 -24.110 13.107 1.00 26.64 323 ALA A CA 1
ATOM 2500 C C . ALA A 1 323 ? 0.043 -25.194 13.896 1.00 26.64 323 ALA A C 1
ATOM 2502 O O . ALA A 1 323 ? 0.095 -26.357 13.481 1.00 26.64 323 ALA A O 1
ATOM 2503 N N . ARG A 1 324 ? 0.731 -24.782 14.964 1.00 27.41 324 ARG A N 1
ATOM 2504 C CA . ARG A 1 324 ? 1.400 -25.709 15.864 1.00 27.41 324 ARG A CA 1
ATOM 2505 C C . ARG A 1 324 ? 0.283 -26.641 16.308 1.00 27.41 324 ARG A C 1
ATOM 2507 O O . ARG A 1 324 ? -0.654 -26.157 16.937 1.00 27.41 324 ARG A O 1
ATOM 2514 N N . ARG A 1 325 ? 0.332 -27.903 15.855 1.00 28.48 325 ARG A N 1
ATOM 2515 C CA . ARG A 1 325 ? -0.692 -28.917 16.127 1.00 28.48 325 ARG A CA 1
ATOM 2516 C C . ARG A 1 325 ? -1.130 -28.742 17.570 1.00 28.48 325 ARG A C 1
ATOM 2518 O O . ARG A 1 325 ? -0.280 -28.801 18.461 1.00 28.48 325 ARG A O 1
ATOM 2525 N N . ALA A 1 326 ? -2.414 -28.450 17.754 1.00 29.61 326 ALA A N 1
ATOM 2526 C CA . ALA A 1 326 ? -3.040 -28.454 19.056 1.00 29.61 326 ALA A CA 1
ATOM 2527 C C . ALA A 1 326 ? -2.759 -29.833 19.655 1.00 29.61 326 ALA A C 1
ATOM 2529 O O . ALA A 1 326 ? -3.295 -30.842 19.204 1.00 29.61 326 ALA A O 1
ATOM 2530 N N . GLY A 1 327 ? -1.813 -29.882 20.589 1.00 27.61 327 GLY A N 1
ATOM 2531 C CA . GLY A 1 327 ? -1.736 -30.994 21.509 1.00 27.61 327 GLY A CA 1
ATOM 2532 C C . GLY A 1 327 ? -2.990 -30.898 22.355 1.00 27.61 327 GLY A C 1
ATOM 2533 O O . GLY A 1 327 ? -3.184 -29.890 23.034 1.00 27.61 327 GLY A O 1
ATOM 2534 N N . GLU A 1 328 ? -3.847 -31.909 22.257 1.00 30.95 328 GLU A N 1
ATOM 2535 C CA . GLU A 1 328 ? -4.909 -32.154 23.222 1.00 30.95 328 GLU A CA 1
ATOM 2536 C C . GLU A 1 328 ? -4.293 -32.116 24.620 1.00 30.95 328 GLU A C 1
ATOM 2538 O O . GLU A 1 328 ? -3.447 -32.923 25.000 1.00 30.95 328 GLU A O 1
ATOM 2543 N N . GLY A 1 329 ? -4.651 -31.069 25.341 1.00 29.20 329 GLY A N 1
ATOM 2544 C CA . GLY A 1 329 ? -4.031 -30.685 26.590 1.00 29.20 329 GLY A CA 1
ATOM 2545 C C . GLY A 1 329 ? -4.593 -29.330 26.950 1.00 29.20 329 GLY A C 1
ATOM 2546 O O . GLY A 1 329 ? -3.924 -28.318 26.773 1.00 29.20 329 GLY A O 1
ATOM 2547 N N . SER A 1 330 ? -5.858 -29.335 27.377 1.00 31.73 330 SER A N 1
ATOM 2548 C CA . SER A 1 330 ? -6.581 -28.205 27.963 1.00 31.73 330 SER A CA 1
ATOM 2549 C C . SER A 1 330 ? -5.718 -27.526 29.035 1.00 31.73 330 SER A C 1
ATOM 2551 O O . SER A 1 330 ? -5.775 -27.867 30.217 1.00 31.73 330 SER A O 1
ATOM 2553 N N . ARG A 1 331 ? -4.895 -26.561 28.619 1.00 34.47 331 ARG A N 1
ATOM 2554 C CA . ARG A 1 331 ? -4.398 -25.502 29.491 1.00 34.47 331 ARG A CA 1
ATOM 2555 C C . ARG A 1 331 ? -5.502 -24.447 29.565 1.00 34.47 331 ARG A C 1
ATOM 2557 O O . ARG A 1 331 ? -6.032 -24.104 28.510 1.00 34.47 331 ARG A O 1
ATOM 2564 N N . PRO A 1 332 ? -5.846 -23.933 30.759 1.00 39.50 332 PRO A N 1
ATOM 2565 C CA . PRO A 1 332 ? -6.727 -22.777 30.854 1.00 39.50 332 PRO A CA 1
ATOM 2566 C C . PRO A 1 332 ? -6.118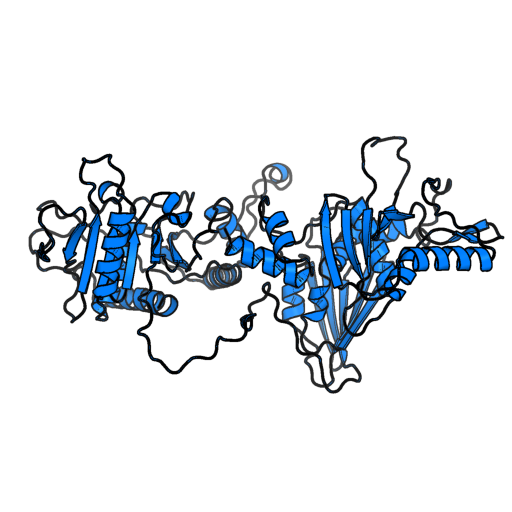 -21.635 30.032 1.00 39.50 332 PRO A C 1
ATOM 2568 O O . PRO A 1 332 ? -4.908 -21.395 30.110 1.00 39.50 332 PRO A O 1
ATOM 2571 N N . GLU A 1 333 ? -6.931 -20.998 29.190 1.00 43.22 333 GLU A N 1
ATOM 2572 C CA . GLU A 1 333 ? -6.499 -19.853 28.390 1.00 43.22 333 GLU A CA 1
ATOM 2573 C C . GLU A 1 333 ? -5.901 -18.772 29.306 1.00 43.22 333 GLU A C 1
ATOM 2575 O O . GLU A 1 333 ? -6.435 -18.526 30.392 1.00 43.22 333 GLU A O 1
ATOM 2580 N N . PRO A 1 334 ? -4.783 -18.130 28.926 1.00 52.91 334 PRO A N 1
ATOM 2581 C CA . PRO A 1 334 ? -4.246 -17.027 29.708 1.00 52.91 334 PRO A CA 1
ATOM 2582 C C . PRO A 1 334 ? -5.261 -15.875 29.738 1.00 52.91 334 PRO A C 1
ATOM 2584 O O . PRO A 1 334 ? -5.668 -15.372 28.692 1.00 52.91 334 PRO A O 1
ATOM 2587 N N . THR A 1 335 ? -5.664 -15.455 30.939 1.00 66.94 335 THR A N 1
ATOM 2588 C CA . THR A 1 335 ? -6.557 -14.310 31.165 1.00 66.94 335 THR A CA 1
ATOM 2589 C C . THR A 1 335 ? -5.994 -13.046 30.499 1.00 66.94 335 THR A C 1
ATOM 2591 O O . THR A 1 335 ? -4.973 -12.514 30.953 1.00 66.94 335 THR A O 1
ATOM 2594 N N . ARG A 1 336 ? -6.661 -12.561 29.439 1.00 73.44 336 ARG A N 1
ATOM 2595 C CA . ARG A 1 336 ? -6.244 -11.375 28.669 1.00 73.44 336 ARG A CA 1
ATOM 2596 C C . ARG A 1 336 ? -6.384 -10.082 29.482 1.00 73.44 336 ARG A C 1
ATOM 2598 O O . ARG A 1 336 ? -7.382 -9.874 30.176 1.00 73.44 336 ARG A O 1
ATOM 2605 N N . CYS A 1 337 ? -5.404 -9.195 29.350 1.00 79.38 337 CYS A N 1
ATOM 2606 C CA . CYS A 1 337 ? -5.260 -7.920 30.038 1.00 79.38 337 CYS A CA 1
ATOM 2607 C C . CYS A 1 337 ? -4.918 -6.811 29.034 1.00 79.38 337 CYS A C 1
ATOM 2609 O O . CYS A 1 337 ? -3.947 -6.929 28.287 1.00 79.38 337 CYS A O 1
ATOM 2611 N N . PHE A 1 338 ? -5.657 -5.703 29.068 1.00 82.62 338 PHE A N 1
ATOM 2612 C CA . PHE A 1 338 ? -5.468 -4.584 28.140 1.00 82.62 338 PHE A CA 1
ATOM 2613 C C . PHE A 1 338 ? -5.109 -3.298 28.876 1.00 82.62 338 PHE A C 1
ATOM 2615 O O . PHE A 1 338 ? -5.596 -3.043 29.975 1.00 82.62 338 PHE A O 1
ATOM 2622 N N . VAL A 1 339 ? -4.280 -2.462 28.258 1.00 81.81 339 VAL A N 1
ATOM 2623 C CA . VAL A 1 339 ? -4.039 -1.092 28.729 1.00 81.81 339 VAL A CA 1
ATOM 2624 C C . VAL A 1 339 ? -5.082 -0.187 28.118 1.00 81.81 339 VAL A C 1
ATOM 2626 O O . VAL A 1 339 ? -5.215 -0.174 26.903 1.00 81.81 339 VAL A O 1
ATOM 2629 N N . LEU A 1 340 ? -5.792 0.583 28.931 1.00 81.94 340 LEU A N 1
ATOM 2630 C CA . LEU A 1 340 ? -6.683 1.634 28.463 1.00 81.94 340 LEU A CA 1
ATOM 2631 C C . LEU A 1 340 ? -6.030 2.988 28.733 1.00 81.94 340 LEU A C 1
ATOM 2633 O O . LEU A 1 340 ? -5.610 3.269 29.854 1.00 81.94 340 LEU A O 1
ATOM 2637 N N . THR A 1 341 ? -5.937 3.824 27.704 1.00 77.81 341 THR A N 1
ATOM 2638 C CA . THR A 1 341 ? -5.241 5.115 27.785 1.00 77.81 341 THR A CA 1
ATOM 2639 C C . THR A 1 341 ? -5.873 6.155 26.855 1.00 77.81 341 THR A C 1
ATOM 2641 O O . THR A 1 341 ? -6.614 5.798 25.935 1.00 77.81 341 THR A O 1
ATOM 2644 N N . SER A 1 342 ? -5.609 7.438 27.090 1.00 69.06 342 SER A N 1
ATOM 2645 C CA . SER A 1 342 ? -5.992 8.518 26.176 1.00 69.06 342 SER A CA 1
ATOM 2646 C C . SER A 1 342 ? -4.984 8.553 25.025 1.00 69.06 342 SER A C 1
ATOM 2648 O O . SER A 1 342 ? -3.793 8.321 25.220 1.00 69.06 342 SER A O 1
ATOM 2650 N N . GLY A 1 343 ? -5.450 8.751 23.791 1.00 61.53 343 GLY A N 1
ATOM 2651 C CA . GLY A 1 343 ? -4.566 8.712 22.624 1.00 61.53 343 GLY A CA 1
ATOM 2652 C C . GLY A 1 343 ? -3.400 9.716 22.705 1.00 61.53 343 GLY A C 1
ATOM 2653 O O . GLY A 1 343 ? -3.602 10.840 23.172 1.00 61.53 343 GLY A O 1
ATOM 2654 N N . PRO A 1 344 ? -2.195 9.361 22.222 1.00 51.97 344 PRO A N 1
ATOM 2655 C CA . PRO A 1 344 ? -1.062 10.280 22.134 1.00 51.97 344 PRO A CA 1
ATOM 2656 C C . PRO A 1 344 ? -1.417 11.505 21.279 1.00 51.97 344 PRO A C 1
ATOM 2658 O O . PRO A 1 344 ? -1.732 11.375 20.103 1.00 51.97 344 PRO A O 1
ATOM 2661 N N . SER A 1 345 ? -1.318 12.704 21.852 1.00 51.09 345 SER A N 1
ATOM 2662 C CA . SER A 1 345 ? -1.393 13.986 21.127 1.00 51.09 345 SER A CA 1
ATOM 2663 C C . SER A 1 345 ? -2.764 14.435 20.596 1.00 51.09 345 SER A C 1
ATOM 2665 O O . SER A 1 345 ? -2.811 15.367 19.794 1.00 51.09 345 SER A O 1
ATOM 2667 N N . SER A 1 346 ? -3.883 13.859 21.045 1.00 50.38 346 SER A N 1
ATOM 2668 C CA . SER A 1 346 ? -5.200 14.389 20.661 1.00 50.38 346 SER A CA 1
ATOM 2669 C C . SER A 1 346 ? -5.544 15.648 21.476 1.00 50.38 346 SER A C 1
ATOM 2671 O O . SER A 1 346 ? -5.593 15.571 22.703 1.00 50.38 346 SER A O 1
ATOM 2673 N N . PRO A 1 347 ? -5.833 16.804 20.846 1.00 50.97 347 PRO A N 1
ATOM 2674 C CA . PRO A 1 347 ? -6.446 17.938 21.541 1.00 50.97 347 PRO A CA 1
ATOM 2675 C C . PRO A 1 347 ? -7.860 17.607 22.055 1.00 50.97 347 PRO A C 1
ATOM 2677 O O . PRO A 1 347 ? -8.386 18.322 22.904 1.00 50.97 347 PRO A O 1
ATOM 2680 N N . GLU A 1 348 ? -8.472 16.523 21.564 1.00 50.22 348 GLU A N 1
ATOM 2681 C CA . GLU A 1 348 ? -9.722 15.950 22.070 1.00 50.22 348 GLU A CA 1
ATOM 2682 C C . GLU A 1 348 ? -9.530 14.901 23.180 1.00 50.22 348 GLU A C 1
ATOM 2684 O O . GLU A 1 348 ? -10.526 14.382 23.699 1.00 50.22 348 GLU A O 1
ATOM 2689 N N . ALA A 1 349 ? -8.288 14.597 23.584 1.00 55.16 349 ALA A N 1
ATOM 2690 C CA . ALA A 1 349 ? -8.012 13.835 24.798 1.00 55.16 349 ALA A CA 1
ATOM 2691 C C . ALA A 1 349 ? -8.406 14.685 26.014 1.00 55.16 349 ALA A C 1
ATOM 2693 O O . ALA A 1 349 ? -7.613 15.427 26.584 1.00 55.16 349 ALA A O 1
ATOM 2694 N N . LEU A 1 350 ? -9.680 14.606 26.383 1.00 52.53 350 LEU A N 1
ATOM 2695 C CA . LEU A 1 350 ? -10.204 15.209 27.598 1.00 52.53 350 LEU A CA 1
ATOM 2696 C C . LEU A 1 350 ? -9.588 14.511 28.818 1.00 52.53 350 LEU A C 1
ATOM 2698 O O . LEU A 1 350 ? -9.638 13.283 28.944 1.00 52.53 350 LEU A O 1
ATOM 2702 N N . GLU A 1 351 ? -9.053 15.313 29.735 1.00 53.97 351 GLU A N 1
ATOM 2703 C CA . GLU A 1 351 ? -8.584 14.872 31.047 1.00 53.97 351 GLU A CA 1
ATOM 2704 C C . GLU A 1 351 ? -9.685 14.046 31.744 1.00 53.97 351 GLU A C 1
ATOM 2706 O O . GLU A 1 351 ? -10.841 14.466 31.837 1.00 53.97 351 GLU A O 1
ATOM 2711 N N . GLY A 1 352 ? -9.355 12.821 32.167 1.00 60.16 352 GLY A N 1
ATOM 2712 C CA . GLY A 1 352 ? -10.293 11.919 32.849 1.00 60.16 352 GLY A CA 1
ATOM 2713 C C . GLY A 1 352 ? -11.175 11.022 31.962 1.00 60.16 352 GLY A C 1
ATOM 2714 O O . GLY A 1 352 ? -11.870 10.160 32.506 1.00 60.16 352 GLY A O 1
ATOM 2715 N N . VAL A 1 353 ? -11.133 11.124 30.623 1.00 70.31 353 VAL A N 1
ATOM 2716 C CA . VAL A 1 353 ? -11.916 10.238 29.722 1.00 70.31 353 VAL A CA 1
ATOM 2717 C C . VAL A 1 353 ? -11.536 8.768 29.869 1.00 70.31 353 VAL A C 1
ATOM 2719 O O . VAL A 1 353 ? -12.409 7.901 29.909 1.00 70.31 353 VAL A O 1
ATOM 2722 N N . THR A 1 354 ? -10.245 8.483 30.011 1.00 75.00 354 THR A N 1
ATOM 2723 C CA . THR A 1 354 ? -9.723 7.126 30.203 1.00 75.00 354 THR A CA 1
ATOM 2724 C C . THR A 1 354 ? -10.266 6.491 31.480 1.00 75.00 354 THR A C 1
ATOM 2726 O O . THR A 1 354 ? -10.764 5.366 31.456 1.00 75.00 354 THR A O 1
ATOM 2729 N N . ALA A 1 355 ? -10.225 7.234 32.591 1.00 73.81 355 ALA A N 1
ATOM 2730 C CA . ALA A 1 355 ? -10.768 6.798 33.871 1.00 73.81 355 ALA A CA 1
ATOM 2731 C C . ALA A 1 355 ? -12.283 6.560 33.776 1.00 73.81 355 ALA A C 1
ATOM 2733 O O . ALA A 1 355 ? -12.775 5.531 34.238 1.00 73.81 355 ALA A O 1
ATOM 2734 N N . ALA A 1 356 ? -13.020 7.462 33.123 1.00 73.62 356 ALA A N 1
ATOM 2735 C CA . ALA A 1 356 ? -14.457 7.307 32.923 1.00 73.62 356 ALA A CA 1
ATOM 2736 C C . ALA A 1 356 ? -14.813 6.068 32.093 1.00 73.62 356 ALA A C 1
ATOM 2738 O O . ALA A 1 356 ? -15.665 5.281 32.508 1.00 73.62 356 ALA A O 1
ATOM 2739 N N . ALA A 1 357 ? -14.131 5.849 30.968 1.00 78.94 357 ALA A N 1
ATOM 2740 C CA . ALA A 1 357 ? -14.319 4.665 30.135 1.00 78.94 357 ALA A CA 1
ATOM 2741 C C . ALA A 1 357 ? -14.003 3.370 30.892 1.00 78.94 357 ALA A C 1
ATOM 2743 O O . ALA A 1 357 ? -14.800 2.434 30.860 1.00 78.94 357 ALA A O 1
ATOM 2744 N N . ALA A 1 358 ? -12.879 3.325 31.615 1.00 82.25 358 ALA A N 1
ATOM 2745 C CA . ALA A 1 358 ? -12.456 2.146 32.368 1.00 82.25 358 ALA A CA 1
ATOM 2746 C C . ALA A 1 358 ? -13.517 1.697 33.371 1.00 82.25 358 ALA A C 1
ATOM 2748 O O . ALA A 1 358 ? -13.869 0.519 33.441 1.00 82.25 358 ALA A O 1
ATOM 2749 N N . PHE A 1 359 ? -14.029 2.656 34.143 1.00 77.69 359 PHE A N 1
ATOM 2750 C CA . PHE A 1 359 ? -15.021 2.392 35.171 1.00 77.69 359 PHE A CA 1
ATOM 2751 C C . PHE A 1 359 ? -16.327 1.916 34.558 1.00 77.69 359 PHE A C 1
ATOM 2753 O O . PHE A 1 359 ? -16.829 0.882 34.978 1.00 77.69 359 PHE A O 1
ATOM 2760 N N . ARG A 1 360 ? -16.832 2.620 33.542 1.00 80.25 360 ARG A N 1
ATOM 2761 C CA . ARG A 1 360 ? -18.073 2.270 32.838 1.00 80.25 360 ARG A CA 1
ATOM 2762 C C . ARG A 1 360 ? -18.031 0.875 32.216 1.00 80.25 360 ARG A C 1
ATOM 2764 O O . ARG A 1 360 ? -18.988 0.117 32.329 1.00 80.25 360 ARG A O 1
ATOM 2771 N N . LEU A 1 361 ? -16.901 0.501 31.619 1.00 83.88 361 LEU A N 1
ATOM 2772 C CA . LEU A 1 361 ? -16.708 -0.842 31.075 1.00 83.88 361 LEU A CA 1
ATOM 2773 C C . LEU A 1 361 ? -16.703 -1.900 32.182 1.00 83.88 361 LEU A C 1
ATOM 2775 O O . LEU A 1 361 ? -17.450 -2.873 32.116 1.00 83.88 361 LEU A O 1
ATOM 2779 N N . VAL A 1 362 ? -15.910 -1.697 33.237 1.00 82.12 362 VAL A N 1
ATOM 2780 C CA . VAL A 1 362 ? -15.791 -2.664 34.339 1.00 82.12 362 VAL A CA 1
ATOM 2781 C C . VAL A 1 362 ? -17.091 -2.799 35.139 1.00 82.12 362 VAL A C 1
ATOM 2783 O O . VAL A 1 362 ? -17.415 -3.908 35.568 1.00 82.12 362 VAL A O 1
ATOM 2786 N N . THR A 1 363 ? -17.873 -1.728 35.307 1.00 76.25 363 THR A N 1
ATOM 2787 C CA . THR A 1 363 ? -19.205 -1.803 35.930 1.00 76.25 363 THR A CA 1
ATOM 2788 C C . THR A 1 363 ? -20.190 -2.580 35.087 1.00 76.25 363 THR A C 1
ATOM 2790 O O . THR A 1 363 ? -20.896 -3.442 35.609 1.00 76.25 363 THR A O 1
ATOM 2793 N N . ALA A 1 364 ? -20.240 -2.283 33.793 1.00 78.62 364 ALA A N 1
ATOM 2794 C CA . ALA A 1 364 ? -21.155 -2.922 32.875 1.00 78.62 364 ALA A CA 1
ATOM 2795 C C . ALA A 1 364 ? -20.844 -4.419 32.745 1.00 78.62 364 ALA A C 1
ATOM 2797 O O . ALA A 1 364 ? -21.746 -5.238 32.889 1.00 78.62 364 ALA A O 1
ATOM 2798 N N . TRP A 1 365 ? -19.571 -4.802 32.626 1.00 83.75 365 TRP A N 1
ATOM 2799 C CA . TRP A 1 365 ? -19.160 -6.210 32.624 1.00 83.75 365 TRP A CA 1
ATOM 2800 C C . TRP A 1 365 ? -19.444 -6.921 33.941 1.00 83.75 365 TRP A C 1
ATOM 2802 O O . TRP A 1 365 ? -19.861 -8.078 33.948 1.00 83.75 365 TRP A O 1
ATOM 2812 N N . ALA A 1 366 ? -19.250 -6.249 35.076 1.00 77.69 366 ALA A N 1
ATOM 2813 C CA . ALA A 1 366 ? -19.668 -6.822 36.343 1.00 77.69 366 ALA A CA 1
ATOM 2814 C C . ALA A 1 366 ? -21.189 -7.046 36.363 1.00 77.69 366 ALA A C 1
ATOM 2816 O O . ALA A 1 366 ? -21.650 -8.033 36.935 1.00 77.69 366 ALA A O 1
ATOM 2817 N N . ALA A 1 367 ? -21.986 -6.155 35.755 1.00 74.00 367 ALA A N 1
ATOM 2818 C CA . ALA A 1 367 ? -23.442 -6.289 35.736 1.00 74.00 367 ALA A CA 1
ATOM 2819 C C . ALA A 1 367 ? -23.878 -7.536 34.951 1.00 74.00 367 ALA A C 1
ATOM 2821 O O . ALA A 1 367 ? -24.840 -8.190 35.357 1.00 74.00 367 ALA A O 1
ATOM 2822 N N . GLU A 1 368 ? -23.116 -7.918 33.922 1.00 78.06 368 GLU A N 1
ATOM 2823 C CA . GLU A 1 368 ? -23.254 -9.179 33.173 1.00 78.06 368 GLU A CA 1
ATOM 2824 C C . GLU A 1 368 ? -22.825 -10.428 33.964 1.00 78.06 368 GLU A C 1
ATOM 2826 O O . GLU A 1 368 ? -23.103 -11.547 33.543 1.00 78.06 368 GLU A O 1
ATOM 2831 N N . GLY A 1 369 ? -22.162 -10.261 35.113 1.00 77.19 369 GLY A N 1
ATOM 2832 C CA . GLY A 1 369 ? -21.701 -11.359 35.966 1.00 77.19 369 GLY A CA 1
ATOM 2833 C C . GLY A 1 369 ? -20.192 -11.616 35.941 1.00 77.19 369 GLY A C 1
ATOM 2834 O O . GLY A 1 369 ? -19.741 -12.578 36.559 1.00 77.19 369 GLY A O 1
ATOM 2835 N N . HIS A 1 370 ? -19.392 -10.775 35.278 1.00 83.50 370 HIS A N 1
ATOM 2836 C CA . HIS A 1 370 ? -17.935 -10.937 35.253 1.00 83.50 370 HIS A CA 1
ATOM 2837 C C . HIS A 1 370 ? -17.258 -10.432 36.533 1.00 83.50 370 HIS A C 1
ATOM 2839 O O . HIS A 1 370 ? -17.703 -9.477 37.170 1.00 83.50 370 HIS A O 1
ATOM 2845 N N . VAL A 1 371 ? -16.112 -11.027 36.873 1.00 84.50 371 VAL A N 1
ATOM 2846 C CA . VAL A 1 371 ? -15.169 -10.438 37.835 1.00 84.50 371 VAL A CA 1
ATOM 2847 C C . VAL A 1 371 ? -14.176 -9.601 37.040 1.00 84.50 371 VAL A C 1
ATOM 2849 O O . VAL A 1 371 ? -13.398 -10.146 36.254 1.00 84.50 371 VAL A O 1
ATOM 2852 N N . SER A 1 372 ? -14.237 -8.286 37.194 1.00 85.81 372 SER A N 1
ATOM 2853 C CA . SER A 1 372 ? -13.520 -7.318 36.365 1.00 85.81 372 SER A CA 1
ATOM 2854 C C . SER A 1 372 ? -12.705 -6.361 37.233 1.00 85.81 372 SER A C 1
ATOM 2856 O O . SER A 1 372 ? -13.169 -5.949 38.297 1.00 85.81 372 SER A O 1
ATOM 2858 N N . ALA A 1 373 ? -11.502 -5.989 36.795 1.00 86.44 373 ALA A N 1
ATOM 2859 C CA . ALA A 1 373 ? -10.633 -5.075 37.533 1.00 86.44 373 ALA A CA 1
ATOM 2860 C C . ALA A 1 373 ? -10.091 -3.928 36.676 1.00 86.44 373 ALA A C 1
ATOM 2862 O O . ALA A 1 373 ? -9.736 -4.123 35.515 1.00 86.44 373 ALA A O 1
ATOM 2863 N N . VAL A 1 374 ? -9.974 -2.754 37.298 1.00 86.25 374 VAL A N 1
ATOM 2864 C CA . VAL A 1 374 ? -9.203 -1.606 36.812 1.00 86.25 374 VAL A CA 1
ATOM 2865 C C . VAL A 1 374 ? -7.959 -1.458 37.687 1.00 86.25 374 VAL A C 1
ATOM 2867 O O . VAL A 1 374 ? -8.086 -1.178 38.879 1.00 86.25 374 VAL A O 1
ATOM 2870 N N . LEU A 1 375 ? -6.770 -1.641 37.118 1.00 84.69 375 LEU A N 1
ATOM 2871 C CA . LEU A 1 375 ? -5.482 -1.424 37.780 1.00 84.69 375 LEU A CA 1
ATOM 2872 C C . LEU A 1 375 ? -4.964 -0.015 37.469 1.00 84.69 375 LEU A C 1
ATOM 2874 O O . LEU A 1 375 ? -4.707 0.286 36.312 1.00 84.69 375 LEU A O 1
ATOM 2878 N N . THR A 1 376 ? -4.773 0.829 38.478 1.00 80.81 376 THR A N 1
ATOM 2879 C CA . THR A 1 376 ? -4.176 2.167 38.362 1.00 80.81 376 THR A CA 1
ATOM 2880 C C . THR A 1 376 ? -2.739 2.145 38.876 1.00 80.81 376 THR A C 1
ATOM 2882 O O . THR A 1 376 ? -2.480 1.784 40.026 1.00 80.81 376 THR A O 1
ATOM 2885 N N . ILE A 1 377 ? -1.784 2.517 38.018 1.00 72.81 377 ILE A N 1
ATOM 2886 C CA . ILE A 1 377 ? -0.347 2.463 38.350 1.00 72.81 377 ILE A CA 1
ATOM 2887 C C . ILE A 1 377 ? 0.132 3.731 39.077 1.00 72.81 377 ILE A C 1
ATOM 2889 O O . ILE A 1 377 ? 1.106 3.681 39.821 1.00 72.81 377 ILE A O 1
ATOM 2893 N N . SER A 1 378 ? -0.604 4.834 38.948 1.00 69.31 378 SER A N 1
ATOM 2894 C CA . SER A 1 378 ? -0.477 6.033 39.778 1.00 69.31 378 SER A CA 1
ATOM 2895 C C . SER A 1 378 ? -1.871 6.604 40.006 1.00 69.31 378 SER A C 1
ATOM 2897 O O . SER A 1 378 ? -2.532 7.054 39.077 1.00 69.31 378 SER A O 1
ATOM 2899 N N . ASP A 1 379 ? -2.355 6.561 41.246 1.00 62.41 379 ASP A N 1
ATOM 2900 C CA . ASP A 1 379 ? -3.675 7.111 41.580 1.00 62.41 379 ASP A CA 1
ATOM 2901 C C . ASP A 1 379 ? -3.746 8.637 41.442 1.00 62.41 379 ASP A C 1
ATOM 2903 O O . ASP A 1 379 ? -4.844 9.168 41.300 1.00 62.41 379 ASP A O 1
ATOM 2907 N N . ALA A 1 380 ? -2.603 9.328 41.512 1.00 60.34 380 ALA A N 1
ATOM 2908 C CA . ALA A 1 380 ? -2.526 10.781 41.388 1.00 60.34 380 ALA A CA 1
ATOM 2909 C C . ALA A 1 380 ? -2.734 11.260 39.943 1.00 60.34 380 ALA A C 1
ATOM 2911 O O . ALA A 1 380 ? -3.159 12.395 39.743 1.00 60.34 380 ALA A O 1
ATOM 2912 N N . ASP A 1 381 ? -2.479 10.389 38.964 1.00 55.19 381 ASP A N 1
ATOM 2913 C CA . ASP A 1 381 ? -2.536 10.720 37.536 1.00 55.19 381 ASP A CA 1
ATOM 2914 C C . ASP A 1 381 ? -3.976 10.681 37.001 1.00 55.19 381 ASP A C 1
ATOM 2916 O O . ASP A 1 381 ? -4.259 11.155 35.909 1.00 55.19 381 ASP A O 1
ATOM 2920 N N . PHE A 1 382 ? -4.918 10.138 37.776 1.00 60.78 382 PHE A N 1
ATOM 2921 C CA . PHE A 1 382 ? -6.304 9.990 37.356 1.00 60.78 382 PHE A CA 1
ATOM 2922 C C . PHE A 1 382 ? -7.244 10.688 38.338 1.00 60.78 382 PHE A C 1
ATOM 2924 O O . PHE A 1 382 ? -7.430 10.241 39.473 1.00 60.78 382 PHE A O 1
ATOM 2931 N N . SER A 1 383 ? -7.914 11.752 37.883 1.00 56.66 383 SER A N 1
ATOM 2932 C CA . SER A 1 383 ? -9.022 12.326 38.649 1.00 56.66 383 SER A CA 1
ATOM 2933 C C . SER A 1 383 ? -10.231 11.390 38.604 1.00 56.66 383 SER A C 1
ATOM 2935 O O . SER A 1 383 ? -10.838 11.130 37.560 1.00 56.66 383 SER A O 1
ATOM 2937 N N . PHE A 1 384 ? -10.609 10.908 39.784 1.00 58.88 384 PHE A N 1
ATOM 2938 C CA . PHE A 1 384 ? -11.875 10.214 40.028 1.00 58.88 384 PHE A CA 1
ATOM 2939 C C . PHE A 1 384 ? -12.889 11.135 40.717 1.00 58.88 384 PHE A C 1
ATOM 2941 O O . PHE A 1 384 ? -13.889 10.663 41.258 1.00 58.88 384 PHE A O 1
ATOM 2948 N N . ASP A 1 385 ? -12.638 12.449 40.720 1.00 50.06 385 ASP A N 1
ATOM 2949 C CA . ASP A 1 385 ? -13.408 13.427 41.497 1.00 50.06 385 ASP A CA 1
ATOM 2950 C C . ASP A 1 385 ? -14.843 13.586 40.993 1.00 50.06 385 ASP A C 1
ATOM 2952 O O . ASP A 1 385 ? -15.745 13.911 41.761 1.00 50.06 385 ASP A O 1
ATOM 2956 N N . TRP A 1 386 ? -15.084 13.252 39.724 1.00 49.12 386 TRP A N 1
ATOM 2957 C CA . TRP A 1 386 ? -16.417 13.164 39.125 1.00 49.12 386 TRP A CA 1
ATOM 2958 C C . TRP A 1 386 ? -17.282 12.035 39.728 1.00 49.12 386 TRP A C 1
ATOM 2960 O O . TRP A 1 386 ? -18.492 12.018 39.510 1.00 49.12 386 TRP A O 1
ATOM 2970 N N . TYR A 1 387 ? -16.684 11.141 40.530 1.00 47.75 387 TYR A N 1
ATOM 2971 C CA . TYR A 1 387 ? -17.349 10.103 41.332 1.00 47.75 387 TYR A CA 1
ATOM 2972 C C . TYR A 1 387 ? -17.064 10.185 42.837 1.00 47.75 387 TYR A C 1
ATOM 2974 O O . TYR A 1 387 ? -17.661 9.442 43.621 1.00 47.75 387 TYR A O 1
ATOM 2982 N N . ALA A 1 388 ? -16.142 11.050 43.266 1.00 38.28 388 ALA A N 1
ATOM 2983 C CA . ALA A 1 388 ? -15.765 11.161 44.664 1.00 38.28 388 ALA A CA 1
ATOM 2984 C C . ALA A 1 388 ? -16.887 11.847 45.452 1.00 38.28 388 ALA A C 1
ATOM 2986 O O . ALA A 1 388 ? -17.134 13.050 45.342 1.00 38.28 388 ALA A O 1
ATOM 2987 N N . THR A 1 389 ? -17.563 11.080 46.304 1.00 40.12 389 THR A N 1
ATOM 2988 C CA . THR A 1 389 ? -18.391 11.651 47.359 1.00 40.12 389 THR A CA 1
ATOM 2989 C C . THR A 1 389 ? -17.503 12.522 48.247 1.00 40.12 389 THR A C 1
ATOM 2991 O O . THR A 1 389 ? -16.530 12.046 48.831 1.00 40.12 389 THR A O 1
ATOM 2994 N N . ARG A 1 390 ? -17.853 13.808 48.398 1.00 37.47 390 ARG A N 1
ATOM 2995 C CA . ARG A 1 390 ? -17.197 14.730 49.351 1.00 37.47 390 ARG A CA 1
ATOM 2996 C C . ARG A 1 390 ? -17.205 14.212 50.802 1.00 37.47 390 ARG A C 1
ATOM 2998 O O . ARG A 1 390 ? -16.458 14.721 51.628 1.00 37.47 390 ARG A O 1
ATOM 3005 N N . SER A 1 391 ? -17.999 13.185 51.112 1.00 37.53 391 SER A N 1
ATOM 3006 C CA . SER A 1 391 ? -17.906 12.378 52.330 1.00 37.53 391 SER A CA 1
ATOM 3007 C C . SER A 1 391 ? -17.270 11.020 52.007 1.00 37.53 391 SER A C 1
ATOM 3009 O O . SER A 1 391 ? -17.854 10.205 51.289 1.00 37.53 391 SER A O 1
ATOM 3011 N N . GLY A 1 392 ? -16.051 10.811 52.498 1.00 44.16 392 GLY A N 1
ATOM 3012 C CA . GLY A 1 392 ? -15.187 9.695 52.135 1.00 44.16 392 GLY A CA 1
ATOM 3013 C C . GLY A 1 392 ? -15.653 8.289 52.542 1.00 44.16 392 GLY A C 1
ATOM 3014 O O . GLY A 1 392 ? -16.551 8.102 53.356 1.00 44.16 392 GLY A O 1
ATOM 3015 N N . ALA A 1 393 ? -14.897 7.331 51.994 1.00 41.56 393 ALA A N 1
ATOM 3016 C CA . ALA A 1 393 ? -14.906 5.877 52.180 1.00 41.56 393 ALA A CA 1
ATOM 3017 C C . ALA A 1 393 ? -15.838 5.070 51.251 1.00 41.56 393 ALA A C 1
ATOM 3019 O O . ALA A 1 393 ? -16.944 4.682 51.611 1.00 41.56 393 ALA A O 1
ATOM 3020 N N . TRP A 1 394 ? -15.293 4.687 50.087 1.00 45.59 394 TRP A N 1
ATOM 3021 C CA . TRP A 1 394 ? -15.648 3.429 49.416 1.00 45.59 394 TRP A CA 1
ATOM 3022 C C . TRP A 1 394 ? -15.710 2.282 50.443 1.00 45.59 394 TRP A C 1
ATOM 3024 O O . TRP A 1 394 ? -14.882 2.281 51.363 1.00 45.59 394 TRP A O 1
ATOM 3034 N N . PRO A 1 395 ? -16.601 1.281 50.302 1.00 42.03 395 PRO A N 1
ATOM 3035 C CA . PRO A 1 395 ? -16.529 0.065 51.103 1.00 42.03 395 PRO A CA 1
ATOM 3036 C C . PRO A 1 395 ? -15.160 -0.594 50.893 1.00 42.03 395 PRO A C 1
ATOM 3038 O O . PRO A 1 395 ? -14.895 -1.230 49.873 1.00 42.03 395 PRO A O 1
ATOM 3041 N N . LYS A 1 396 ? -14.251 -0.396 51.850 1.00 47.19 396 LYS A N 1
ATOM 3042 C CA . LYS A 1 396 ? -12.927 -1.011 51.838 1.00 47.19 396 LYS A CA 1
ATOM 3043 C C . LYS A 1 396 ? -13.120 -2.477 52.195 1.00 47.19 396 LYS A C 1
ATOM 3045 O O . LYS A 1 396 ? -13.308 -2.810 53.360 1.00 47.19 396 LYS A O 1
ATOM 3050 N N . ALA A 1 397 ? -13.104 -3.351 51.199 1.00 42.94 397 ALA A N 1
ATOM 3051 C CA . ALA A 1 397 ? -12.917 -4.768 51.456 1.00 42.94 397 ALA A CA 1
ATOM 3052 C C . ALA A 1 397 ? -11.415 -4.998 51.657 1.00 42.94 397 ALA A C 1
ATOM 3054 O O . ALA A 1 397 ? -10.640 -4.935 50.705 1.00 42.94 397 ALA A O 1
ATOM 3055 N N . SER A 1 398 ? -10.993 -5.217 52.900 1.00 41.00 398 SER A N 1
ATOM 3056 C CA . SER A 1 398 ? -9.635 -5.652 53.214 1.00 41.00 398 SER A CA 1
ATOM 3057 C C . SER A 1 398 ? -9.439 -7.072 52.685 1.00 41.00 398 SER A C 1
ATOM 3059 O O . SER A 1 398 ? -9.943 -8.035 53.258 1.00 41.00 398 SER A O 1
ATOM 3061 N N . VAL A 1 399 ? -8.707 -7.213 51.582 1.00 42.03 399 VAL A N 1
ATOM 3062 C CA . VAL A 1 399 ? -8.155 -8.509 51.174 1.00 42.03 399 VAL A CA 1
ATOM 3063 C C . VAL A 1 399 ? -6.823 -8.680 51.913 1.00 42.03 399 VAL A C 1
ATOM 3065 O O . VAL A 1 399 ? -6.026 -7.738 51.916 1.00 42.03 399 VAL A O 1
ATOM 3068 N N . PRO A 1 400 ? -6.574 -9.820 52.583 1.00 38.56 400 PRO A N 1
ATOM 3069 C CA . PRO A 1 400 ? -5.348 -10.024 53.340 1.00 38.56 400 PRO A CA 1
ATOM 3070 C C . PRO A 1 400 ? -4.150 -10.035 52.390 1.00 38.56 400 PRO A C 1
ATOM 3072 O O . PRO A 1 400 ? -3.966 -10.954 51.599 1.00 38.56 400 PRO A O 1
ATOM 3075 N N . GLY A 1 401 ? -3.334 -8.996 52.491 1.00 45.12 401 GLY A N 1
ATOM 3076 C CA . GLY A 1 401 ? -1.965 -8.977 52.008 1.00 45.12 401 GLY A CA 1
ATOM 3077 C C . GLY A 1 401 ? -1.058 -8.513 53.153 1.00 45.12 401 GLY A C 1
ATOM 3078 O O . GLY A 1 401 ? -1.531 -7.762 54.013 1.00 45.12 401 GLY A O 1
ATOM 3079 N N . PRO A 1 402 ? 0.204 -8.971 53.223 1.00 39.78 402 PRO A N 1
ATOM 3080 C CA . PRO A 1 402 ? 1.160 -8.541 54.235 1.00 39.78 402 PRO A CA 1
ATOM 3081 C C . PRO A 1 402 ? 1.144 -7.022 54.471 1.00 39.78 402 PRO A C 1
ATOM 3083 O O . PRO A 1 402 ? 1.099 -6.222 53.532 1.00 39.78 402 PRO A O 1
ATOM 3086 N N . ALA A 1 403 ? 1.176 -6.620 55.743 1.00 40.53 403 ALA A N 1
ATOM 3087 C CA . ALA A 1 403 ? 1.222 -5.217 56.139 1.00 40.53 403 ALA A CA 1
ATOM 3088 C C . ALA A 1 403 ? 2.428 -4.522 55.472 1.00 40.53 403 ALA A C 1
ATOM 3090 O O . ALA A 1 403 ? 3.570 -4.928 55.673 1.00 40.53 403 ALA A O 1
ATOM 3091 N N . GLY A 1 404 ? 2.166 -3.498 54.650 1.00 49.84 404 GLY A N 1
ATOM 3092 C CA . GLY A 1 404 ? 3.192 -2.744 53.913 1.00 49.84 404 GLY A CA 1
ATOM 3093 C C . GLY A 1 404 ? 3.150 -2.857 52.381 1.00 49.84 404 GLY A C 1
ATOM 3094 O O . GLY A 1 404 ? 4.118 -2.463 51.726 1.00 49.84 404 GLY A O 1
ATOM 3095 N N . HIS A 1 405 ? 2.086 -3.398 51.781 1.00 53.72 405 HIS A N 1
ATOM 3096 C CA . HIS A 1 405 ? 1.979 -3.508 50.322 1.00 53.72 405 HIS A CA 1
ATOM 3097 C C . HIS A 1 405 ? 1.696 -2.183 49.594 1.00 53.72 405 HIS A C 1
ATOM 3099 O O . HIS A 1 405 ? 0.823 -1.410 49.977 1.00 53.72 405 HIS A O 1
ATOM 3105 N N . VAL A 1 406 ? 2.413 -2.001 48.479 1.00 60.75 406 VAL A N 1
ATOM 3106 C CA . VAL A 1 406 ? 2.229 -0.973 47.432 1.00 60.75 406 VAL A CA 1
ATOM 3107 C C . VAL A 1 406 ? 0.830 -1.053 46.797 1.00 60.75 406 VAL A C 1
ATOM 3109 O O . VAL A 1 406 ? 0.351 -0.084 46.227 1.00 60.75 406 VAL A O 1
ATOM 3112 N N . MET A 1 407 ? 0.141 -2.190 46.916 1.00 69.69 407 MET A N 1
ATOM 3113 C CA . MET A 1 407 ? -1.116 -2.503 46.233 1.00 69.69 407 MET A CA 1
ATOM 3114 C C . MET A 1 407 ? -2.334 -2.380 47.162 1.00 69.69 407 MET A C 1
ATOM 3116 O O . MET A 1 407 ? -2.375 -2.990 48.231 1.00 69.69 407 MET A O 1
ATOM 3120 N N . ARG A 1 408 ? -3.361 -1.640 46.732 1.00 70.81 408 ARG A N 1
ATOM 3121 C CA . ARG A 1 408 ? -4.632 -1.444 47.445 1.00 70.81 408 ARG A CA 1
ATOM 3122 C C . ARG A 1 408 ? -5.810 -1.883 46.582 1.00 70.81 408 ARG A C 1
ATOM 3124 O O . ARG A 1 408 ? -6.047 -1.314 45.524 1.00 70.81 408 ARG A O 1
ATOM 3131 N N . TRP A 1 409 ? -6.579 -2.854 47.063 1.00 69.69 409 TRP A N 1
ATOM 3132 C CA . TRP A 1 409 ? -7.811 -3.307 46.416 1.00 69.69 409 TRP A CA 1
ATOM 3133 C C . TRP A 1 409 ? -9.020 -2.588 47.007 1.00 69.69 409 TRP A C 1
ATOM 3135 O O . TRP A 1 409 ? -9.255 -2.636 48.211 1.00 69.69 409 TRP A O 1
ATOM 3145 N N . ASN A 1 410 ? -9.814 -1.958 46.151 1.00 70.69 410 ASN A N 1
ATOM 3146 C CA . ASN A 1 410 ? -11.080 -1.335 46.496 1.00 70.69 410 ASN A CA 1
ATOM 3147 C C . ASN A 1 410 ? -12.179 -2.021 45.690 1.00 70.69 410 ASN A C 1
ATOM 3149 O O . ASN A 1 410 ? -12.182 -1.958 44.459 1.00 70.69 410 ASN A O 1
ATOM 3153 N N . ARG A 1 411 ? -13.125 -2.681 46.366 1.00 66.25 411 ARG A N 1
ATOM 3154 C CA . ARG A 1 411 ? -14.297 -3.214 45.671 1.00 66.25 411 ARG A CA 1
ATOM 3155 C C . ARG A 1 411 ? -15.136 -2.039 45.199 1.00 66.25 411 ARG A C 1
ATOM 3157 O O . ARG A 1 411 ? -15.580 -1.213 45.996 1.00 66.25 411 ARG A O 1
ATOM 3164 N N . LEU A 1 412 ? -15.367 -1.983 43.902 1.00 62.72 412 LEU A N 1
ATOM 3165 C CA . LEU A 1 412 ? -16.311 -1.060 43.323 1.00 62.72 412 LEU A CA 1
ATOM 3166 C C . LEU A 1 412 ? -17.698 -1.664 43.539 1.00 62.72 412 LEU A C 1
ATOM 3168 O O . LEU A 1 412 ? -18.048 -2.683 42.942 1.00 62.72 412 LEU A O 1
ATOM 3172 N N . ARG A 1 413 ? -18.479 -1.096 44.462 1.00 55.38 413 ARG A N 1
ATOM 3173 C CA . ARG A 1 413 ? -19.845 -1.564 44.728 1.00 55.38 413 ARG A CA 1
ATOM 3174 C C . ARG A 1 413 ? -20.737 -1.095 43.583 1.00 55.38 413 ARG A C 1
ATOM 3176 O O . ARG A 1 413 ? -21.362 -0.047 43.680 1.00 55.38 413 ARG A O 1
ATOM 3183 N N . LEU A 1 414 ? -20.682 -1.824 42.468 1.00 52.47 414 LEU A N 1
ATOM 3184 C CA . LEU A 1 414 ? -21.231 -1.385 41.188 1.00 52.47 414 LEU A CA 1
ATOM 3185 C C . LEU A 1 414 ? -22.230 -2.359 40.541 1.00 52.47 414 LEU A C 1
ATOM 3187 O O . LEU A 1 414 ? -22.598 -2.133 39.394 1.00 52.47 414 LEU A O 1
ATOM 3191 N N . THR A 1 415 ? -22.728 -3.384 41.253 1.00 47.84 415 THR A N 1
ATOM 3192 C CA . THR A 1 415 ? -23.683 -4.362 40.691 1.00 47.84 415 THR A CA 1
ATOM 3193 C C . THR A 1 415 ? -24.568 -5.073 41.731 1.00 47.84 415 THR A C 1
ATOM 3195 O O . THR A 1 415 ? -24.091 -5.404 42.816 1.00 47.84 415 THR A O 1
ATOM 3198 N N . PRO A 1 416 ? -25.846 -5.366 41.408 1.00 46.88 416 PRO A N 1
ATOM 3199 C CA . PRO A 1 416 ? -26.705 -6.266 42.188 1.00 46.88 416 PRO A CA 1
ATOM 3200 C C . PRO A 1 416 ? -26.593 -7.758 41.792 1.00 46.88 416 PRO A C 1
ATOM 3202 O O . PRO A 1 416 ? -27.247 -8.591 42.411 1.00 46.88 416 PRO A O 1
ATOM 3205 N N . SER A 1 417 ? -25.807 -8.110 40.766 1.00 52.91 417 SER A N 1
ATOM 3206 C CA . SER A 1 417 ? -25.607 -9.483 40.262 1.00 52.91 417 SER A CA 1
ATOM 3207 C C . SER A 1 417 ? -24.333 -10.148 40.822 1.00 52.91 417 SER A C 1
ATOM 3209 O O . SER A 1 417 ? -23.533 -9.496 41.488 1.00 52.91 417 SER A O 1
ATOM 3211 N N . ASN A 1 418 ? -24.122 -11.444 40.537 1.00 66.25 418 ASN A N 1
ATOM 3212 C CA . ASN A 1 418 ? -22.968 -12.251 40.990 1.00 66.25 418 ASN A CA 1
ATOM 3213 C C . ASN A 1 418 ? -21.582 -11.744 40.522 1.00 66.25 418 ASN A C 1
ATOM 3215 O O . ASN A 1 418 ? -20.568 -12.316 40.920 1.00 66.25 418 ASN A O 1
ATOM 3219 N N . GLY A 1 419 ? -21.517 -10.719 39.668 1.00 72.56 419 GLY A N 1
ATOM 3220 C CA . GLY A 1 419 ? -20.255 -10.141 39.208 1.00 72.56 419 GLY A CA 1
ATOM 3221 C C . GLY A 1 419 ? -19.597 -9.230 40.245 1.00 72.56 419 GLY A C 1
ATOM 3222 O O . GLY A 1 419 ? -20.230 -8.729 41.178 1.00 72.56 419 GLY A O 1
ATOM 3223 N N . GLU A 1 420 ? -18.300 -8.979 40.071 1.00 76.62 420 GLU A N 1
ATOM 3224 C CA . GLU A 1 420 ? -17.534 -8.095 40.949 1.00 76.62 420 GLU A CA 1
ATOM 3225 C C . GLU A 1 420 ? -16.704 -7.110 40.129 1.00 76.62 420 GLU A C 1
ATOM 3227 O O . GLU A 1 420 ? -15.947 -7.509 39.251 1.00 76.62 420 GLU A O 1
ATOM 3232 N N . ALA A 1 421 ? -16.796 -5.824 40.455 1.00 75.88 421 ALA A N 1
ATOM 3233 C CA . ALA A 1 421 ? -15.916 -4.796 39.921 1.00 75.88 421 ALA A CA 1
ATOM 3234 C C . ALA A 1 421 ? -14.877 -4.414 40.985 1.00 75.88 421 ALA A C 1
ATOM 3236 O O . ALA A 1 421 ? -15.221 -4.153 42.141 1.00 75.88 421 ALA A O 1
ATOM 3237 N N . TRP A 1 422 ? -13.604 -4.364 40.606 1.00 76.12 422 TRP A N 1
ATOM 3238 C CA . TRP A 1 422 ? -12.493 -4.037 41.498 1.00 76.12 422 TRP A CA 1
ATOM 3239 C C . TRP A 1 422 ? -11.673 -2.880 40.938 1.00 76.12 422 TRP A C 1
ATOM 3241 O O . TRP A 1 422 ? -11.377 -2.825 39.750 1.00 76.12 422 TRP A O 1
ATOM 3251 N N . ARG A 1 423 ? -11.263 -1.966 41.809 1.00 78.62 423 ARG A N 1
ATOM 3252 C CA . ARG A 1 423 ? -10.185 -1.019 41.546 1.00 78.62 423 ARG A CA 1
ATOM 3253 C C . ARG A 1 423 ? -8.964 -1.487 42.309 1.00 78.62 423 ARG A C 1
ATOM 3255 O O . ARG A 1 423 ? -9.047 -1.771 43.502 1.00 78.62 423 ARG A O 1
ATOM 3262 N N . VAL A 1 424 ? -7.835 -1.521 41.634 1.00 76.75 424 VAL A N 1
ATOM 3263 C CA . VAL A 1 424 ? -6.556 -1.897 42.204 1.00 76.75 424 VAL A CA 1
ATOM 3264 C C . VAL A 1 424 ? -5.617 -0.723 42.037 1.00 76.75 424 VAL A C 1
ATOM 3266 O O . VAL A 1 424 ? -5.257 -0.387 40.922 1.00 76.75 424 VAL A O 1
ATOM 3269 N N . SER A 1 425 ? -5.227 -0.107 43.137 1.00 75.25 425 SER A N 1
ATOM 3270 C CA . SER A 1 425 ? -4.352 1.055 43.136 1.00 75.25 425 SER A CA 1
ATOM 3271 C C . SER A 1 425 ? -2.947 0.671 43.563 1.00 75.25 425 SER A C 1
ATOM 3273 O O . SER A 1 425 ? -2.779 0.057 44.618 1.00 75.25 425 SER A O 1
ATOM 3275 N N . LEU A 1 426 ? -1.938 1.075 42.796 1.00 73.38 426 LEU A N 1
ATOM 3276 C CA . LEU A 1 426 ? -0.542 1.006 43.215 1.00 73.38 426 LEU A CA 1
ATOM 3277 C C . LEU A 1 426 ? -0.119 2.374 43.755 1.00 73.38 426 LEU A C 1
ATOM 3279 O O . LEU A 1 426 ? -0.122 3.370 43.040 1.00 73.38 426 LEU A O 1
ATOM 3283 N N . THR A 1 427 ? 0.183 2.440 45.051 1.00 65.50 427 THR A N 1
ATOM 3284 C CA . THR A 1 427 ? 0.699 3.642 45.713 1.00 65.50 427 THR A CA 1
ATOM 3285 C C . THR A 1 427 ? 2.175 3.422 46.045 1.00 65.50 427 THR A C 1
ATOM 3287 O O . THR A 1 427 ? 2.482 2.498 46.807 1.00 65.50 427 THR A O 1
ATOM 3290 N N . PRO A 1 428 ? 3.098 4.231 45.503 1.00 61.78 428 PRO A N 1
ATOM 3291 C CA . PRO A 1 428 ? 4.524 4.077 45.766 1.00 61.78 428 PRO A CA 1
ATOM 3292 C C . PRO A 1 428 ? 4.835 4.244 47.265 1.00 61.78 428 PRO A C 1
ATOM 3294 O O . PRO A 1 428 ? 4.185 5.023 47.967 1.00 61.78 428 PRO A O 1
ATOM 3297 N N . ARG A 1 429 ? 5.812 3.477 47.774 1.00 54.44 429 ARG A N 1
ATOM 3298 C CA . ARG A 1 429 ? 6.155 3.423 49.211 1.00 54.44 429 ARG A CA 1
ATOM 3299 C C . ARG A 1 429 ? 6.734 4.739 49.755 1.00 54.44 429 ARG A C 1
ATOM 3301 O O . ARG A 1 429 ? 6.470 5.051 50.912 1.00 54.44 429 ARG A O 1
ATOM 3308 N N . ASP A 1 430 ? 7.423 5.522 48.919 1.00 54.19 430 ASP A N 1
ATOM 3309 C CA . ASP A 1 430 ? 8.233 6.684 49.337 1.00 54.19 430 ASP A CA 1
ATOM 3310 C C . ASP A 1 430 ? 7.618 8.059 48.993 1.00 54.19 430 ASP A C 1
ATOM 3312 O O . ASP A 1 430 ? 8.317 9.051 48.792 1.00 54.19 430 ASP A O 1
ATOM 3316 N N . GLY A 1 431 ? 6.286 8.155 48.967 1.00 52.62 431 GLY A N 1
ATOM 3317 C CA . GLY A 1 431 ? 5.572 9.427 48.809 1.00 52.62 431 GLY A CA 1
ATOM 3318 C C . GLY A 1 431 ? 5.151 9.755 47.372 1.00 52.62 431 GLY A C 1
ATOM 3319 O O . GLY A 1 431 ? 5.333 8.971 46.447 1.00 52.62 431 GLY A O 1
ATOM 3320 N N . MET A 1 432 ? 4.533 10.928 47.201 1.00 48.44 432 MET A N 1
ATOM 3321 C CA . MET A 1 432 ? 3.722 11.303 46.026 1.00 48.44 432 MET A CA 1
ATOM 3322 C C . MET A 1 432 ? 4.492 11.389 44.691 1.00 48.44 432 MET A C 1
ATOM 3324 O O . MET A 1 432 ? 3.863 11.432 43.642 1.00 48.44 432 MET A O 1
ATOM 3328 N N . PHE A 1 433 ? 5.829 11.394 44.722 1.00 50.62 433 PHE A N 1
ATOM 3329 C CA . PHE A 1 433 ? 6.694 11.554 43.542 1.00 50.62 433 PHE A CA 1
ATOM 3330 C C . PHE A 1 433 ? 7.543 10.314 43.212 1.00 50.62 433 PHE A C 1
ATOM 3332 O O . PHE A 1 433 ? 8.348 10.353 42.282 1.00 50.62 433 PHE A O 1
ATOM 3339 N N . ALA A 1 434 ? 7.414 9.227 43.977 1.00 57.03 434 ALA A N 1
ATOM 3340 C CA . ALA A 1 434 ? 8.179 8.007 43.737 1.00 57.03 434 ALA A CA 1
ATOM 3341 C C . ALA A 1 434 ? 7.553 7.175 42.601 1.00 57.03 434 ALA A C 1
ATOM 3343 O O . ALA A 1 434 ? 6.337 7.031 42.511 1.00 57.03 434 ALA A O 1
ATOM 3344 N N . VAL A 1 435 ? 8.385 6.618 41.718 1.00 62.38 435 VAL A N 1
ATOM 3345 C CA . VAL A 1 435 ? 7.927 5.778 40.599 1.00 62.38 435 VAL A CA 1
ATOM 3346 C C . VAL A 1 435 ? 7.629 4.370 41.115 1.00 62.38 435 VAL A C 1
ATOM 3348 O O . VAL A 1 435 ? 8.423 3.804 41.862 1.00 62.38 435 VAL A O 1
ATOM 3351 N N . VAL A 1 436 ? 6.493 3.787 40.722 1.00 66.88 436 VAL A N 1
ATOM 3352 C CA . VAL A 1 436 ? 6.171 2.390 41.054 1.00 66.88 436 VAL A CA 1
ATOM 3353 C C . VAL A 1 436 ? 7.110 1.446 40.297 1.00 66.88 436 VAL A C 1
ATOM 3355 O O . VAL A 1 436 ? 7.182 1.497 39.068 1.00 66.88 436 VAL A O 1
ATOM 3358 N N . GLU A 1 437 ? 7.813 0.586 41.036 1.00 70.31 437 GLU A N 1
ATOM 3359 C CA . GLU A 1 437 ? 8.714 -0.439 40.494 1.00 70.31 437 GLU A CA 1
ATOM 3360 C C . GLU A 1 437 ? 7.959 -1.461 39.626 1.00 70.31 437 GLU A C 1
ATOM 3362 O O . GLU A 1 437 ? 6.824 -1.848 39.931 1.00 70.31 437 GLU A O 1
ATOM 3367 N N . ASN A 1 438 ? 8.599 -1.943 38.557 1.00 71.50 438 ASN A N 1
ATOM 3368 C CA . ASN A 1 438 ? 7.993 -2.890 37.616 1.00 71.50 438 ASN A CA 1
ATOM 3369 C C . ASN A 1 438 ? 7.605 -4.212 38.294 1.00 71.50 438 ASN A C 1
ATOM 3371 O O . ASN A 1 438 ? 6.578 -4.795 37.957 1.00 71.50 438 ASN A O 1
ATOM 3375 N N . GLU A 1 439 ? 8.367 -4.652 39.295 1.00 72.50 439 GLU A N 1
ATOM 3376 C CA . GLU A 1 439 ? 8.093 -5.846 40.095 1.00 72.50 439 GLU A CA 1
ATOM 3377 C C . GLU A 1 439 ? 6.770 -5.729 40.869 1.00 72.50 439 GLU A C 1
ATOM 3379 O O . GLU A 1 439 ? 6.034 -6.710 41.007 1.00 72.50 439 GLU A O 1
ATOM 3384 N N . ALA A 1 440 ? 6.433 -4.527 41.349 1.00 74.06 440 ALA A N 1
ATOM 3385 C CA . ALA A 1 440 ? 5.175 -4.275 42.045 1.00 74.06 440 ALA A CA 1
ATOM 3386 C C . ALA A 1 440 ? 3.980 -4.292 41.079 1.00 74.06 440 ALA A C 1
ATOM 3388 O O . ALA A 1 440 ? 2.918 -4.811 41.429 1.00 74.06 440 ALA A O 1
ATOM 3389 N N . ILE A 1 441 ? 4.161 -3.783 39.856 1.00 75.12 441 ILE A N 1
ATOM 3390 C CA . ILE A 1 441 ? 3.156 -3.859 38.784 1.00 75.12 441 ILE A CA 1
ATOM 3391 C C . ILE A 1 441 ? 2.960 -5.323 38.353 1.00 75.12 441 ILE A C 1
ATOM 3393 O O . ILE A 1 441 ? 1.829 -5.792 38.239 1.00 75.12 441 ILE A O 1
ATOM 3397 N N . ASP A 1 442 ? 4.048 -6.079 38.199 1.00 75.88 442 ASP A N 1
ATOM 3398 C CA . ASP A 1 442 ? 4.036 -7.506 37.864 1.00 75.88 442 ASP A CA 1
ATOM 3399 C C . ASP A 1 442 ? 3.323 -8.358 38.924 1.00 75.88 442 ASP A C 1
ATOM 3401 O O . ASP A 1 442 ? 2.592 -9.292 38.587 1.00 75.88 442 ASP A O 1
ATOM 3405 N N . ALA A 1 443 ? 3.529 -8.067 40.210 1.00 76.50 443 ALA A N 1
ATOM 3406 C CA . ALA A 1 443 ? 2.822 -8.739 41.299 1.00 76.50 443 ALA A CA 1
ATOM 3407 C C . ALA A 1 443 ? 1.326 -8.384 41.310 1.00 76.50 443 ALA A C 1
ATOM 3409 O O . ALA A 1 443 ? 0.474 -9.236 41.572 1.00 76.50 443 ALA A O 1
ATOM 3410 N N . ALA A 1 444 ? 1.002 -7.131 40.988 1.00 78.25 444 ALA A N 1
ATOM 3411 C CA . ALA A 1 444 ? -0.367 -6.654 40.923 1.00 78.25 444 ALA A CA 1
ATOM 3412 C C . ALA A 1 444 ? -1.165 -7.306 39.787 1.00 78.25 444 ALA A C 1
ATOM 3414 O O . ALA A 1 444 ? -2.307 -7.724 39.991 1.00 78.25 444 ALA A O 1
ATOM 3415 N N . LEU A 1 445 ? -0.544 -7.437 38.613 1.00 78.88 445 LEU A N 1
ATOM 3416 C CA . LEU A 1 445 ? -1.129 -8.125 37.467 1.00 78.88 445 LEU A CA 1
ATOM 3417 C C . LEU A 1 445 ? -1.352 -9.612 37.739 1.00 78.88 445 LEU A C 1
ATOM 3419 O O . LEU A 1 445 ? -2.407 -10.125 37.380 1.00 78.88 445 LEU A O 1
ATOM 3423 N N . ASP A 1 446 ? -0.419 -10.300 38.398 1.00 80.56 446 ASP A N 1
ATOM 3424 C CA . ASP A 1 446 ? -0.605 -11.710 38.763 1.00 80.56 446 ASP A CA 1
ATOM 3425 C C . ASP A 1 446 ? -1.794 -11.898 39.704 1.00 80.56 446 ASP A C 1
ATOM 3427 O O . ASP A 1 446 ? -2.660 -12.741 39.466 1.00 80.56 446 ASP A O 1
ATOM 3431 N N . ALA A 1 447 ? -1.881 -11.071 40.747 1.00 79.00 447 ALA A N 1
ATOM 3432 C CA . ALA A 1 447 ? -3.007 -11.109 41.670 1.00 79.00 447 ALA A CA 1
ATOM 3433 C C . ALA A 1 447 ? -4.340 -10.798 40.960 1.00 79.00 447 ALA A C 1
ATOM 3435 O O . ALA A 1 447 ? -5.361 -11.414 41.271 1.00 79.00 447 ALA A O 1
ATOM 3436 N N . ALA A 1 448 ? -4.335 -9.899 39.969 1.00 80.44 448 ALA A N 1
ATOM 3437 C CA . ALA A 1 448 ? -5.503 -9.635 39.134 1.00 80.44 448 ALA A CA 1
ATOM 3438 C C . ALA A 1 448 ? -5.867 -10.814 38.228 1.00 80.44 448 ALA A C 1
ATOM 3440 O O . ALA A 1 448 ? -7.032 -11.206 38.211 1.00 80.44 448 ALA A O 1
ATOM 3441 N N . ARG A 1 449 ? -4.896 -11.433 37.551 1.00 82.00 449 ARG A N 1
ATOM 3442 C CA . ARG A 1 449 ? -5.096 -12.599 36.670 1.00 82.00 449 ARG A CA 1
ATOM 3443 C C . ARG A 1 449 ? -5.641 -13.819 37.406 1.00 82.00 449 ARG A C 1
ATOM 3445 O O . ARG A 1 449 ? -6.413 -14.573 36.826 1.00 82.00 449 ARG A O 1
ATOM 3452 N N . MET A 1 450 ? -5.282 -13.986 38.678 1.00 80.88 450 MET A N 1
ATOM 3453 C CA . MET A 1 450 ? -5.792 -15.071 39.523 1.00 80.88 450 MET A CA 1
ATOM 3454 C C . MET A 1 450 ? -7.254 -14.886 39.948 1.00 80.88 450 MET A C 1
ATOM 3456 O O . MET A 1 450 ? -7.908 -15.864 40.303 1.00 80.88 450 MET A O 1
ATOM 3460 N N . ARG A 1 451 ? -7.762 -13.647 39.961 1.00 77.50 451 ARG A N 1
ATOM 3461 C CA . ARG A 1 451 ? -9.081 -13.316 40.526 1.00 77.50 451 ARG A CA 1
ATOM 3462 C C . ARG A 1 451 ? -10.097 -12.865 39.481 1.00 77.50 451 ARG A C 1
ATOM 3464 O O . ARG A 1 451 ? -11.288 -13.093 39.663 1.00 77.50 451 ARG A O 1
ATOM 3471 N N . CYS A 1 452 ? -9.647 -12.186 38.434 1.00 83.00 452 CYS A N 1
ATOM 3472 C CA . CYS A 1 452 ? -10.503 -11.449 37.515 1.00 83.00 452 CYS A CA 1
ATOM 3473 C C . CYS A 1 452 ? -10.493 -12.089 36.131 1.00 83.00 452 CYS A C 1
ATOM 3475 O O . CYS A 1 452 ? -9.453 -12.497 35.637 1.00 83.00 452 CYS A O 1
ATOM 3477 N N . SER A 1 453 ? -11.659 -12.119 35.495 1.00 83.19 453 SER A N 1
ATOM 3478 C CA . SER A 1 453 ? -11.849 -12.543 34.105 1.00 83.19 453 SER A CA 1
ATOM 3479 C C . SER A 1 453 ? -11.547 -11.441 33.082 1.00 83.19 453 SER A C 1
ATOM 3481 O O . SER A 1 453 ? -11.196 -11.748 31.948 1.00 83.19 453 SER A O 1
ATOM 3483 N N . ARG A 1 454 ? -11.671 -10.162 33.468 1.00 86.31 454 ARG A N 1
ATOM 3484 C CA . ARG A 1 454 ? -11.414 -8.998 32.602 1.00 86.31 454 ARG A CA 1
ATOM 3485 C C . ARG A 1 454 ? -10.558 -7.982 33.351 1.00 86.31 454 ARG A C 1
ATOM 3487 O O . ARG A 1 454 ? -10.893 -7.605 34.474 1.00 86.31 454 ARG A O 1
ATOM 3494 N N . ILE A 1 455 ? -9.444 -7.556 32.761 1.00 87.12 455 ILE A N 1
ATOM 3495 C CA . ILE A 1 455 ? -8.484 -6.657 33.416 1.00 87.12 455 ILE A CA 1
ATOM 3496 C C . ILE A 1 455 ? -8.166 -5.494 32.479 1.00 87.12 455 ILE A C 1
ATOM 3498 O O . ILE A 1 455 ? -7.693 -5.707 31.361 1.00 87.12 455 ILE A O 1
ATOM 3502 N N . LEU A 1 456 ? -8.414 -4.276 32.961 1.00 88.19 456 LEU A N 1
ATOM 3503 C CA . LEU A 1 456 ? -7.979 -3.031 32.338 1.00 88.19 456 LEU A CA 1
ATOM 3504 C C . LEU A 1 456 ? -6.892 -2.385 33.191 1.00 88.19 456 LEU A C 1
ATOM 3506 O O . LEU A 1 456 ? -7.031 -2.275 34.406 1.00 88.19 456 LEU A O 1
ATOM 3510 N N . VAL A 1 457 ? -5.826 -1.928 32.553 1.00 86.12 457 VAL A N 1
ATOM 3511 C CA . VAL A 1 457 ? -4.719 -1.217 33.195 1.00 86.12 457 VAL A CA 1
ATOM 3512 C C . VAL A 1 457 ? -4.753 0.233 32.745 1.00 86.12 457 VAL A C 1
ATOM 3514 O O . VAL A 1 457 ? -4.744 0.499 31.548 1.00 86.12 457 VAL A O 1
ATOM 3517 N N . LEU A 1 458 ? -4.788 1.162 33.694 1.00 82.44 458 LEU A N 1
ATOM 3518 C CA . LEU A 1 458 ? -4.697 2.594 33.444 1.00 82.44 458 LEU A CA 1
ATOM 3519 C C . LEU A 1 458 ? -3.280 3.061 33.745 1.00 82.44 458 LEU A C 1
ATOM 3521 O O . LEU A 1 458 ? -2.808 2.989 34.885 1.00 82.44 458 LEU A O 1
ATOM 3525 N N . ASP A 1 459 ? -2.620 3.534 32.697 1.00 73.94 459 ASP A N 1
ATOM 3526 C CA . ASP A 1 459 ? -1.293 4.129 32.756 1.00 73.94 459 ASP A CA 1
ATOM 3527 C C . ASP A 1 459 ? -1.215 5.274 31.734 1.00 73.94 459 ASP A C 1
ATOM 3529 O O . ASP A 1 459 ? -1.479 5.071 30.542 1.00 73.94 459 ASP A O 1
ATOM 3533 N N . GLU A 1 460 ? -0.903 6.482 32.207 1.00 65.25 460 GLU A N 1
ATOM 3534 C CA . GLU A 1 460 ? -0.704 7.668 31.358 1.00 65.25 460 GLU A CA 1
ATOM 3535 C C . GLU A 1 460 ? 0.768 7.881 30.987 1.00 65.25 460 GLU A C 1
ATOM 3537 O O . GLU A 1 460 ? 1.095 8.747 30.173 1.00 65.25 460 GLU A O 1
ATOM 3542 N N . ARG A 1 461 ? 1.693 7.088 31.547 1.00 65.56 461 ARG A N 1
ATOM 3543 C CA . ARG A 1 461 ? 3.110 7.196 31.199 1.00 65.56 461 ARG A CA 1
ATOM 3544 C C . ARG A 1 461 ? 3.289 6.823 29.731 1.00 65.56 461 ARG A C 1
ATOM 3546 O O . ARG A 1 461 ? 2.853 5.764 29.295 1.00 65.56 461 ARG A O 1
ATOM 3553 N N . GLN A 1 462 ? 4.052 7.611 28.975 1.00 57.62 462 GLN A N 1
ATOM 3554 C CA . GLN A 1 462 ? 4.393 7.270 27.583 1.00 57.62 462 GLN A CA 1
ATOM 3555 C C . GLN A 1 462 ? 5.082 5.893 27.452 1.00 57.62 462 GLN A C 1
ATOM 3557 O O . GLN A 1 462 ? 4.978 5.232 26.416 1.00 57.62 462 GLN A O 1
ATOM 3562 N N . SER A 1 463 ? 5.758 5.423 28.511 1.00 55.53 463 SER A N 1
ATOM 3563 C CA . SER A 1 463 ? 6.349 4.080 28.584 1.00 55.53 463 SER A CA 1
ATOM 3564 C C . SER A 1 463 ? 5.312 2.952 28.514 1.00 55.53 463 SER A C 1
ATOM 3566 O O . SER A 1 463 ? 5.649 1.859 28.051 1.00 55.53 463 SER A O 1
ATOM 3568 N N . ALA A 1 464 ? 4.061 3.218 28.903 1.00 57.06 464 ALA A N 1
ATOM 3569 C CA . ALA A 1 464 ? 2.939 2.298 28.781 1.00 57.06 464 ALA A CA 1
ATOM 3570 C C . ALA A 1 464 ? 2.671 1.925 27.328 1.00 57.06 464 ALA A C 1
ATOM 3572 O O . ALA A 1 464 ? 2.580 0.750 26.983 1.00 57.06 464 ALA A O 1
ATOM 3573 N N . TRP A 1 465 ? 2.627 2.931 26.457 1.00 51.03 465 TRP A N 1
ATOM 3574 C CA . TRP A 1 465 ? 2.380 2.773 25.023 1.00 51.03 465 TRP A CA 1
ATOM 3575 C C . TRP A 1 465 ? 3.585 2.150 24.316 1.00 51.03 465 TRP A C 1
ATOM 3577 O O . TRP A 1 465 ? 3.451 1.414 23.340 1.00 51.03 465 TRP A O 1
ATOM 3587 N N . ALA A 1 466 ? 4.775 2.382 24.872 1.00 52.00 466 ALA A N 1
ATOM 3588 C CA . ALA A 1 466 ? 6.027 1.787 24.441 1.00 52.00 466 ALA A CA 1
ATOM 3589 C C . ALA A 1 466 ? 6.264 0.380 25.031 1.00 52.00 466 ALA A C 1
ATOM 3591 O O . ALA A 1 466 ? 7.418 -0.039 25.134 1.00 52.00 466 ALA A O 1
ATOM 3592 N N . GLY A 1 467 ? 5.224 -0.363 25.432 1.00 50.31 467 GLY A N 1
ATOM 3593 C CA . GLY A 1 467 ? 5.339 -1.758 25.891 1.00 50.31 467 GLY A CA 1
ATOM 3594 C C . GLY A 1 467 ? 6.302 -1.983 27.059 1.00 50.31 467 GLY A C 1
ATOM 3595 O O . GLY A 1 467 ? 6.749 -3.105 27.270 1.00 50.31 467 GLY A O 1
ATOM 3596 N N . GLY A 1 468 ? 6.647 -0.922 27.792 1.00 49.56 468 GLY A N 1
ATOM 3597 C CA . GLY A 1 468 ? 7.589 -0.931 28.910 1.00 49.56 468 GLY A CA 1
ATOM 3598 C C . GLY A 1 468 ? 6.909 -1.072 30.267 1.00 49.56 468 GLY A C 1
ATOM 3599 O O . GLY A 1 468 ? 7.518 -0.743 31.278 1.00 49.56 468 GLY A O 1
ATOM 3600 N N . LEU A 1 469 ? 5.646 -1.498 30.287 1.00 54.69 469 LEU A N 1
ATOM 3601 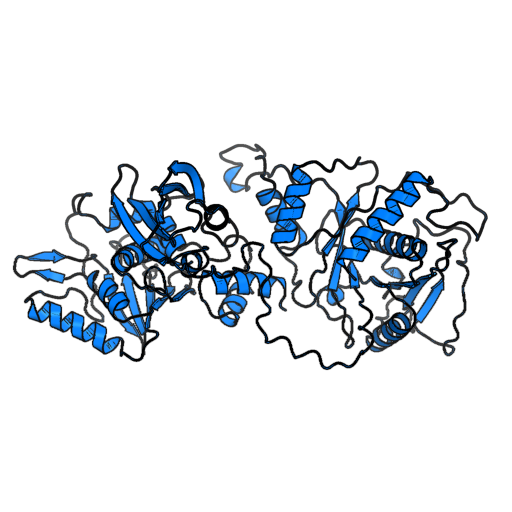C CA . LEU A 1 469 ? 4.850 -1.602 31.504 1.00 54.69 469 LEU A CA 1
ATOM 3602 C C . LEU A 1 469 ? 5.331 -2.720 32.429 1.00 54.69 469 LEU A C 1
ATOM 3604 O O . LEU A 1 469 ? 5.404 -2.500 33.634 1.00 54.69 469 LEU A O 1
ATOM 3608 N N . THR A 1 470 ? 5.641 -3.902 31.882 1.00 54.25 470 THR A N 1
ATOM 3609 C CA . THR A 1 470 ? 5.903 -5.113 32.671 1.00 54.25 470 THR A CA 1
ATOM 3610 C C . THR A 1 470 ? 6.674 -6.191 31.909 1.00 54.25 470 THR A C 1
ATOM 3612 O O . THR A 1 470 ? 6.583 -6.293 30.685 1.00 54.25 470 THR A O 1
ATOM 3615 N N . ASN A 1 471 ? 7.376 -7.068 32.638 1.00 52.53 471 ASN A N 1
ATOM 3616 C CA . ASN A 1 471 ? 8.004 -8.266 32.065 1.00 52.53 471 ASN A CA 1
ATOM 3617 C C . ASN A 1 471 ? 6.981 -9.376 31.766 1.00 52.53 471 ASN A C 1
ATOM 3619 O O . ASN A 1 471 ? 7.266 -10.301 31.005 1.00 52.53 471 ASN A O 1
ATOM 3623 N N . LYS A 1 472 ? 5.785 -9.298 32.366 1.00 58.12 472 LYS A N 1
ATOM 3624 C CA . LYS A 1 472 ? 4.732 -10.323 32.277 1.00 58.12 472 LYS A CA 1
ATOM 3625 C C . LYS A 1 472 ? 3.703 -10.101 31.169 1.00 58.12 472 LYS A C 1
ATOM 3627 O O . LYS A 1 472 ? 2.718 -10.841 31.114 1.00 58.12 472 LYS A O 1
ATOM 3632 N N . GLY A 1 473 ? 3.951 -9.127 30.291 1.00 61.50 473 GLY A N 1
ATOM 3633 C CA . GLY A 1 473 ? 3.203 -8.887 29.058 1.00 61.50 473 GLY A CA 1
ATOM 3634 C C . GLY A 1 473 ? 1.780 -8.361 29.268 1.00 61.50 473 GLY A C 1
ATOM 3635 O O . GLY A 1 473 ? 1.113 -8.663 30.256 1.00 61.50 473 GLY A O 1
ATOM 3636 N N . ILE A 1 474 ? 1.311 -7.578 28.301 1.00 71.38 474 ILE A N 1
ATOM 3637 C CA . ILE A 1 474 ? -0.054 -7.052 28.179 1.00 71.38 474 ILE A CA 1
ATOM 3638 C C . ILE A 1 474 ? -0.522 -7.411 26.769 1.00 71.38 474 ILE A C 1
ATOM 3640 O O . ILE A 1 474 ? 0.281 -7.381 25.836 1.00 71.38 474 ILE A O 1
ATOM 3644 N N . ASP A 1 475 ? -1.793 -7.773 26.612 1.00 72.44 475 ASP A N 1
ATOM 3645 C CA . ASP A 1 475 ? -2.329 -8.337 25.369 1.00 72.44 475 ASP A CA 1
ATOM 3646 C C . ASP A 1 475 ? -2.602 -7.276 24.295 1.00 72.44 475 ASP A C 1
ATOM 3648 O O . ASP A 1 475 ? -2.580 -7.583 23.105 1.00 72.44 475 ASP A O 1
ATOM 3652 N N . GLY A 1 476 ? -2.796 -6.016 24.692 1.00 74.56 476 GLY A N 1
ATOM 3653 C CA . GLY A 1 476 ? -2.897 -4.891 23.768 1.00 74.56 476 GLY A CA 1
ATOM 3654 C C . GLY A 1 476 ? -3.230 -3.562 24.439 1.00 74.56 476 GLY A C 1
ATOM 3655 O O . GLY A 1 476 ? -3.469 -3.492 25.646 1.00 74.56 476 GLY A O 1
ATOM 3656 N N . VAL A 1 477 ? -3.241 -2.500 23.635 1.00 77.12 477 VAL A N 1
ATOM 3657 C CA . VAL A 1 477 ? -3.651 -1.147 24.042 1.00 77.12 477 VAL A CA 1
ATOM 3658 C C . VAL A 1 477 ? -5.034 -0.851 23.483 1.00 77.12 477 VAL A C 1
ATOM 3660 O O . VAL A 1 477 ? -5.330 -1.178 22.339 1.00 77.12 477 VAL A O 1
ATOM 3663 N N . ILE A 1 478 ? -5.869 -0.207 24.280 1.00 82.38 478 ILE A N 1
ATOM 3664 C CA . ILE A 1 478 ? -7.153 0.357 23.905 1.00 82.38 478 ILE A CA 1
ATOM 3665 C C . ILE A 1 478 ? -7.029 1.866 24.084 1.00 82.38 478 ILE A C 1
ATOM 3667 O O . ILE A 1 478 ? -6.608 2.336 25.144 1.00 82.38 478 ILE A O 1
ATOM 3671 N N . PHE A 1 479 ? -7.409 2.628 23.064 1.00 80.69 479 PHE A N 1
ATOM 3672 C CA . PHE A 1 479 ? -7.486 4.078 23.199 1.00 80.69 479 PHE A CA 1
ATOM 3673 C C . PHE A 1 479 ? -8.913 4.525 23.484 1.00 80.69 479 PHE A C 1
ATOM 3675 O O . PHE A 1 479 ? -9.837 4.158 22.760 1.00 80.69 479 PHE A O 1
ATOM 3682 N N . ALA A 1 480 ? -9.072 5.342 24.519 1.00 79.06 480 ALA A N 1
ATOM 3683 C CA . ALA A 1 480 ? -10.304 6.054 24.813 1.00 79.06 480 ALA A CA 1
ATOM 3684 C C . ALA A 1 480 ? -10.238 7.461 24.199 1.00 79.06 480 ALA A C 1
ATOM 3686 O O . ALA A 1 480 ? -9.300 8.213 24.475 1.00 79.06 480 ALA A O 1
ATOM 3687 N N . PHE A 1 481 ? -11.231 7.823 23.385 1.00 74.00 481 PHE A N 1
ATOM 3688 C CA . PHE A 1 481 ? -11.304 9.134 22.732 1.00 74.00 481 PHE A CA 1
ATOM 3689 C C . PHE A 1 481 ? -12.616 9.849 23.040 1.00 74.00 481 PHE A C 1
ATOM 3691 O O . PHE A 1 481 ? -13.685 9.241 22.984 1.00 74.00 481 PHE A O 1
ATOM 3698 N N . GLY A 1 482 ? -12.538 11.157 23.300 1.00 66.62 482 GLY A N 1
ATOM 3699 C CA . GLY A 1 482 ? -13.700 12.036 23.232 1.00 66.62 482 GLY A CA 1
ATOM 3700 C C . GLY A 1 482 ? -14.108 12.201 21.771 1.00 66.62 482 GLY A C 1
ATOM 3701 O O . GLY A 1 482 ? -13.433 12.885 21.007 1.00 66.62 482 GLY A O 1
ATOM 3702 N N . ALA A 1 483 ? -15.182 11.545 21.364 1.00 61.69 483 ALA A N 1
ATOM 3703 C CA . ALA A 1 483 ? -15.671 11.561 20.003 1.00 61.69 483 ALA A CA 1
ATOM 3704 C C . ALA A 1 483 ? -16.209 12.951 19.643 1.00 61.69 483 ALA A C 1
ATOM 3706 O O . ALA A 1 483 ? -17.265 13.361 20.117 1.00 61.69 483 ALA A O 1
ATOM 3707 N N . SER A 1 484 ? -15.465 13.673 18.806 1.00 58.84 484 SER A N 1
ATOM 3708 C CA . SER A 1 484 ? -16.051 14.612 17.842 1.00 58.84 484 SER A CA 1
ATOM 3709 C C . SER A 1 484 ? -16.495 13.822 16.614 1.00 58.84 484 SER A C 1
ATOM 3711 O O . SER A 1 484 ? -15.918 12.770 16.337 1.00 58.84 484 SER A O 1
ATOM 3713 N N . GLU A 1 485 ? -17.432 14.352 15.825 1.00 66.25 485 GLU A N 1
ATOM 3714 C CA . GLU A 1 485 ? -17.659 13.828 14.474 1.00 66.25 485 GLU A CA 1
ATOM 3715 C C . GLU A 1 485 ? -16.334 13.688 13.706 1.00 66.25 485 GLU A C 1
ATOM 3717 O O . GLU A 1 485 ? -15.477 14.582 13.747 1.00 66.25 485 GLU A O 1
ATOM 3722 N N . TYR A 1 486 ? -16.171 12.572 12.987 1.00 79.19 486 TYR A N 1
ATOM 3723 C CA . TYR A 1 486 ? -15.047 12.389 12.074 1.00 79.19 486 TYR A CA 1
ATOM 3724 C C . TYR A 1 486 ? -14.964 13.572 11.104 1.00 79.19 486 TYR A C 1
ATOM 3726 O O . TYR A 1 486 ? -16.001 14.069 10.655 1.00 79.19 486 TYR A O 1
ATOM 3734 N N . PRO A 1 487 ? -13.759 14.057 10.755 1.00 77.94 487 PRO A N 1
ATOM 3735 C CA . PRO A 1 487 ? -13.625 15.246 9.929 1.00 77.94 487 PRO A CA 1
ATOM 3736 C C . PRO A 1 487 ? -14.315 15.023 8.580 1.00 77.94 487 PRO A C 1
ATOM 3738 O O . PRO A 1 487 ? -13.831 14.276 7.735 1.00 77.94 487 PRO A O 1
ATOM 3741 N N . ARG A 1 488 ? -15.455 15.681 8.360 1.00 83.56 488 ARG A N 1
ATOM 3742 C CA . ARG A 1 488 ? -16.190 15.629 7.082 1.00 83.56 488 ARG A CA 1
ATOM 3743 C C . ARG A 1 488 ? -15.639 16.608 6.056 1.00 83.56 488 ARG A C 1
ATOM 3745 O O . ARG A 1 488 ? -15.964 16.531 4.876 1.00 83.56 488 ARG A O 1
ATOM 3752 N N . THR A 1 489 ? -14.811 17.554 6.497 1.00 80.50 489 THR A N 1
ATOM 3753 C CA . THR A 1 489 ? -14.173 18.544 5.631 1.00 80.50 489 THR A CA 1
ATOM 3754 C C . THR A 1 489 ? -12.744 18.809 6.081 1.00 80.50 489 THR A C 1
ATOM 3756 O O . THR A 1 489 ? -12.489 18.851 7.283 1.00 80.50 489 THR A O 1
ATOM 3759 N N . ALA A 1 490 ? -11.835 19.056 5.140 1.00 76.62 490 ALA A N 1
ATOM 3760 C CA . ALA A 1 490 ? -10.479 19.516 5.434 1.00 76.62 490 ALA A CA 1
ATOM 3761 C C . ALA A 1 490 ? -10.224 20.891 4.819 1.00 76.62 490 ALA A C 1
ATOM 3763 O O . ALA A 1 490 ? -10.643 21.180 3.693 1.00 76.62 490 ALA A O 1
ATOM 3764 N N . ALA A 1 491 ? -9.486 21.727 5.550 1.00 67.00 491 ALA A N 1
ATOM 3765 C CA . ALA A 1 491 ? -8.889 22.918 4.968 1.00 67.00 491 ALA A CA 1
ATOM 3766 C C . ALA A 1 491 ? -7.765 22.497 4.004 1.00 67.00 491 ALA A C 1
ATOM 3768 O O . ALA A 1 491 ? -6.974 21.608 4.337 1.00 67.00 491 ALA A O 1
ATOM 3769 N N . PRO A 1 492 ? -7.654 23.119 2.821 1.00 55.41 492 PRO A N 1
ATOM 3770 C CA . PRO A 1 492 ? -6.542 22.839 1.935 1.00 55.41 492 PRO A CA 1
ATOM 3771 C C . PRO A 1 492 ? -5.206 23.265 2.585 1.00 55.41 492 PRO A C 1
ATOM 3773 O O . PRO A 1 492 ? -5.169 24.178 3.425 1.00 55.41 492 PRO A O 1
ATOM 3776 N N . PRO A 1 493 ? -4.080 22.627 2.208 1.00 49.91 493 PRO A N 1
ATOM 3777 C CA . PRO A 1 493 ? -2.755 23.007 2.692 1.00 49.91 493 PRO A CA 1
ATOM 3778 C C . PRO A 1 493 ? -2.494 24.508 2.515 1.00 49.91 493 PRO A C 1
ATOM 3780 O O . PRO A 1 493 ? -2.975 25.111 1.556 1.00 49.91 493 PRO A O 1
ATOM 3783 N N . ALA A 1 494 ? -1.702 25.111 3.408 1.00 48.16 494 ALA A N 1
ATOM 3784 C CA . ALA A 1 494 ? -1.474 26.563 3.431 1.00 48.16 494 ALA A CA 1
ATOM 3785 C C . ALA A 1 494 ? -1.011 27.139 2.077 1.00 48.16 494 ALA A C 1
ATOM 3787 O O . ALA A 1 494 ? -1.467 28.204 1.674 1.00 48.16 494 ALA A O 1
ATOM 3788 N N . TRP A 1 495 ? -0.186 26.400 1.328 1.00 42.47 495 TRP A N 1
ATOM 3789 C CA . TRP A 1 495 ? 0.276 26.805 -0.005 1.00 42.47 495 TRP A CA 1
ATOM 3790 C C . TRP A 1 495 ? -0.840 26.861 -1.060 1.00 42.47 495 TRP A C 1
ATOM 3792 O O . TRP A 1 495 ? -0.696 27.550 -2.063 1.00 42.47 495 TRP A O 1
ATOM 3802 N N . ARG A 1 496 ? -1.952 26.147 -0.845 1.00 42.28 496 ARG A N 1
ATOM 3803 C CA . ARG A 1 496 ? -3.089 26.051 -1.770 1.00 42.28 496 ARG A CA 1
ATOM 3804 C C . ARG A 1 496 ? -4.234 27.003 -1.407 1.00 42.28 496 ARG A C 1
ATOM 3806 O O . ARG A 1 496 ? -4.960 27.425 -2.301 1.00 42.28 496 ARG A O 1
ATOM 3813 N N . ARG A 1 497 ? -4.338 27.411 -0.133 1.00 52.50 497 ARG A N 1
ATOM 3814 C CA . ARG A 1 497 ? -5.273 28.458 0.340 1.00 52.50 497 ARG A CA 1
ATOM 3815 C C . ARG A 1 497 ? -5.074 29.802 -0.366 1.00 52.50 497 ARG A C 1
ATOM 3817 O O . ARG A 1 497 ? -6.030 30.541 -0.559 1.00 52.50 497 ARG A O 1
ATOM 3824 N N . ALA A 1 498 ? -3.848 30.081 -0.809 1.00 49.59 498 ALA A N 1
ATOM 3825 C CA . ALA A 1 498 ? -3.514 31.281 -1.575 1.00 49.59 498 ALA A CA 1
ATOM 3826 C C . ALA A 1 498 ? -4.106 31.309 -3.001 1.00 49.59 498 ALA A C 1
ATOM 3828 O O . ALA A 1 498 ? -4.188 32.383 -3.588 1.00 49.59 498 ALA A O 1
ATOM 3829 N N . PHE A 1 499 ? -4.507 30.157 -3.557 1.00 44.53 499 PHE A N 1
ATOM 3830 C CA . PHE A 1 499 ? -4.994 30.035 -4.940 1.00 44.53 499 PHE A CA 1
ATOM 3831 C C . PHE A 1 499 ? -6.481 29.677 -5.015 1.00 44.53 499 PHE A C 1
ATOM 3833 O O . PHE A 1 499 ? -7.221 30.303 -5.766 1.00 44.53 499 PHE A O 1
ATOM 3840 N N . ASP A 1 500 ? -6.917 28.698 -4.218 1.00 50.25 500 ASP A N 1
ATOM 3841 C CA . ASP A 1 500 ? -8.291 28.172 -4.240 1.00 50.25 500 ASP A CA 1
ATOM 3842 C C . ASP A 1 500 ? -9.205 28.873 -3.202 1.00 50.25 500 ASP A C 1
ATOM 3844 O O . ASP A 1 500 ? -10.390 28.556 -3.091 1.00 50.25 500 ASP A O 1
ATOM 3848 N N . GLY A 1 501 ? -8.666 29.823 -2.424 1.00 53.88 501 GLY A N 1
ATOM 3849 C CA . GLY A 1 501 ? -9.336 30.432 -1.272 1.00 53.88 501 GLY A CA 1
ATOM 3850 C C . GLY A 1 501 ? -9.395 29.508 -0.047 1.00 53.88 501 GLY A C 1
ATOM 3851 O O . GLY A 1 501 ? -8.854 28.402 -0.039 1.00 53.88 501 GLY A O 1
ATOM 3852 N N . ASP A 1 502 ? -10.075 29.956 1.012 1.00 56.78 502 ASP A N 1
ATOM 3853 C CA . ASP A 1 502 ? -10.206 29.224 2.289 1.00 56.78 502 ASP A CA 1
ATOM 3854 C C . ASP A 1 502 ? -11.313 28.142 2.263 1.00 56.78 502 ASP A C 1
ATOM 3856 O O . ASP A 1 502 ? -11.806 27.686 3.297 1.00 56.78 502 ASP A O 1
ATOM 3860 N N . GLY A 1 503 ? -11.735 27.732 1.062 1.00 60.59 503 GLY A N 1
ATOM 3861 C CA . GLY A 1 503 ? -12.814 26.773 0.858 1.00 60.59 503 GLY A CA 1
ATOM 3862 C C . GLY A 1 503 ? -12.469 25.405 1.445 1.00 60.59 503 GLY A C 1
ATOM 3863 O O . GLY A 1 503 ? -11.560 24.721 0.970 1.00 60.59 503 GLY A O 1
ATOM 3864 N N . ARG A 1 504 ? -13.208 24.982 2.476 1.00 73.25 504 ARG A N 1
ATOM 3865 C CA . ARG A 1 504 ? -13.099 23.628 3.030 1.00 73.25 504 ARG A CA 1
ATOM 3866 C C . ARG A 1 504 ? -13.608 22.617 2.004 1.00 73.25 504 ARG A C 1
ATOM 3868 O O . ARG A 1 504 ? -14.715 22.756 1.489 1.00 73.25 504 ARG A O 1
ATOM 3875 N N . ARG A 1 505 ? -12.810 21.590 1.713 1.00 74.81 505 ARG A N 1
ATOM 3876 C CA . ARG A 1 505 ? -13.187 20.520 0.780 1.00 74.81 505 ARG A CA 1
ATOM 3877 C C . ARG A 1 505 ? -13.928 19.413 1.539 1.00 74.81 505 ARG A C 1
ATOM 3879 O O . ARG A 1 505 ? -13.423 19.016 2.592 1.00 74.81 505 ARG A O 1
ATOM 3886 N N . PRO A 1 506 ? -15.054 18.879 1.022 1.00 80.06 506 PRO A N 1
ATOM 3887 C CA . PRO A 1 506 ? -15.678 17.689 1.591 1.00 80.06 506 PRO A CA 1
ATOM 3888 C C . PRO A 1 506 ? -14.735 16.486 1.478 1.00 80.06 506 PRO A C 1
ATOM 3890 O O . PRO A 1 506 ? -14.087 16.283 0.448 1.00 80.06 506 PRO A O 1
ATOM 3893 N N . LEU A 1 507 ? -14.648 15.714 2.553 1.00 76.56 507 LEU A N 1
ATOM 3894 C CA . LEU A 1 507 ? -13.872 14.485 2.637 1.00 76.56 507 LEU A CA 1
ATOM 3895 C C . LEU A 1 507 ? -14.782 13.291 2.374 1.00 76.56 507 LEU A C 1
ATOM 3897 O O . LEU A 1 507 ? -15.927 13.260 2.821 1.00 76.56 507 LEU A O 1
ATOM 3901 N N . THR A 1 508 ? -14.255 12.293 1.669 1.00 79.88 508 THR A N 1
ATOM 3902 C CA . THR A 1 508 ? -14.884 10.971 1.635 1.00 79.88 508 THR A CA 1
ATOM 3903 C C . THR A 1 508 ? -14.683 10.271 2.990 1.00 79.88 508 THR A C 1
ATOM 3905 O O . THR A 1 508 ? -13.752 10.632 3.718 1.00 79.88 508 THR A O 1
ATOM 3908 N N . PRO A 1 509 ? -15.490 9.253 3.346 1.00 82.56 509 PRO A N 1
ATOM 3909 C CA . PRO A 1 509 ? -15.268 8.463 4.562 1.00 82.56 509 PRO A CA 1
ATOM 3910 C C . PRO A 1 509 ? -13.842 7.898 4.651 1.00 82.56 509 PRO A C 1
ATOM 3912 O O . PRO A 1 509 ? -13.192 7.959 5.693 1.00 82.56 509 PRO A O 1
ATOM 3915 N N . LYS A 1 510 ? -13.305 7.434 3.518 1.00 74.88 510 LYS A N 1
ATOM 3916 C CA . LYS A 1 510 ? -11.934 6.930 3.390 1.00 74.88 510 LYS A CA 1
ATOM 3917 C C . LYS A 1 510 ? -10.878 7.988 3.726 1.00 74.88 510 LYS A C 1
ATOM 3919 O O . LYS A 1 510 ? -9.943 7.697 4.477 1.00 74.88 510 LYS A O 1
ATOM 3924 N N . ASP A 1 511 ? -11.025 9.197 3.180 1.00 71.88 511 ASP A N 1
ATOM 3925 C CA . ASP A 1 511 ? -10.100 10.312 3.426 1.00 71.88 511 ASP A CA 1
ATOM 3926 C C . ASP A 1 511 ? -10.207 10.812 4.869 1.00 71.88 511 ASP A C 1
ATOM 3928 O O . ASP A 1 511 ? -9.200 11.148 5.489 1.00 71.88 511 ASP A O 1
ATOM 3932 N N . SER A 1 512 ? -11.424 10.820 5.416 1.00 79.81 512 SER A N 1
ATOM 3933 C CA . SER A 1 512 ? -11.697 11.171 6.808 1.00 79.81 512 SER A CA 1
ATOM 3934 C C . SER A 1 512 ? -11.027 10.195 7.778 1.00 79.81 512 SER A C 1
ATOM 3936 O O . SER A 1 512 ? -10.327 10.630 8.692 1.00 79.81 512 SER A O 1
ATOM 3938 N N . ALA A 1 513 ? -11.133 8.884 7.526 1.00 76.12 513 ALA A N 1
ATOM 3939 C CA . ALA A 1 513 ? -10.455 7.843 8.298 1.00 76.12 513 ALA A CA 1
ATOM 3940 C C . ALA A 1 513 ? -8.923 7.983 8.247 1.00 76.12 513 ALA A C 1
ATOM 3942 O O . ALA A 1 513 ? -8.245 7.883 9.272 1.00 76.12 513 ALA A O 1
ATOM 3943 N N . ALA A 1 514 ? -8.365 8.235 7.058 1.00 68.06 514 ALA A N 1
ATOM 3944 C CA . ALA A 1 514 ? -6.924 8.403 6.879 1.00 68.06 514 ALA A CA 1
ATOM 3945 C C . ALA A 1 514 ? -6.407 9.656 7.604 1.00 68.06 514 ALA A C 1
ATOM 3947 O O . ALA A 1 514 ? -5.411 9.579 8.324 1.00 68.06 514 ALA A O 1
ATOM 3948 N N . LEU A 1 515 ? -7.119 10.780 7.466 1.00 74.06 515 LEU A N 1
ATOM 3949 C CA . LEU A 1 515 ? -6.798 12.034 8.143 1.00 74.06 515 LEU A CA 1
ATOM 3950 C C . LEU A 1 515 ? -6.903 11.890 9.663 1.00 74.06 515 LEU A C 1
ATOM 3952 O O . LEU A 1 515 ? -6.004 12.314 10.383 1.00 74.06 515 LEU A O 1
ATOM 3956 N N . TRP A 1 516 ? -7.971 11.255 10.155 1.00 78.00 516 TRP A N 1
ATOM 3957 C CA . TRP A 1 516 ? -8.144 10.993 11.581 1.00 78.00 516 TRP A CA 1
ATOM 3958 C C . TRP A 1 516 ? -6.948 10.211 12.126 1.00 78.00 516 TRP A C 1
ATOM 3960 O O . TRP A 1 516 ? -6.330 10.624 13.109 1.00 78.00 516 TRP A O 1
ATOM 3970 N N . ARG A 1 517 ? -6.555 9.131 11.444 1.00 73.56 517 ARG A N 1
ATOM 3971 C CA . ARG A 1 517 ? -5.411 8.308 11.844 1.00 73.56 517 ARG A CA 1
ATOM 3972 C C . ARG A 1 517 ? -4.100 9.092 11.828 1.00 73.56 517 ARG A C 1
ATOM 3974 O O . ARG A 1 517 ? -3.293 8.927 12.737 1.00 73.56 517 ARG A O 1
ATOM 3981 N N . GLU A 1 518 ? -3.878 9.931 10.820 1.00 68.81 518 GLU A N 1
ATOM 3982 C CA . GLU A 1 518 ? -2.695 10.793 10.742 1.00 68.81 518 GLU A CA 1
ATOM 3983 C C . GLU A 1 518 ? -2.634 11.770 11.922 1.00 68.81 518 GLU A C 1
ATOM 3985 O O . GLU A 1 518 ? -1.604 11.851 12.589 1.00 68.81 518 GLU A O 1
ATOM 3990 N N . CYS A 1 519 ? -3.740 12.450 12.228 1.00 70.62 519 CYS A N 1
ATOM 3991 C CA . CYS A 1 519 ? -3.802 13.416 13.324 1.00 70.62 519 CYS A CA 1
ATOM 3992 C C . CYS A 1 519 ? -3.599 12.779 14.706 1.00 70.62 519 CYS A C 1
ATOM 3994 O O . CYS A 1 519 ? -2.954 13.388 15.553 1.00 70.62 519 CYS A O 1
ATOM 3996 N N . HIS A 1 520 ? -4.130 11.573 14.932 1.00 69.12 520 HIS A N 1
ATOM 3997 C CA . HIS A 1 520 ? -4.184 10.970 16.270 1.00 69.12 520 HIS A CA 1
ATOM 3998 C C . HIS A 1 520 ? -3.106 9.912 16.519 1.00 69.12 520 HIS A C 1
ATOM 4000 O O . HIS A 1 520 ? -2.716 9.699 17.659 1.00 69.12 520 HIS A O 1
ATOM 4006 N N . LEU A 1 521 ? -2.634 9.222 15.476 1.00 67.06 521 LEU A N 1
ATOM 4007 C CA . LEU A 1 521 ? -1.677 8.113 15.594 1.00 67.06 521 LEU A CA 1
ATOM 4008 C C . LEU A 1 521 ? -0.417 8.322 14.737 1.00 67.06 521 LEU A C 1
ATOM 4010 O O . LEU A 1 521 ? 0.536 7.553 14.856 1.00 67.06 521 LEU A O 1
ATOM 4014 N N . GLY A 1 522 ? -0.381 9.339 13.865 1.00 58.00 522 GLY A N 1
ATOM 4015 C CA . GLY A 1 522 ? 0.684 9.520 12.870 1.00 58.00 522 GLY A CA 1
ATOM 4016 C C . GLY A 1 522 ? 2.076 9.779 13.453 1.00 58.00 522 GLY A C 1
ATOM 4017 O O . GLY A 1 522 ? 3.068 9.474 12.794 1.00 58.00 522 GLY A O 1
ATOM 4018 N N . GLN A 1 523 ? 2.158 10.290 14.685 1.00 53.47 523 GLN A N 1
ATOM 4019 C CA . GLN A 1 523 ? 3.421 10.584 15.379 1.00 53.47 523 GLN A CA 1
ATOM 4020 C C . GLN A 1 523 ? 3.798 9.537 16.438 1.00 53.47 523 GLN A C 1
ATOM 4022 O O . GLN A 1 523 ? 4.792 9.704 17.144 1.00 53.47 523 GLN A O 1
ATOM 4027 N N . SER A 1 524 ? 3.009 8.472 16.585 1.00 53.88 524 SER A N 1
ATOM 4028 C CA . SER A 1 524 ? 3.068 7.603 17.760 1.00 53.88 524 SER A CA 1
ATOM 4029 C C . SER A 1 524 ? 3.677 6.242 17.447 1.00 53.88 524 SER A C 1
ATOM 4031 O O . SER A 1 524 ? 3.228 5.526 16.551 1.00 53.88 524 SER A O 1
ATOM 4033 N N . ASP A 1 525 ? 4.678 5.845 18.235 1.00 51.62 525 ASP A N 1
ATOM 4034 C CA . ASP A 1 525 ? 5.349 4.552 18.100 1.00 51.62 525 ASP A CA 1
ATOM 4035 C C . ASP A 1 525 ? 4.538 3.420 18.767 1.00 51.62 525 ASP A C 1
ATOM 4037 O O . ASP A 1 525 ? 4.925 2.865 19.793 1.00 51.62 525 ASP A O 1
ATOM 4041 N N . LEU A 1 526 ? 3.401 3.034 18.171 1.00 53.56 526 LEU A N 1
ATOM 4042 C CA . LEU A 1 526 ? 2.519 1.935 18.644 1.00 53.56 526 LEU A CA 1
ATOM 4043 C C . LEU A 1 526 ? 3.084 0.543 18.373 1.00 53.56 526 LEU A C 1
ATOM 4045 O O . LEU A 1 526 ? 2.399 -0.447 18.138 1.00 53.56 526 LEU A O 1
ATOM 4049 N N . SER A 1 527 ? 4.388 0.478 18.278 1.00 48.16 527 SER A N 1
ATOM 4050 C CA . SER A 1 527 ? 5.068 -0.642 17.704 1.00 48.16 527 SER A CA 1
ATOM 4051 C C . SER A 1 527 ? 5.270 -1.712 18.786 1.00 48.16 527 SER A C 1
ATOM 4053 O O . SER A 1 527 ? 5.393 -2.887 18.482 1.00 48.16 527 SER A O 1
ATOM 4055 N N . ARG A 1 528 ? 5.335 -1.345 20.068 1.00 49.34 528 ARG A N 1
ATOM 4056 C CA . ARG A 1 528 ? 5.654 -2.276 21.164 1.00 49.34 528 ARG A CA 1
ATOM 4057 C C . ARG A 1 528 ? 4.434 -2.989 21.768 1.00 49.34 528 ARG A C 1
ATOM 4059 O O . ARG A 1 528 ? 4.632 -4.049 22.350 1.00 49.34 528 ARG A O 1
ATOM 4066 N N . LEU A 1 529 ? 3.214 -2.479 21.578 1.00 55.22 529 LEU A N 1
ATOM 4067 C CA . LEU A 1 529 ? 1.967 -3.158 21.953 1.00 55.22 529 LEU A CA 1
ATOM 4068 C C . LEU A 1 529 ? 0.952 -3.091 20.799 1.00 55.22 529 LEU A C 1
ATOM 4070 O O . LEU A 1 529 ? 0.776 -2.016 20.225 1.00 55.22 529 LEU A O 1
ATOM 4074 N N . PRO A 1 530 ? 0.273 -4.199 20.443 1.00 62.41 530 PRO A N 1
ATOM 4075 C CA . PRO A 1 530 ? -0.775 -4.173 19.428 1.00 62.41 530 PRO A CA 1
ATOM 4076 C C . PRO A 1 530 ? -1.933 -3.275 19.887 1.00 62.41 530 PRO A C 1
ATOM 4078 O O . PRO A 1 530 ? -2.414 -3.403 21.013 1.00 62.41 530 PRO A O 1
ATOM 4081 N N . LEU A 1 531 ? -2.398 -2.375 19.016 1.00 67.94 531 LEU A N 1
ATOM 4082 C CA . LEU A 1 531 ? -3.660 -1.670 19.230 1.00 67.94 531 LEU A CA 1
ATOM 4083 C C . LEU A 1 531 ? -4.797 -2.695 19.134 1.00 67.94 531 LEU A C 1
ATOM 4085 O O . LEU A 1 531 ? -5.069 -3.213 18.054 1.00 67.94 531 LEU A O 1
ATOM 4089 N N . ALA A 1 532 ? -5.436 -2.986 20.263 1.00 72.44 532 ALA A N 1
ATOM 4090 C CA . ALA A 1 532 ? -6.608 -3.847 20.339 1.00 72.44 532 ALA A CA 1
ATOM 4091 C C . ALA A 1 532 ? -7.850 -3.140 19.778 1.00 72.44 532 ALA A C 1
ATOM 4093 O O . ALA A 1 532 ? -8.682 -3.775 19.141 1.00 72.44 532 ALA A O 1
ATOM 4094 N N . GLY A 1 533 ? -7.945 -1.818 19.955 1.00 77.88 533 GLY A N 1
ATOM 4095 C CA . GLY A 1 533 ? -8.931 -0.993 19.265 1.00 77.88 533 GLY A CA 1
ATOM 4096 C C . GLY A 1 533 ? -9.243 0.324 19.967 1.00 77.88 533 GLY A C 1
ATOM 4097 O O . GLY A 1 533 ? -8.544 0.746 20.889 1.00 77.88 533 GLY A O 1
ATOM 4098 N N . LEU A 1 534 ? -10.289 0.992 19.491 1.00 81.50 534 LEU A N 1
ATOM 4099 C CA . LEU A 1 534 ? -10.748 2.290 19.975 1.00 81.50 534 LEU A CA 1
ATOM 4100 C C . LEU A 1 534 ? -12.069 2.166 20.730 1.00 81.50 534 LEU A C 1
ATOM 4102 O O . LEU A 1 534 ? -12.998 1.520 20.249 1.00 81.50 534 LEU A O 1
ATOM 4106 N N . VAL A 1 535 ? -12.174 2.843 21.868 1.00 83.62 535 VAL A N 1
ATOM 4107 C CA . VAL A 1 535 ? -13.443 3.094 22.555 1.00 83.62 535 VAL A CA 1
ATOM 4108 C C . VAL A 1 535 ? -13.770 4.573 22.407 1.00 83.62 535 VAL A C 1
ATOM 4110 O O . VAL A 1 535 ? -13.024 5.439 22.868 1.00 83.62 535 VAL A O 1
ATOM 4113 N N . ALA A 1 536 ? -14.886 4.859 21.746 1.00 81.31 536 ALA A N 1
ATOM 4114 C CA . ALA A 1 536 ? -15.369 6.215 21.538 1.00 81.31 536 ALA A CA 1
ATOM 4115 C C . ALA A 1 536 ? -16.312 6.628 22.679 1.00 81.31 536 ALA A C 1
ATOM 4117 O O . ALA A 1 536 ? -17.198 5.866 23.076 1.00 81.31 536 ALA A O 1
ATOM 4118 N N . LEU A 1 537 ? -16.126 7.839 23.208 1.00 76.31 537 LEU A N 1
ATOM 4119 C CA . LEU A 1 537 ? -17.023 8.457 24.182 1.00 76.31 537 LEU A CA 1
ATOM 4120 C C . LEU A 1 537 ? -17.637 9.731 23.594 1.00 76.31 537 LEU A C 1
ATOM 4122 O O . LEU A 1 537 ? -16.889 10.651 23.277 1.00 76.31 537 LEU A O 1
ATOM 4126 N N . PRO A 1 538 ? -18.968 9.848 23.502 1.00 71.19 538 PRO A N 1
ATOM 4127 C CA . PRO A 1 538 ? -19.631 11.065 23.056 1.00 71.19 538 PRO A CA 1
ATOM 4128 C C . PRO A 1 538 ? -19.220 12.269 23.905 1.00 71.19 538 PRO A C 1
ATOM 4130 O O . PRO A 1 538 ? -19.136 12.171 25.137 1.00 71.19 538 PRO A O 1
ATOM 4133 N N . LYS A 1 539 ? -19.007 13.425 23.268 1.00 65.06 539 LYS A N 1
ATOM 4134 C CA . LYS A 1 539 ? -18.842 14.686 23.999 1.00 65.06 539 LYS A CA 1
ATOM 4135 C C . LYS A 1 539 ? -20.129 15.044 24.748 1.00 65.06 539 LYS A C 1
ATOM 4137 O O . LYS A 1 539 ? -21.244 14.730 24.331 1.00 65.06 539 LYS A O 1
ATOM 4142 N N . ARG A 1 540 ? -19.973 15.712 25.895 1.00 59.03 540 ARG A N 1
ATOM 4143 C CA . ARG A 1 540 ? -21.093 16.134 26.752 1.00 59.03 540 ARG A CA 1
ATOM 4144 C C . ARG A 1 540 ? -22.051 17.018 25.940 1.00 59.03 540 ARG A C 1
ATOM 4146 O O . ARG A 1 540 ? -21.621 18.029 25.399 1.00 59.03 540 ARG A O 1
ATOM 4153 N N . ASN A 1 541 ? -23.337 16.658 25.921 1.00 55.12 541 ASN A N 1
ATOM 4154 C CA . ASN A 1 541 ? -24.424 17.329 25.187 1.00 55.12 541 ASN A CA 1
ATOM 4155 C C . ASN A 1 541 ? -24.424 17.167 23.652 1.00 55.12 541 ASN A C 1
ATOM 4157 O O . ASN A 1 541 ? -25.255 17.795 22.999 1.00 55.12 541 ASN A O 1
ATOM 4161 N N . GLU A 1 542 ? -23.564 16.328 23.068 1.00 58.75 542 GLU A N 1
ATOM 4162 C CA . GLU A 1 542 ? -23.671 15.967 21.650 1.00 58.75 542 GLU A CA 1
ATOM 4163 C C . GLU A 1 542 ? -24.549 14.718 21.499 1.00 58.75 542 GLU A C 1
ATOM 4165 O O . GLU A 1 542 ? -24.344 13.693 22.156 1.00 58.75 542 GLU A O 1
ATOM 4170 N N . GLN A 1 543 ? -25.580 14.821 20.661 1.00 54.09 543 GLN A N 1
ATOM 4171 C CA . GLN A 1 543 ? -26.450 13.696 20.336 1.00 54.09 543 GLN A CA 1
ATOM 4172 C C . GLN A 1 543 ? -25.698 12.771 19.373 1.00 54.09 543 GLN A C 1
ATOM 4174 O O . GLN A 1 543 ? -25.201 13.224 18.345 1.00 54.09 543 GLN A O 1
ATOM 4179 N N . MET A 1 544 ? -25.609 11.481 19.709 1.00 56.38 544 MET A N 1
ATOM 4180 C CA . MET A 1 544 ? -25.019 10.473 18.825 1.00 56.38 544 MET A CA 1
ATOM 4181 C C . MET A 1 544 ? -25.836 10.405 17.530 1.00 56.38 544 MET A C 1
ATOM 4183 O O . MET A 1 544 ? -26.961 9.908 17.530 1.00 56.38 544 MET A O 1
ATOM 4187 N N . LEU A 1 545 ? -25.265 10.884 16.429 1.00 54.00 545 LEU A N 1
ATOM 4188 C CA . LEU A 1 545 ? -25.757 10.609 15.085 1.00 54.00 545 LEU A CA 1
ATOM 4189 C C . LEU A 1 545 ? -24.763 9.651 14.434 1.00 54.00 545 LEU A C 1
ATOM 4191 O O . LEU A 1 545 ? -23.849 10.065 13.729 1.00 54.00 545 LEU A O 1
ATOM 4195 N N . SER A 1 546 ? -24.920 8.356 14.722 1.00 64.19 546 SER A N 1
ATOM 4196 C CA . SER A 1 546 ? -24.322 7.321 13.881 1.00 64.19 546 SER A CA 1
ATOM 4197 C C . SER A 1 546 ? -25.060 7.373 12.545 1.00 64.19 546 SER A C 1
ATOM 4199 O O . SER A 1 546 ? -26.219 6.975 12.439 1.00 64.19 546 SER A O 1
ATOM 4201 N N . ASP A 1 547 ? -24.433 8.010 11.563 1.00 76.69 547 ASP A N 1
ATOM 4202 C CA . ASP A 1 547 ? -24.905 8.055 10.189 1.00 76.69 547 ASP A CA 1
ATOM 4203 C C . ASP A 1 547 ? -24.044 7.147 9.304 1.00 76.69 547 ASP A C 1
ATOM 4205 O O . ASP A 1 547 ? -22.942 6.742 9.678 1.00 76.69 547 ASP A O 1
ATOM 4209 N N . ALA A 1 548 ? -24.524 6.859 8.093 1.00 83.25 548 ALA A N 1
ATOM 4210 C CA . ALA A 1 548 ? -23.825 5.978 7.155 1.00 83.25 548 ALA A CA 1
ATOM 4211 C C . ALA A 1 548 ? -22.383 6.435 6.858 1.00 83.25 548 ALA A C 1
ATOM 4213 O O . ALA A 1 548 ? -21.524 5.616 6.543 1.00 83.25 548 ALA A O 1
ATOM 4214 N N . PHE A 1 549 ? -22.104 7.741 6.961 1.00 85.25 549 PHE A N 1
ATOM 4215 C CA . PHE A 1 549 ? -20.750 8.272 6.825 1.00 85.25 549 PHE A CA 1
ATOM 4216 C C . PHE A 1 549 ? -19.853 7.793 7.969 1.00 85.25 549 PHE A C 1
ATOM 4218 O O . PHE A 1 549 ? -18.768 7.283 7.715 1.00 85.25 549 PHE A O 1
ATOM 4225 N N . THR A 1 550 ? -20.310 7.931 9.214 1.00 84.00 550 THR A N 1
ATOM 4226 C CA . THR A 1 550 ? -19.578 7.513 10.416 1.00 84.00 550 THR A CA 1
ATOM 4227 C C . THR A 1 550 ? -19.270 6.019 10.386 1.00 84.00 550 THR A C 1
ATOM 4229 O O . THR A 1 550 ? -18.115 5.637 10.553 1.00 84.00 550 THR A O 1
ATOM 4232 N N . GLU A 1 551 ? -20.256 5.182 10.060 1.00 83.88 551 GLU A N 1
ATOM 4233 C CA . GLU A 1 551 ? -20.059 3.731 9.939 1.00 83.88 551 GLU A CA 1
ATOM 4234 C C . GLU A 1 551 ? -19.005 3.374 8.876 1.00 83.88 551 GLU A C 1
ATOM 4236 O O . GLU A 1 551 ? -18.138 2.533 9.108 1.00 83.88 551 GLU A O 1
ATOM 4241 N N . GLN A 1 552 ? -19.019 4.058 7.726 1.00 82.38 552 GLN A N 1
ATOM 4242 C CA . GLN A 1 552 ? -18.017 3.858 6.673 1.00 82.38 552 GLN A CA 1
ATOM 4243 C C . GLN A 1 552 ? -16.620 4.332 7.094 1.00 82.38 552 GLN A C 1
ATOM 4245 O O . GLN A 1 552 ? -15.623 3.709 6.729 1.00 82.38 552 GLN A O 1
ATOM 4250 N N . VAL A 1 553 ? -16.516 5.418 7.869 1.00 82.56 553 VAL A N 1
ATOM 4251 C CA . VAL A 1 553 ? -15.230 5.861 8.431 1.00 82.56 553 VAL A CA 1
ATOM 4252 C C . VAL A 1 553 ? -14.669 4.801 9.381 1.00 82.56 553 VAL A C 1
ATOM 4254 O O . VAL A 1 553 ? -13.487 4.475 9.293 1.00 82.56 553 VAL A O 1
ATOM 4257 N N . GLU A 1 554 ? -15.498 4.233 10.256 1.00 84.38 554 GLU A N 1
ATOM 4258 C CA . GLU A 1 554 ? -15.096 3.188 11.207 1.00 84.38 554 GLU A CA 1
ATOM 4259 C C . GLU A 1 554 ? -14.685 1.882 10.531 1.00 84.38 554 GLU A C 1
ATOM 4261 O O . GLU A 1 554 ? -13.699 1.256 10.938 1.00 84.38 554 GLU A O 1
ATOM 4266 N N . ASP A 1 555 ? -15.390 1.493 9.468 1.00 78.62 555 ASP A N 1
ATOM 4267 C CA . ASP A 1 555 ? -14.997 0.369 8.623 1.00 78.62 555 ASP A CA 1
ATOM 4268 C C . ASP A 1 555 ? -13.615 0.623 7.998 1.00 78.62 555 ASP A C 1
ATOM 4270 O O . ASP A 1 555 ? -12.707 -0.202 8.120 1.00 78.62 555 ASP A O 1
ATOM 4274 N N . HIS A 1 556 ? -13.382 1.813 7.434 1.00 73.94 556 HIS A N 1
ATOM 4275 C CA . HIS A 1 556 ? -12.069 2.183 6.901 1.00 73.94 556 HIS A CA 1
ATOM 4276 C C . HIS A 1 556 ? -10.971 2.235 7.976 1.00 73.94 556 HIS A C 1
ATOM 4278 O O . HIS A 1 556 ? -9.868 1.744 7.734 1.00 73.94 556 HIS A O 1
ATOM 4284 N N . LEU A 1 557 ? -11.243 2.763 9.173 1.00 70.88 557 LEU A N 1
ATOM 4285 C CA . LEU A 1 557 ? -10.294 2.735 10.295 1.00 70.88 557 LEU A CA 1
ATOM 4286 C C . LEU A 1 557 ? -9.936 1.298 10.688 1.00 70.88 557 LEU A C 1
ATOM 4288 O O . LEU A 1 557 ? -8.756 0.989 10.891 1.00 70.88 557 LEU A O 1
ATOM 4292 N N . SER A 1 558 ? -10.929 0.408 10.718 1.00 70.94 558 SER A N 1
ATOM 4293 C CA . SER A 1 558 ? -10.733 -1.019 10.977 1.00 70.94 558 SER A CA 1
ATOM 4294 C C . SER A 1 558 ? -9.862 -1.661 9.898 1.00 70.94 558 SER A C 1
ATOM 4296 O O . SER A 1 558 ? -8.879 -2.323 10.236 1.00 70.94 558 SER A O 1
ATOM 4298 N N . ARG A 1 559 ? -10.119 -1.369 8.614 1.00 60.94 559 ARG A N 1
ATOM 4299 C CA . ARG A 1 559 ? -9.269 -1.800 7.485 1.00 60.94 559 ARG A CA 1
ATOM 4300 C C . ARG A 1 559 ? -7.830 -1.296 7.608 1.00 60.94 559 ARG A C 1
ATOM 4302 O O . ARG A 1 559 ? -6.898 -2.000 7.233 1.00 60.94 559 ARG A O 1
ATOM 4309 N N . TYR A 1 560 ? -7.617 -0.110 8.174 1.00 58.75 560 TYR A N 1
ATOM 4310 C CA . TYR A 1 560 ? -6.272 0.420 8.423 1.00 58.75 560 TYR A CA 1
ATOM 4311 C C . TYR A 1 560 ? -5.577 -0.241 9.633 1.00 58.75 560 TYR A C 1
ATOM 4313 O O . TYR A 1 560 ? -4.400 0.022 9.904 1.00 58.75 560 TYR A O 1
ATOM 4321 N N . GLY A 1 561 ? -6.259 -1.106 10.386 1.00 60.84 561 GLY A N 1
ATOM 4322 C CA . GLY A 1 561 ? -5.743 -1.740 11.601 1.00 60.84 561 GLY A CA 1
ATOM 4323 C C . GLY A 1 561 ? -5.953 -0.901 12.863 1.00 60.84 561 GLY A C 1
ATOM 4324 O O . GLY A 1 561 ? -5.190 -1.026 13.816 1.00 60.84 561 GLY A O 1
ATOM 4325 N N . THR A 1 562 ? -6.950 -0.017 12.857 1.00 71.62 562 THR A N 1
ATOM 4326 C CA . THR A 1 562 ? -7.427 0.752 14.014 1.00 71.62 562 THR A CA 1
ATOM 4327 C C . THR A 1 562 ? -8.909 0.421 14.227 1.00 71.62 562 THR A C 1
ATOM 4329 O O . THR A 1 562 ? -9.769 1.241 13.912 1.00 71.62 562 THR A O 1
ATOM 4332 N N . PRO A 1 563 ? -9.242 -0.796 14.693 1.00 78.06 563 PRO A N 1
ATOM 4333 C CA . PRO A 1 563 ? -10.634 -1.203 14.825 1.00 78.06 563 PRO A CA 1
ATOM 4334 C C . PRO A 1 563 ? -11.353 -0.385 15.895 1.00 78.06 563 PRO A C 1
ATOM 4336 O O . PRO A 1 563 ? -10.820 -0.164 16.985 1.00 78.06 563 PRO A O 1
ATOM 4339 N N . VAL A 1 564 ? -12.584 0.032 15.606 1.00 82.44 564 VAL A N 1
ATOM 4340 C CA . VAL A 1 564 ? -13.461 0.654 16.604 1.00 82.44 564 VAL A CA 1
ATOM 4341 C C . VAL A 1 564 ? -14.198 -0.450 17.361 1.00 82.44 564 VAL A C 1
ATOM 4343 O O . VAL A 1 564 ? -14.981 -1.224 16.802 1.00 82.44 564 VAL A O 1
ATOM 4346 N N . LEU A 1 565 ? -13.905 -0.570 18.656 1.00 81.81 565 LEU A N 1
ATOM 4347 C CA . LEU A 1 565 ? -14.514 -1.573 19.531 1.00 81.81 565 LEU A CA 1
ATOM 4348 C C . LEU A 1 565 ? -15.979 -1.228 19.779 1.00 81.81 565 LEU A C 1
ATOM 4350 O O . LEU A 1 565 ? -16.841 -2.100 19.695 1.00 81.81 565 LEU A O 1
ATOM 4354 N N . GLY A 1 566 ? -16.268 0.051 19.988 1.00 80.88 566 GLY A N 1
ATOM 4355 C CA . GLY A 1 566 ? -17.628 0.551 20.083 1.00 80.88 566 GLY A CA 1
ATOM 4356 C C . GLY A 1 566 ? -17.706 1.922 20.734 1.00 80.88 566 GLY A C 1
ATOM 4357 O O . GLY A 1 566 ? -16.700 2.498 21.162 1.00 80.88 566 GLY A O 1
ATOM 4358 N N . TRP A 1 567 ? -18.939 2.408 20.816 1.00 82.31 567 TRP A N 1
ATOM 4359 C CA . TRP A 1 567 ? -19.295 3.671 21.442 1.00 82.31 567 TRP A CA 1
ATOM 4360 C C . TRP A 1 567 ? -19.933 3.400 22.791 1.00 82.31 567 TRP A C 1
ATOM 4362 O O . TRP A 1 567 ? -20.887 2.628 22.887 1.00 82.31 567 TRP A O 1
ATOM 4372 N N . LEU A 1 568 ? -19.430 4.055 23.830 1.00 80.19 568 LEU A N 1
ATOM 4373 C CA . LEU A 1 568 ? -20.156 4.134 25.089 1.00 80.19 568 LEU A CA 1
ATOM 4374 C C . LEU A 1 568 ? -21.248 5.208 24.960 1.00 80.19 568 LEU A C 1
ATOM 4376 O O . LEU A 1 568 ? -20.993 6.239 24.346 1.00 80.19 568 LEU A O 1
ATOM 4380 N N . PRO A 1 569 ? -22.453 5.033 25.525 1.00 76.12 569 PRO A N 1
ATOM 4381 C CA . PRO A 1 569 ? -23.506 6.043 25.403 1.00 76.12 569 PRO A CA 1
ATOM 4382 C C . PRO A 1 569 ? -23.122 7.374 26.094 1.00 76.12 569 PRO A C 1
ATOM 4384 O O . PRO A 1 569 ? -22.187 7.416 26.905 1.00 76.12 569 PRO A O 1
ATOM 4387 N N . PRO A 1 570 ? -23.786 8.502 25.783 1.00 70.75 570 PRO A N 1
ATOM 4388 C CA . PRO A 1 570 ? -23.504 9.770 26.450 1.00 70.75 570 PRO A CA 1
ATOM 4389 C C . PRO A 1 570 ? -23.832 9.679 27.946 1.00 70.75 570 PRO A C 1
ATOM 4391 O O . PRO A 1 570 ? -24.783 9.014 28.353 1.00 70.75 570 PRO A O 1
ATOM 4394 N N . VAL A 1 571 ? -23.053 10.369 28.780 1.00 65.00 571 VAL A N 1
ATOM 4395 C CA . VAL A 1 571 ? -23.339 10.453 30.218 1.00 65.00 571 VAL A CA 1
ATOM 4396 C C . VAL A 1 571 ? -24.596 11.304 30.407 1.00 65.00 571 VAL A C 1
ATOM 4398 O O . VAL A 1 571 ? -24.580 12.498 30.097 1.00 65.00 571 VAL A O 1
ATOM 4401 N N . ALA A 1 572 ? -25.681 10.706 30.908 1.00 51.97 572 ALA A N 1
ATOM 4402 C CA . ALA A 1 572 ? -26.877 11.448 31.298 1.00 51.97 572 ALA A CA 1
ATOM 4403 C C . ALA A 1 572 ? -26.485 12.525 32.329 1.00 51.97 572 ALA A C 1
ATOM 4405 O O . ALA A 1 572 ? -25.737 12.245 33.268 1.00 51.97 572 ALA A O 1
ATOM 4406 N N . GLY A 1 573 ? -26.910 13.772 32.083 1.00 48.19 573 GLY A N 1
ATOM 4407 C CA . GLY A 1 573 ? -26.414 14.982 32.751 1.00 48.19 573 GLY A CA 1
ATOM 4408 C C . GLY A 1 573 ? -26.354 14.903 34.280 1.00 48.19 573 GLY A C 1
ATOM 4409 O O . GLY A 1 573 ? -27.092 14.139 34.883 1.00 48.19 573 GLY A O 1
ATOM 4410 N N . GLU A 1 574 ? -25.456 15.709 34.873 1.00 40.72 574 GLU A N 1
ATOM 4411 C CA . GLU A 1 574 ? -25.104 15.793 36.306 1.00 40.72 574 GLU A CA 1
ATOM 4412 C C . GLU A 1 574 ? -25.951 14.927 37.242 1.00 40.72 574 GLU A C 1
ATOM 4414 O O . GLU A 1 574 ? -26.754 15.428 38.031 1.00 40.72 574 GLU A O 1
ATOM 4419 N N . ALA A 1 575 ? -25.689 13.621 37.242 1.00 40.38 575 ALA A N 1
ATOM 4420 C CA . ALA A 1 575 ? -25.981 12.804 38.399 1.00 40.38 575 ALA A CA 1
ATOM 4421 C C . ALA A 1 575 ? -25.004 13.247 39.495 1.00 40.38 575 ALA A C 1
ATOM 4423 O O . ALA A 1 575 ? -24.009 12.588 39.786 1.00 40.38 575 ALA A O 1
ATOM 4424 N N . ARG A 1 576 ? -25.271 14.410 40.106 1.00 37.47 576 ARG A N 1
ATOM 4425 C CA . ARG A 1 576 ? -24.807 14.680 41.460 1.00 37.47 576 ARG A CA 1
ATOM 4426 C C . ARG A 1 576 ? -25.294 13.482 42.254 1.00 37.47 576 ARG A C 1
ATOM 4428 O O . ARG A 1 576 ? -26.501 13.319 42.426 1.00 37.47 576 ARG A O 1
ATOM 4435 N N . LEU A 1 577 ? -24.368 12.636 42.698 1.00 39.97 577 LEU A N 1
ATOM 4436 C CA . LEU A 1 577 ? -24.619 11.687 43.772 1.00 39.97 577 LEU A CA 1
ATOM 4437 C C . LEU A 1 577 ? -25.042 12.527 44.982 1.00 39.97 577 LEU A C 1
ATOM 4439 O O . LEU A 1 577 ? -24.222 12.993 45.777 1.00 39.97 577 LEU A O 1
ATOM 4443 N N . LEU A 1 578 ? -26.341 12.828 45.041 1.00 33.41 578 LEU A N 1
ATOM 4444 C CA . LEU A 1 578 ? -26.973 13.481 46.166 1.00 33.41 578 LEU A CA 1
ATOM 4445 C C . LEU A 1 578 ? -26.716 12.567 47.354 1.00 33.41 578 LEU A C 1
ATOM 4447 O O . LEU A 1 578 ? -26.918 11.353 47.293 1.00 33.41 578 LEU A O 1
ATOM 4451 N N . HIS A 1 579 ? -26.130 13.181 48.369 1.00 33.91 579 HIS A N 1
ATOM 4452 C CA . HIS A 1 579 ? -25.554 12.543 49.532 1.00 33.91 579 HIS A CA 1
ATOM 4453 C C . HIS A 1 579 ? -26.485 11.481 50.123 1.00 33.91 579 HIS A C 1
ATOM 4455 O O . HIS A 1 579 ? -27.678 11.732 50.251 1.00 33.91 579 HIS A O 1
ATOM 4461 N N . SER A 1 580 ? -25.899 10.345 50.518 1.00 35.31 580 SER A N 1
ATOM 4462 C CA . SER A 1 580 ? -26.041 9.758 51.866 1.00 35.31 580 SER A CA 1
ATOM 4463 C C . SER A 1 580 ? -26.134 8.234 51.926 1.00 35.31 580 SER A C 1
ATOM 4465 O O . SER A 1 580 ? -26.238 7.720 53.032 1.00 35.31 580 SER A O 1
ATOM 4467 N N . ASP A 1 581 ? -26.071 7.494 50.817 1.00 41.31 581 ASP A N 1
ATOM 4468 C CA . ASP A 1 581 ? -26.213 6.034 50.886 1.00 41.31 581 ASP A CA 1
ATOM 4469 C C . ASP A 1 581 ? -25.039 5.302 50.234 1.00 41.31 581 ASP A C 1
ATOM 4471 O O . ASP A 1 581 ? -24.901 5.264 49.012 1.00 41.31 581 ASP A O 1
ATOM 4475 N N . ALA A 1 582 ? -24.204 4.665 51.062 1.00 43.72 582 ALA A N 1
ATOM 4476 C CA . ALA A 1 582 ? -23.061 3.826 50.668 1.00 43.72 582 ALA A CA 1
ATOM 4477 C C . ALA A 1 582 ? -23.469 2.516 49.940 1.00 43.72 582 ALA A C 1
ATOM 4479 O O . ALA A 1 582 ? -22.719 1.531 49.891 1.00 43.72 582 ALA A O 1
ATOM 4480 N N . THR A 1 583 ? -24.696 2.478 49.420 1.00 45.75 583 THR A N 1
ATOM 4481 C CA . THR A 1 583 ? -25.377 1.343 48.795 1.00 45.75 583 THR A CA 1
ATOM 4482 C C . THR A 1 583 ? -25.671 1.562 47.311 1.00 45.75 583 THR A C 1
ATOM 4484 O O . THR A 1 583 ? -25.915 0.570 46.630 1.00 45.75 583 THR A O 1
ATOM 4487 N N . LYS A 1 584 ? -25.612 2.801 46.799 1.00 47.12 584 LYS A N 1
ATOM 4488 C CA . LYS A 1 584 ? -25.945 3.124 45.401 1.00 47.12 584 LYS A CA 1
ATOM 4489 C C . LYS A 1 584 ? -24.751 2.931 44.458 1.00 47.12 584 LYS A C 1
ATOM 4491 O O . LYS A 1 584 ? -23.643 3.380 44.749 1.00 47.12 584 LYS A O 1
ATOM 4496 N N . THR A 1 585 ? -24.990 2.265 43.332 1.00 50.81 585 THR A N 1
ATOM 4497 C CA . THR A 1 585 ? -24.036 2.016 42.246 1.00 50.81 585 THR A CA 1
ATOM 4498 C C . THR A 1 585 ? -24.025 3.143 41.210 1.00 50.81 585 THR A C 1
ATOM 4500 O O . THR A 1 585 ? -24.917 3.989 41.176 1.00 50.81 585 THR A O 1
ATOM 4503 N N . ALA A 1 586 ? -23.043 3.118 40.305 1.00 51.38 586 ALA A N 1
ATOM 4504 C CA . ALA A 1 586 ? -22.940 4.060 39.197 1.00 51.38 586 ALA A CA 1
ATOM 4505 C C . ALA A 1 586 ? -24.034 3.937 38.139 1.00 51.38 586 ALA A C 1
ATOM 4507 O O . ALA A 1 586 ? -24.291 4.883 37.400 1.00 51.38 586 ALA A O 1
ATOM 4508 N N . LEU A 1 587 ? -24.668 2.766 38.083 1.00 54.81 587 LEU A N 1
ATOM 4509 C CA . LEU A 1 587 ? -25.785 2.475 37.196 1.00 54.81 587 LEU A CA 1
ATOM 4510 C C . LEU A 1 587 ? -27.137 2.733 37.881 1.00 54.81 587 LEU A C 1
ATOM 4512 O O . LEU A 1 587 ? -28.158 2.749 37.203 1.00 54.81 587 LEU A O 1
ATOM 4516 N N . ASP A 1 588 ? -27.173 2.927 39.205 1.00 55.19 588 ASP A N 1
ATOM 4517 C CA . ASP A 1 588 ? -28.425 3.108 39.960 1.00 55.19 588 ASP A CA 1
ATOM 4518 C C . ASP A 1 588 ? -29.007 4.519 39.813 1.00 55.19 588 ASP A C 1
ATOM 4520 O O . ASP A 1 588 ? -30.187 4.731 40.086 1.00 55.19 588 ASP A O 1
ATOM 4524 N N . SER A 1 589 ? -28.194 5.492 39.392 1.00 55.69 589 SER A N 1
ATOM 4525 C CA . SER A 1 589 ? -28.657 6.833 39.019 1.00 55.69 589 SER A CA 1
ATOM 4526 C C . SER A 1 589 ? -29.160 6.914 37.574 1.00 55.69 589 SER A C 1
ATOM 4528 O O . SER A 1 589 ? -29.697 7.949 37.184 1.00 55.69 589 SER A O 1
ATOM 4530 N N . MET A 1 590 ? -28.986 5.849 36.783 1.00 67.31 590 MET A N 1
ATOM 4531 C CA . MET A 1 590 ? -29.410 5.785 35.386 1.00 67.31 590 MET A CA 1
ATOM 4532 C C . MET A 1 590 ? -30.847 5.272 35.285 1.00 67.31 590 MET A C 1
ATOM 4534 O O . MET A 1 590 ? -31.300 4.466 36.101 1.00 67.31 590 MET A O 1
ATOM 4538 N N . SER A 1 591 ? -31.569 5.700 34.247 1.00 70.19 591 SER A N 1
ATOM 4539 C CA . SER A 1 591 ? -32.834 5.049 33.910 1.00 70.19 591 SER A CA 1
ATOM 4540 C C . SER A 1 591 ? -32.581 3.581 33.537 1.00 70.19 591 SER A C 1
ATOM 4542 O O . SER A 1 591 ? -31.482 3.205 33.118 1.00 70.19 591 SER A O 1
ATOM 4544 N N . GLN A 1 592 ? -33.598 2.722 33.656 1.00 72.81 592 GLN A N 1
ATOM 4545 C CA . GLN A 1 592 ? -33.475 1.314 33.258 1.00 72.81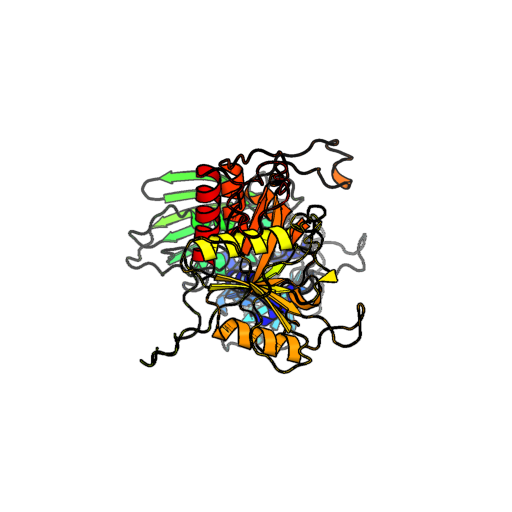 592 GLN A CA 1
ATOM 4546 C C . GLN A 1 592 ? -33.062 1.167 31.781 1.00 72.81 592 GLN A C 1
ATOM 4548 O O . GLN A 1 592 ? -32.321 0.245 31.439 1.00 72.81 592 GLN A O 1
ATOM 4553 N N . GLN A 1 593 ? -33.508 2.093 30.929 1.00 74.62 593 GLN A N 1
ATOM 4554 C CA . GLN A 1 593 ? -33.168 2.134 29.511 1.00 74.62 593 GLN A CA 1
ATOM 4555 C C . GLN A 1 593 ? -31.693 2.495 29.292 1.00 74.62 593 GLN A C 1
ATOM 4557 O O . GLN A 1 593 ? -30.996 1.778 28.576 1.00 74.62 593 GLN A O 1
ATOM 4562 N N . ASP A 1 594 ? -31.195 3.542 29.953 1.00 72.56 594 ASP A N 1
ATOM 4563 C CA . ASP A 1 594 ? -29.793 3.962 29.822 1.00 72.56 594 ASP A CA 1
ATOM 4564 C C . ASP A 1 594 ? -28.845 2.899 30.388 1.00 72.56 594 ASP A C 1
ATOM 4566 O O . ASP A 1 594 ? -27.812 2.595 29.798 1.00 72.56 594 ASP A O 1
ATOM 4570 N N . ARG A 1 595 ? -29.230 2.264 31.502 1.00 73.44 595 ARG A N 1
ATOM 4571 C CA . ARG A 1 595 ? -28.486 1.145 32.088 1.00 73.44 595 ARG A CA 1
ATOM 4572 C C . ARG A 1 595 ? -28.391 -0.046 31.132 1.00 73.44 595 ARG A C 1
ATOM 4574 O O . ARG A 1 595 ? -27.333 -0.661 31.036 1.00 73.44 595 ARG A O 1
ATOM 4581 N N . ALA A 1 596 ? -29.478 -0.396 30.446 1.00 77.69 596 ALA A N 1
ATOM 4582 C CA . ALA A 1 596 ? -29.466 -1.482 29.468 1.00 77.69 596 ALA A CA 1
ATOM 4583 C C . ALA A 1 596 ? -28.581 -1.144 28.256 1.00 77.69 596 ALA A C 1
ATOM 4585 O O . ALA A 1 596 ? -27.830 -2.004 27.798 1.00 77.69 596 ALA A O 1
ATOM 4586 N N . ALA A 1 597 ? -28.621 0.106 27.781 1.00 78.00 597 ALA A N 1
ATOM 4587 C CA . ALA A 1 597 ? -27.766 0.582 26.695 1.00 78.00 597 ALA A CA 1
ATOM 4588 C C . ALA A 1 597 ? -26.275 0.553 27.074 1.00 78.00 597 ALA A C 1
ATOM 4590 O O . ALA A 1 597 ? -25.449 0.112 26.278 1.00 78.00 597 ALA A O 1
ATOM 4591 N N . GLU A 1 598 ? -25.937 0.953 28.304 1.00 79.81 598 GLU A N 1
ATOM 4592 C CA . GLU A 1 598 ? -24.577 0.882 28.848 1.00 79.81 598 GLU A CA 1
ATOM 4593 C C . GLU A 1 598 ? -24.044 -0.556 28.857 1.00 79.81 598 GLU A C 1
ATOM 4595 O O . GLU A 1 598 ? -22.945 -0.826 28.369 1.00 79.81 598 GLU A O 1
ATOM 4600 N N . ILE A 1 599 ? -24.847 -1.488 29.385 1.00 80.94 599 ILE A N 1
ATOM 4601 C CA . ILE A 1 599 ? -24.490 -2.907 29.459 1.00 80.94 599 ILE A CA 1
ATOM 4602 C C . ILE A 1 599 ? -24.311 -3.480 28.054 1.00 80.94 599 ILE A C 1
ATOM 4604 O O . ILE A 1 599 ? -23.297 -4.117 27.794 1.00 80.94 599 ILE A O 1
ATOM 4608 N N . ALA A 1 600 ? -25.234 -3.204 27.130 1.00 82.06 600 ALA A N 1
ATOM 4609 C CA . ALA A 1 600 ? -25.143 -3.682 25.752 1.00 82.06 600 ALA A CA 1
ATOM 4610 C C . ALA A 1 600 ? -23.891 -3.156 25.024 1.00 82.06 600 ALA A C 1
ATOM 4612 O O . ALA A 1 600 ? -23.195 -3.927 24.362 1.00 82.06 600 ALA A O 1
ATOM 4613 N N . ALA A 1 601 ? -23.568 -1.867 25.180 1.00 82.81 601 ALA A N 1
ATOM 4614 C CA . ALA A 1 601 ? -22.381 -1.262 24.580 1.00 82.81 601 ALA A CA 1
ATOM 4615 C C . ALA A 1 601 ? -21.086 -1.893 25.114 1.00 82.81 601 ALA A C 1
ATOM 4617 O O . ALA A 1 601 ? -20.211 -2.289 24.340 1.00 82.81 601 ALA A O 1
ATOM 4618 N N . ALA A 1 602 ? -20.975 -2.047 26.436 1.00 83.81 602 ALA A N 1
ATOM 4619 C CA . ALA A 1 602 ? -19.823 -2.696 27.047 1.00 83.81 602 ALA A CA 1
ATOM 4620 C C . ALA A 1 602 ? -19.733 -4.186 26.684 1.00 83.81 602 ALA A C 1
ATOM 4622 O O . ALA A 1 602 ? -18.628 -4.683 26.476 1.00 83.81 602 ALA A O 1
ATOM 4623 N N . SER A 1 603 ? -20.866 -4.884 26.564 1.00 81.06 603 SER A N 1
ATOM 4624 C CA . SER A 1 603 ? -20.941 -6.275 26.098 1.00 81.06 603 SER A CA 1
ATOM 4625 C C . SER A 1 603 ? -20.329 -6.433 24.711 1.00 81.06 603 SER A C 1
ATOM 4627 O O . SER A 1 603 ? -19.449 -7.266 24.502 1.00 81.06 603 SER A O 1
ATOM 4629 N N . ALA A 1 604 ? -20.734 -5.567 23.776 1.00 80.69 604 ALA A N 1
ATOM 4630 C CA . ALA A 1 604 ? -20.242 -5.569 22.403 1.00 80.69 604 ALA A CA 1
ATOM 4631 C C . ALA A 1 604 ? -18.734 -5.278 22.331 1.00 80.69 604 ALA A C 1
ATOM 4633 O O . ALA A 1 604 ? -18.009 -5.946 21.594 1.00 80.69 604 ALA A O 1
ATOM 4634 N N . ILE A 1 605 ? -18.247 -4.327 23.138 1.00 82.56 605 ILE A N 1
ATOM 4635 C CA . ILE A 1 605 ? -16.809 -4.059 23.292 1.00 82.56 605 ILE A CA 1
ATOM 4636 C C . ILE A 1 605 ? -16.098 -5.295 23.865 1.00 82.56 605 ILE A C 1
ATOM 4638 O O . ILE A 1 605 ? -15.031 -5.671 23.386 1.00 82.56 605 ILE A O 1
ATOM 4642 N N . GLY A 1 606 ? -16.702 -5.951 24.858 1.00 77.69 606 GLY A N 1
ATOM 4643 C CA . GLY A 1 606 ? -16.175 -7.156 25.486 1.00 77.69 606 GLY A CA 1
ATOM 4644 C C . GLY A 1 606 ? -16.029 -8.325 24.514 1.00 77.69 606 GLY A C 1
ATOM 4645 O O . GLY A 1 606 ? -14.954 -8.913 24.441 1.00 77.69 606 GLY A O 1
ATOM 4646 N N . GLY A 1 607 ? -17.057 -8.612 23.714 1.00 74.31 607 GLY A N 1
ATOM 4647 C CA . GLY A 1 607 ? -17.034 -9.702 22.732 1.00 74.31 607 GLY A CA 1
ATOM 4648 C C . GLY A 1 607 ? -16.014 -9.525 21.600 1.00 74.31 607 GLY A C 1
ATOM 4649 O O . GLY A 1 607 ? -15.666 -10.498 20.942 1.00 74.31 607 GLY A O 1
ATOM 4650 N N . LYS A 1 608 ? -15.511 -8.304 21.366 1.00 77.00 608 LYS A N 1
ATOM 4651 C CA . LYS A 1 608 ? -14.409 -8.049 20.419 1.00 77.00 608 LYS A CA 1
ATOM 4652 C C . LYS A 1 608 ? -13.017 -8.244 21.037 1.00 77.00 608 LYS A C 1
ATOM 4654 O O . LYS A 1 608 ? -12.047 -8.382 20.297 1.00 77.00 608 LYS A O 1
ATOM 4659 N N . LEU A 1 609 ? -12.898 -8.202 22.366 1.00 73.44 609 LEU A N 1
ATOM 4660 C CA . LEU A 1 609 ? -11.618 -8.207 23.090 1.00 73.44 609 LEU A CA 1
ATOM 4661 C C . LEU A 1 609 ? -11.259 -9.577 23.685 1.00 73.44 609 LEU A C 1
ATOM 4663 O O . LEU A 1 609 ? -10.090 -9.981 23.660 1.00 73.44 609 LEU A O 1
ATOM 4667 N N . TRP A 1 610 ? -12.246 -10.274 24.244 1.00 75.50 610 TRP A N 1
ATOM 4668 C CA . TRP A 1 610 ? -12.109 -11.594 24.865 1.00 75.50 610 TRP A CA 1
ATOM 4669 C C . TRP A 1 610 ? -12.770 -12.626 23.972 1.00 75.50 610 TRP A C 1
ATOM 4671 O O . TRP A 1 610 ? -12.028 -13.555 23.571 1.00 75.50 610 TRP A O 1
#

Sequence (610 aa):
MNTHLNVNATAVADLTGEAFRAASNRLADRRTWTHLVDSASQDQALLEALILGGLALHRTPEHPLGVVEAFRAEVNLLHLRLESAKAVEALLDLLPYAEKRGTKRGIPGLRASMIGKQLELTASFGDKARIRWNAEDPKVHIHLQGDEPLAAVLQKRYERVVHERCTPHWVPGGAVAPPRRRLPLARDVIAQHRASAQMASALLRRPRMWTALVGHDGLTMSSAISEHGLDWALVRTVARGAALHDERLVELLQDTIAGPDLQLLDHTCEPKTCTLRFVGFDRRGDGWRGILTIRTEHGDSVVGRPGRALAVLGEERPPSRPARRAGEGSRPEPTRCFVLTSGPSSPEALEGVTAAAAFRLVTAWAAEGHVSAVLTISDADFSFDWYATRSGAWPKASVPGPAGHVMRWNRLRLTPSNGEAWRVSLTPRDGMFAVVENEAIDAALDAARMRCSRILVLDERQSAWAGGLTNKGIDGVIFAFGASEYPRTAAPPAWRRAFDGDGRRPLTPKDSAALWRECHLGQSDLSRLPLAGLVALPKRNEQMLSDAFTEQVEDHLSRYGTPVLGWLPPVAGEARLLHSDATKTALDSMSQQDRAAEIAAASAIGGKLW